Protein AF-A0A813THA9-F1 (afdb_monomer_lite)

pLDDT: mean 71.46, std 20.48, range [28.77, 96.12]

Organism: NCBI:txid1234261

Structure (mmCIF, N/CA/C/O backbone):
data_AF-A0A813THA9-F1
#
_entry.id   AF-A0A813THA9-F1
#
loop_
_atom_site.group_PDB
_atom_site.id
_atom_site.type_symbol
_atom_site.label_atom_id
_atom_site.label_alt_id
_atom_site.label_comp_id
_atom_site.label_asym_id
_atom_site.label_entity_id
_atom_site.label_seq_id
_atom_site.pdbx_PDB_ins_code
_atom_site.Cartn_x
_atom_site.Cartn_y
_atom_site.Cartn_z
_atom_site.occupancy
_atom_site.B_iso_or_equiv
_atom_site.auth_seq_id
_atom_site.auth_comp_id
_atom_site.auth_asym_id
_atom_site.auth_atom_id
_atom_site.pdbx_PDB_model_num
ATOM 1 N N . MET A 1 1 ? -14.658 19.434 43.697 1.00 30.11 1 MET A N 1
ATOM 2 C CA . MET A 1 1 ? -14.052 18.300 44.432 1.00 30.11 1 MET A CA 1
ATOM 3 C C . MET A 1 1 ? -14.258 16.977 43.692 1.00 30.11 1 MET A C 1
ATOM 5 O O . MET A 1 1 ? -13.264 16.403 43.273 1.00 30.11 1 MET A O 1
ATOM 9 N N . LEU A 1 2 ? -15.503 16.572 43.394 1.00 33.53 2 LEU A N 1
ATOM 10 C CA . LEU A 1 2 ? -15.835 15.362 42.614 1.00 33.53 2 LEU A CA 1
ATOM 11 C C . LEU A 1 2 ? -15.065 15.255 41.279 1.00 33.53 2 LEU A C 1
ATOM 13 O O . LEU A 1 2 ? -14.381 14.272 41.037 1.00 33.53 2 LEU A O 1
ATOM 17 N N . ARG A 1 3 ? -15.037 16.325 40.471 1.00 34.31 3 ARG A N 1
ATOM 18 C CA . ARG A 1 3 ? -14.255 16.403 39.216 1.00 34.31 3 ARG A CA 1
ATOM 19 C C . ARG A 1 3 ? -12.747 16.131 39.396 1.00 34.31 3 ARG A C 1
ATOM 21 O O . ARG A 1 3 ? -12.136 15.528 38.526 1.00 34.31 3 ARG A O 1
ATOM 28 N N . LYS A 1 4 ? -12.153 16.543 40.527 1.00 35.56 4 LYS A N 1
ATOM 29 C CA . LYS A 1 4 ? -10.732 16.310 40.872 1.00 35.56 4 LYS A CA 1
ATOM 30 C C . LYS A 1 4 ? -10.487 14.859 41.309 1.00 35.56 4 LYS A C 1
ATOM 32 O O . LYS A 1 4 ? -9.482 14.277 40.928 1.00 35.56 4 LYS A O 1
ATOM 37 N N . VAL A 1 5 ? -11.425 14.271 42.053 1.00 35.62 5 VAL A N 1
ATOM 38 C CA . VAL A 1 5 ? -11.390 12.853 42.453 1.00 35.62 5 VAL A CA 1
ATOM 39 C C . VAL A 1 5 ? -11.525 11.944 41.226 1.00 35.62 5 VAL A C 1
ATOM 41 O O . VAL A 1 5 ? -10.756 11.002 41.079 1.00 35.62 5 VAL A O 1
ATOM 44 N N . LEU A 1 6 ? -12.414 12.287 40.288 1.00 37.78 6 LEU A N 1
ATOM 45 C CA . LEU A 1 6 ? -12.610 11.557 39.031 1.00 37.78 6 LEU A CA 1
ATOM 46 C C . LEU A 1 6 ? -11.396 11.643 38.095 1.00 37.78 6 LEU A C 1
ATOM 48 O O . LEU A 1 6 ? -11.019 10.641 37.495 1.00 37.78 6 LEU A O 1
ATOM 52 N N . LEU A 1 7 ? -10.731 12.801 38.027 1.00 37.53 7 LEU A N 1
ATOM 53 C CA . LEU A 1 7 ? -9.467 12.968 37.299 1.00 37.53 7 LEU A CA 1
ATOM 54 C C . LEU A 1 7 ? -8.314 12.153 37.917 1.00 37.53 7 LEU A C 1
ATOM 56 O O . LEU A 1 7 ? -7.533 11.559 37.175 1.00 37.53 7 LEU A O 1
ATOM 60 N N . ASN A 1 8 ? -8.242 12.058 39.249 1.00 36.72 8 ASN A N 1
ATOM 61 C CA . ASN A 1 8 ? -7.231 11.248 39.941 1.00 36.72 8 ASN A CA 1
ATOM 62 C C . ASN A 1 8 ? -7.481 9.737 39.787 1.00 36.72 8 ASN A C 1
ATOM 64 O O . ASN A 1 8 ? -6.540 8.988 39.529 1.00 36.72 8 ASN A O 1
ATOM 68 N N . CYS A 1 9 ? -8.738 9.277 39.858 1.00 35.56 9 CYS A N 1
ATOM 69 C CA . CYS A 1 9 ? -9.087 7.884 39.552 1.00 35.56 9 CYS A CA 1
ATOM 70 C C . CYS A 1 9 ? -8.721 7.518 38.103 1.00 35.56 9 CYS A C 1
ATOM 72 O O . CYS A 1 9 ? -8.195 6.435 37.855 1.00 35.56 9 CYS A O 1
ATOM 74 N N . PHE A 1 10 ? -8.915 8.449 37.163 1.00 37.88 10 PHE A N 1
ATOM 75 C CA . PHE A 1 10 ? -8.554 8.286 35.754 1.00 37.88 10 PHE A CA 1
ATOM 76 C C . PHE A 1 10 ? -7.030 8.214 35.534 1.00 37.88 10 PHE A C 1
ATOM 78 O O . PHE A 1 10 ? -6.566 7.394 34.743 1.00 37.88 10 PHE A O 1
ATOM 85 N N . GLN A 1 11 ? -6.233 9.015 36.254 1.00 34.78 11 GLN A N 1
ATOM 86 C CA . GLN A 1 11 ? -4.761 8.976 36.193 1.00 34.78 11 GLN A CA 1
ATOM 87 C C . GLN A 1 11 ? -4.175 7.653 36.716 1.00 34.78 11 GLN A C 1
ATOM 89 O O . GLN A 1 11 ? -3.295 7.085 36.068 1.00 34.78 11 GLN A O 1
ATOM 94 N N . ILE A 1 12 ? -4.704 7.122 37.824 1.00 36.16 12 ILE A N 1
ATOM 95 C CA . ILE A 1 12 ? -4.255 5.850 38.424 1.00 36.16 12 ILE A CA 1
ATOM 96 C C . ILE A 1 12 ? -4.561 4.651 37.503 1.00 36.16 12 ILE A C 1
ATOM 98 O O . ILE A 1 12 ? -3.784 3.699 37.420 1.00 36.16 12 ILE A O 1
ATOM 102 N N . GLN A 1 13 ? -5.671 4.699 36.761 1.00 36.38 13 GLN A N 1
ATOM 103 C CA . GLN A 1 13 ? -6.123 3.617 35.877 1.00 36.38 13 GLN A CA 1
ATOM 104 C C . GLN A 1 13 ? -5.377 3.599 34.529 1.00 36.38 13 GLN A C 1
ATOM 106 O O . GLN A 1 13 ? -5.090 2.530 33.986 1.00 36.38 13 GLN A O 1
ATOM 111 N N . HIS A 1 14 ? -5.003 4.775 34.010 1.00 36.66 14 HIS A N 1
ATOM 112 C CA . HIS A 1 14 ? -4.265 4.923 32.749 1.00 36.66 14 HIS A CA 1
ATOM 113 C C . HIS A 1 14 ? -2.787 4.511 32.867 1.00 36.66 14 HIS A C 1
ATOM 115 O O . HIS A 1 14 ? -2.210 4.049 31.883 1.00 36.66 14 HIS A O 1
ATOM 121 N N . GLN A 1 15 ? -2.190 4.626 34.060 1.00 36.56 15 GLN A N 1
ATOM 122 C CA . GLN A 1 15 ? -0.834 4.134 34.341 1.00 36.56 15 GLN A CA 1
ATOM 123 C C . GLN A 1 15 ? -0.747 2.595 34.409 1.00 36.56 15 GLN A C 1
ATOM 125 O O . GLN A 1 15 ? 0.339 2.050 34.245 1.00 36.56 15 GLN A O 1
ATOM 130 N N . LYS A 1 16 ? -1.867 1.878 34.609 1.00 36.34 16 LYS A N 1
ATOM 131 C CA . LYS A 1 16 ? -1.884 0.419 34.859 1.00 36.34 16 LYS A CA 1
ATOM 132 C C . LYS A 1 16 ? -2.356 -0.454 33.675 1.00 36.34 16 LYS A C 1
ATOM 134 O O . LYS A 1 16 ? -2.532 -1.651 33.862 1.00 36.34 16 LYS A O 1
ATOM 139 N N . GLN A 1 17 ? -2.575 0.107 32.475 1.00 36.34 17 GLN A N 1
ATOM 140 C CA . GLN A 1 17 ? -2.955 -0.615 31.232 1.00 36.34 17 GLN A CA 1
ATOM 141 C C . GLN A 1 17 ? -4.083 -1.672 31.360 1.00 36.34 17 GLN A C 1
ATOM 143 O O . GLN A 1 17 ? -4.159 -2.618 30.578 1.00 36.34 17 GLN A O 1
ATOM 148 N N . LEU A 1 18 ? -5.025 -1.513 32.291 1.00 32.97 18 LEU A N 1
ATOM 149 C CA . LEU A 1 18 ? -6.198 -2.388 32.375 1.00 32.97 18 LEU A CA 1
ATOM 150 C C . LEU A 1 18 ? -7.246 -1.950 31.342 1.00 32.97 18 LEU A C 1
ATOM 152 O O . LEU A 1 18 ? -8.188 -1.229 31.662 1.00 32.97 18 LEU A O 1
ATOM 156 N N . ILE A 1 19 ? -7.099 -2.382 30.088 1.00 34.81 19 ILE A N 1
ATOM 157 C CA . ILE A 1 19 ? -8.163 -2.275 29.079 1.00 34.81 19 ILE A CA 1
ATOM 158 C C . ILE A 1 19 ? -9.017 -3.542 29.170 1.00 34.81 19 ILE A C 1
ATOM 160 O O . ILE A 1 19 ? -8.917 -4.444 28.342 1.00 34.81 19 ILE A O 1
ATOM 164 N N . SER A 1 20 ? -9.852 -3.627 30.206 1.00 33.44 20 SER A N 1
ATOM 165 C CA . SER A 1 20 ? -10.971 -4.571 30.216 1.00 33.44 20 SER A CA 1
ATOM 166 C C . SER A 1 20 ? -12.253 -3.845 29.774 1.00 33.44 20 SER A C 1
ATOM 168 O O . SER A 1 20 ? -12.368 -2.630 29.969 1.00 33.44 20 SER A O 1
ATOM 170 N N . PRO A 1 21 ? -13.242 -4.554 29.201 1.00 33.09 21 PRO A N 1
ATOM 171 C CA . PRO A 1 21 ? -14.573 -4.008 28.925 1.00 33.09 21 PRO A CA 1
ATOM 172 C C . PRO A 1 21 ? -15.207 -3.292 30.132 1.00 33.09 21 PRO A C 1
ATOM 174 O O . PRO A 1 21 ? -15.896 -2.292 29.945 1.00 33.09 21 PRO A O 1
ATOM 177 N N . ALA A 1 22 ? -14.887 -3.722 31.360 1.00 33.12 22 ALA A N 1
ATOM 178 C CA . ALA A 1 22 ? -15.356 -3.090 32.592 1.00 33.12 22 ALA A CA 1
ATOM 179 C C . ALA A 1 22 ? -14.803 -1.664 32.780 1.00 33.12 22 ALA A C 1
ATOM 181 O O . ALA A 1 22 ? -15.525 -0.768 33.202 1.00 33.12 22 ALA A O 1
ATOM 182 N N . CYS A 1 23 ? -13.554 -1.392 32.386 1.00 35.22 23 CYS A N 1
ATOM 183 C CA . CYS A 1 23 ? -12.971 -0.046 32.476 1.00 35.22 23 CYS A CA 1
ATOM 184 C C . CYS A 1 23 ? -13.639 0.950 31.514 1.00 35.22 23 CYS A C 1
ATOM 186 O O . CYS A 1 23 ? -13.766 2.135 31.825 1.00 35.22 23 CYS A O 1
ATOM 188 N N . PHE A 1 24 ? -14.110 0.473 30.357 1.00 37.50 24 PHE A N 1
ATOM 189 C CA . PHE A 1 24 ? -14.893 1.288 29.429 1.00 37.50 24 PHE A CA 1
ATOM 190 C C . PHE A 1 24 ? -16.307 1.561 29.972 1.00 37.50 24 PHE A C 1
ATOM 192 O O . PHE A 1 24 ? -16.782 2.690 29.860 1.00 37.50 24 PHE A O 1
ATOM 199 N N . GLN A 1 25 ? -16.942 0.573 30.619 1.00 39.03 25 GLN A N 1
ATOM 200 C CA . GLN A 1 25 ? -18.247 0.711 31.292 1.00 39.03 25 GLN A CA 1
ATOM 201 C C . GLN A 1 25 ? -18.209 1.738 32.438 1.00 39.03 25 GLN A C 1
ATOM 203 O O . GLN A 1 25 ? -19.151 2.498 32.630 1.00 39.03 25 GLN A O 1
ATOM 208 N N . ILE A 1 26 ? -17.084 1.840 33.141 1.00 39.75 26 ILE A N 1
ATOM 209 C CA . ILE A 1 26 ? -16.894 2.784 34.249 1.00 39.75 26 ILE A CA 1
ATOM 210 C C . ILE A 1 26 ? -16.792 4.238 33.771 1.00 39.75 26 ILE A C 1
ATOM 212 O O . ILE A 1 26 ? -17.495 5.109 34.283 1.00 39.75 26 ILE A O 1
ATOM 216 N N . ASN A 1 27 ? -15.950 4.511 32.767 1.00 39.50 27 ASN A N 1
ATOM 217 C CA . ASN A 1 27 ? -15.805 5.861 32.195 1.00 39.50 27 ASN A CA 1
ATOM 218 C C . ASN A 1 27 ? -17.118 6.370 31.597 1.00 39.50 27 ASN A C 1
ATOM 220 O O . ASN A 1 27 ? -17.452 7.549 31.679 1.00 39.50 27 ASN A O 1
ATOM 224 N N . SER A 1 28 ? -17.865 5.429 31.041 1.00 39.97 28 SER A N 1
ATOM 225 C CA . SER A 1 28 ? -19.189 5.596 30.483 1.00 39.97 28 SER A CA 1
ATOM 226 C C . SER A 1 28 ? -20.212 6.021 31.556 1.00 39.97 28 SER A C 1
ATOM 228 O O . SER A 1 28 ? -20.879 7.045 31.411 1.00 39.97 28 SER A O 1
ATOM 230 N N . CYS A 1 29 ? -20.269 5.310 32.687 1.00 40.44 29 CYS A N 1
ATOM 231 C CA . CYS A 1 29 ? -21.133 5.635 33.830 1.00 40.44 29 CYS A CA 1
ATOM 232 C C . CYS A 1 29 ? -20.804 6.989 34.491 1.00 40.44 29 CYS A C 1
ATOM 234 O O . CYS A 1 29 ? -21.699 7.716 34.924 1.00 40.44 29 CYS A O 1
ATOM 236 N N . LEU A 1 30 ? -19.522 7.358 34.549 1.00 42.19 30 LEU A N 1
ATOM 237 C CA . LEU A 1 30 ? -19.068 8.629 35.126 1.00 42.19 30 LEU A CA 1
ATOM 238 C C . LEU A 1 30 ? -19.413 9.845 34.252 1.00 42.19 30 LEU A C 1
ATOM 240 O O . LEU A 1 30 ? -19.693 10.928 34.780 1.00 42.19 30 LEU A O 1
ATOM 244 N N . LEU A 1 31 ? -19.434 9.666 32.927 1.00 42.62 31 LEU A N 1
ATOM 245 C CA . LEU A 1 31 ? -19.858 10.689 31.970 1.00 42.62 31 LEU A CA 1
ATOM 246 C C . LEU A 1 31 ? -21.355 11.017 32.141 1.00 42.62 31 LEU A C 1
ATOM 248 O O . LEU A 1 31 ? -21.715 12.190 32.240 1.00 42.62 31 LEU A O 1
ATOM 252 N N . LEU A 1 32 ? -22.198 9.985 32.284 1.00 43.25 32 LEU A N 1
ATOM 253 C CA . LEU A 1 32 ? -23.641 10.112 32.536 1.00 43.25 32 LEU A CA 1
ATOM 254 C C . LEU A 1 32 ? -23.950 10.851 33.846 1.00 43.25 32 LEU A C 1
ATOM 256 O O . LEU A 1 32 ? -24.781 11.758 33.863 1.00 43.25 32 LEU A O 1
ATOM 260 N N . LEU A 1 33 ? -23.249 10.514 34.936 1.00 43.22 33 LEU A N 1
ATOM 261 C CA . LEU A 1 33 ? -23.446 11.165 36.237 1.00 43.22 33 LEU A CA 1
ATOM 262 C C . LEU A 1 33 ? -23.128 12.665 36.170 1.00 43.22 33 LEU A C 1
ATOM 2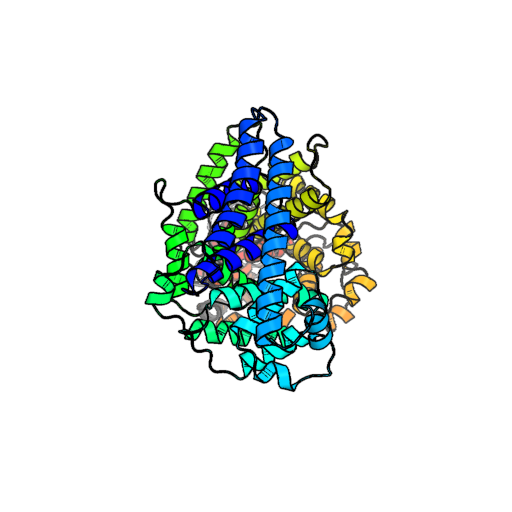64 O O . LEU A 1 33 ? -23.871 13.498 36.685 1.00 43.22 33 LEU A O 1
ATOM 268 N N . THR A 1 34 ? -22.019 13.011 35.515 1.00 41.47 34 THR A N 1
ATOM 269 C CA . THR A 1 34 ? -21.568 14.403 35.394 1.00 41.47 34 THR A CA 1
ATOM 270 C C . THR A 1 34 ? -22.567 15.230 34.583 1.00 41.47 34 THR A C 1
ATOM 272 O O . THR A 1 34 ? -22.874 16.359 34.957 1.00 41.47 34 THR A O 1
ATOM 275 N N . ARG A 1 35 ? -23.133 14.640 33.525 1.00 41.78 35 ARG A N 1
ATOM 276 C CA . ARG A 1 35 ? -24.091 15.282 32.622 1.00 41.78 35 ARG A CA 1
ATOM 277 C C . ARG A 1 35 ? -25.480 15.453 33.240 1.00 41.78 35 ARG A C 1
ATOM 279 O O . ARG A 1 35 ? -26.086 16.510 33.096 1.00 41.78 35 ARG A O 1
ATOM 286 N N . HIS A 1 36 ? -25.957 14.464 33.996 1.00 43.81 36 HIS A N 1
ATOM 287 C CA . HIS A 1 36 ? -27.238 14.562 34.698 1.00 43.81 36 HIS A CA 1
ATOM 288 C C . HIS A 1 36 ? -27.218 15.657 35.779 1.00 43.81 36 HIS A C 1
ATOM 290 O O . HIS A 1 36 ? -28.188 16.395 35.933 1.00 43.81 36 HIS A O 1
ATOM 296 N N . LEU A 1 37 ? -26.077 15.819 36.461 1.00 42.62 37 LEU A N 1
ATOM 297 C CA . LEU A 1 37 ? -25.850 16.884 37.444 1.00 42.62 37 LEU A CA 1
ATOM 298 C C . LEU A 1 37 ? -25.681 18.278 36.813 1.00 42.62 37 LEU A C 1
ATOM 300 O O . LEU A 1 37 ? -25.908 19.276 37.491 1.00 42.62 37 LEU A O 1
ATOM 304 N N . GLN A 1 38 ? -25.263 18.358 35.547 1.00 39.75 38 GLN A N 1
ATOM 305 C CA . GLN A 1 38 ? -25.051 19.622 34.833 1.00 39.75 38 GLN A CA 1
ATOM 306 C C . GLN A 1 38 ? -26.306 20.128 34.110 1.00 39.75 38 GLN A C 1
ATOM 308 O O . GLN A 1 38 ? -26.537 21.333 34.099 1.00 39.75 38 GLN A O 1
ATOM 313 N N . ASN A 1 39 ? -27.121 19.234 33.539 1.00 37.50 39 ASN A N 1
ATOM 314 C CA . ASN A 1 39 ? -28.256 19.623 32.692 1.00 37.50 39 ASN A CA 1
ATOM 315 C C . ASN A 1 39 ? -29.569 19.829 33.462 1.00 37.50 39 ASN A C 1
ATOM 317 O O . ASN A 1 39 ? -30.431 20.576 33.008 1.00 37.50 39 ASN A O 1
ATOM 321 N N . ASN A 1 40 ? -29.732 19.212 34.635 1.00 35.81 40 ASN A N 1
ATOM 322 C CA . ASN A 1 40 ? -30.959 19.321 35.422 1.00 35.81 40 ASN A CA 1
ATOM 323 C C . ASN A 1 40 ? -30.731 20.184 36.663 1.00 35.81 40 ASN A C 1
ATOM 325 O O . ASN A 1 40 ? -30.511 19.651 37.747 1.00 35.81 40 ASN A O 1
ATOM 329 N N . HIS A 1 41 ? -30.886 21.510 36.549 1.00 39.44 41 HIS A N 1
ATOM 330 C CA . HIS A 1 41 ? -30.962 22.463 37.680 1.00 39.44 41 HIS A CA 1
ATOM 331 C C . HIS A 1 41 ? -32.081 22.162 38.715 1.00 39.44 41 HIS A C 1
ATOM 333 O O . HIS A 1 41 ? -32.476 23.027 39.492 1.00 39.44 41 HIS A O 1
ATOM 339 N N . ILE A 1 42 ? -32.621 20.945 38.744 1.00 31.83 42 ILE A N 1
ATOM 340 C CA . ILE A 1 42 ? -33.639 20.460 39.654 1.00 31.83 42 ILE A CA 1
ATOM 341 C C . ILE A 1 42 ? -33.333 18.992 39.948 1.00 31.83 42 ILE A C 1
ATOM 343 O O . ILE A 1 42 ? -33.726 18.098 39.208 1.00 31.83 42 ILE A O 1
ATOM 347 N N . VAL A 1 43 ? -32.747 18.746 41.111 1.00 30.22 43 VAL A N 1
ATOM 348 C CA . VAL A 1 43 ? -33.491 17.981 42.105 1.00 30.22 43 VAL A CA 1
ATOM 349 C C . VAL A 1 43 ? -33.363 18.782 43.397 1.00 30.22 43 VAL A C 1
ATOM 351 O O . VAL A 1 43 ? -32.281 18.878 43.973 1.00 30.22 43 VAL A O 1
ATOM 354 N N . LYS A 1 44 ? -34.470 19.373 43.870 1.00 29.75 44 LYS A N 1
ATOM 355 C CA . LYS A 1 44 ? -34.670 19.525 45.317 1.00 29.75 44 LYS A CA 1
ATOM 356 C C . LYS A 1 44 ? -34.736 18.099 45.868 1.00 29.75 44 LYS A C 1
ATOM 358 O O . LYS A 1 44 ? -35.812 17.548 46.065 1.00 29.75 44 LYS A O 1
ATOM 363 N N . ILE A 1 45 ? -33.574 17.466 45.986 1.00 32.31 45 ILE A N 1
ATOM 364 C CA . ILE A 1 45 ? -33.363 16.427 46.975 1.00 32.31 45 ILE A CA 1
ATOM 365 C C . ILE A 1 45 ? -33.425 17.214 48.269 1.00 32.31 45 ILE A C 1
ATOM 367 O O . ILE A 1 45 ? -32.784 18.267 48.368 1.00 32.31 45 ILE A O 1
ATOM 371 N N . ASP A 1 46 ? -34.261 16.770 49.199 1.00 29.55 46 ASP A N 1
ATOM 372 C CA . ASP A 1 46 ? -34.319 17.373 50.520 1.00 29.55 46 ASP A CA 1
ATOM 373 C C . ASP A 1 46 ? -32.886 17.574 51.026 1.00 29.55 46 ASP A C 1
ATOM 375 O O . ASP A 1 46 ? -32.022 16.709 50.839 1.00 29.55 46 ASP A O 1
ATOM 379 N N . TYR A 1 47 ? -32.591 18.745 51.588 1.00 28.77 47 TYR A N 1
ATOM 380 C CA . TYR A 1 47 ? -31.216 19.155 51.917 1.00 28.77 47 TYR A CA 1
ATOM 381 C C . TYR A 1 47 ? -30.514 18.141 52.858 1.00 28.77 47 TYR A C 1
ATOM 383 O O . TYR A 1 47 ? -29.282 18.094 52.938 1.00 28.77 47 TYR A O 1
ATOM 391 N N . ASP A 1 48 ? -31.299 17.279 53.512 1.00 31.23 48 ASP A N 1
ATOM 392 C CA . ASP A 1 48 ? -30.869 16.175 54.366 1.00 31.23 48 ASP A CA 1
ATOM 393 C C . ASP A 1 48 ? -30.408 14.908 53.612 1.00 31.23 48 ASP A C 1
ATOM 395 O O . ASP A 1 48 ? -29.456 14.258 54.054 1.00 31.23 48 ASP A O 1
ATOM 399 N N . ASP A 1 49 ? -30.948 14.595 52.430 1.00 36.00 49 ASP A N 1
ATOM 400 C CA . ASP A 1 49 ? -30.534 13.425 51.633 1.00 36.00 49 ASP A CA 1
ATOM 401 C C . ASP A 1 49 ? -29.217 13.679 50.877 1.00 36.00 49 ASP A C 1
ATOM 403 O O . ASP A 1 49 ? -28.368 12.792 50.737 1.00 36.00 49 ASP A O 1
ATOM 407 N N . HIS A 1 50 ? -28.964 14.930 50.480 1.00 35.12 50 HIS A N 1
ATOM 408 C CA . HIS A 1 50 ? -27.676 15.335 49.910 1.00 35.12 50 HIS A CA 1
ATOM 409 C C . HIS A 1 50 ? -26.555 15.304 50.965 1.00 35.12 50 HIS A C 1
ATOM 411 O O . HIS A 1 50 ? -25.421 14.918 50.662 1.00 35.12 50 HIS A O 1
ATOM 417 N N . ARG A 1 51 ? -26.874 15.645 52.226 1.00 33.31 51 ARG A N 1
ATOM 418 C CA . ARG A 1 51 ? -25.981 15.451 53.380 1.00 33.31 51 ARG A CA 1
ATOM 419 C C . ARG A 1 51 ? -25.780 13.979 53.699 1.00 33.31 51 ARG A C 1
ATOM 421 O O . ARG A 1 51 ? -24.663 13.625 54.038 1.00 33.31 51 ARG A O 1
ATOM 428 N N . SER A 1 52 ? -26.800 13.135 53.578 1.00 36.06 52 SER A N 1
ATOM 429 C CA . SER A 1 52 ? -26.699 11.683 53.771 1.00 36.06 52 SER A CA 1
ATOM 430 C C . SER A 1 52 ? -25.740 11.045 52.764 1.00 36.06 52 SER A C 1
ATOM 432 O O . SER A 1 52 ? -24.791 10.371 53.161 1.00 36.06 52 SER A O 1
ATOM 434 N N . ILE A 1 53 ? -25.889 11.334 51.469 1.00 36.81 53 ILE A N 1
ATOM 435 C CA . ILE A 1 53 ? -25.036 10.756 50.421 1.00 36.81 53 ILE A CA 1
ATOM 436 C C . ILE A 1 53 ? -23.619 11.342 50.482 1.00 36.81 53 ILE A C 1
ATOM 438 O O . ILE A 1 53 ? -22.649 10.585 50.449 1.00 36.81 53 ILE A O 1
ATOM 442 N N . SER A 1 54 ? -23.481 12.663 50.659 1.00 34.47 54 SER A N 1
ATOM 443 C CA . SER A 1 54 ? -22.169 13.310 50.799 1.00 34.47 54 SER A CA 1
ATOM 444 C C . SER A 1 54 ? -21.461 12.883 52.084 1.00 34.47 54 SER A C 1
ATOM 446 O O . SER A 1 54 ? -20.283 12.570 52.016 1.00 34.47 54 SER A O 1
ATOM 448 N N . ARG A 1 55 ? -22.159 12.749 53.226 1.00 37.03 55 ARG A N 1
ATOM 449 C CA . ARG A 1 55 ? -21.586 12.208 54.475 1.00 37.03 55 ARG A CA 1
ATOM 450 C C . ARG A 1 55 ? -21.312 10.722 54.398 1.00 37.03 55 ARG A C 1
ATOM 452 O O . ARG A 1 55 ? -20.391 10.281 55.055 1.00 37.03 55 ARG A O 1
ATOM 459 N N . THR A 1 56 ? -22.059 9.928 53.639 1.00 39.94 56 THR A N 1
ATOM 460 C CA . THR A 1 56 ? -21.743 8.498 53.484 1.00 39.94 56 THR A CA 1
ATOM 461 C C . THR A 1 56 ? -20.496 8.336 52.620 1.00 39.94 56 THR A C 1
ATOM 463 O O . THR A 1 56 ? -19.626 7.533 52.947 1.00 39.94 56 THR A O 1
ATOM 466 N N . PHE A 1 57 ? -20.351 9.149 51.570 1.00 36.22 57 PHE A N 1
ATOM 467 C CA . PHE A 1 57 ? -19.161 9.185 50.718 1.00 36.22 57 PHE A CA 1
ATOM 468 C C . PHE A 1 57 ? -17.943 9.767 51.457 1.00 36.22 57 PHE A C 1
ATOM 470 O O . PHE A 1 57 ? -16.863 9.181 51.421 1.00 36.22 57 PHE A O 1
ATOM 477 N N . GLU A 1 58 ? -18.129 10.868 52.192 1.00 36.84 58 GLU A N 1
ATOM 478 C CA . GLU A 1 58 ? -17.111 11.496 53.037 1.00 36.84 58 GLU A CA 1
ATOM 479 C C . GLU A 1 58 ? -16.757 10.612 54.227 1.00 36.84 58 GLU A C 1
ATOM 481 O O . GLU A 1 58 ? -15.583 10.382 54.422 1.00 36.84 58 GLU A O 1
ATOM 486 N N . ASN A 1 59 ? -17.696 10.017 54.965 1.00 39.22 59 ASN A N 1
ATOM 487 C CA . ASN A 1 59 ? -17.381 9.130 56.091 1.00 39.22 59 ASN A CA 1
ATOM 488 C C . ASN A 1 59 ? -16.741 7.819 55.632 1.00 39.22 59 ASN A C 1
ATOM 490 O O . ASN A 1 59 ? -15.861 7.325 56.325 1.00 39.22 59 ASN A O 1
ATOM 494 N N . SER A 1 60 ? -17.114 7.269 54.471 1.00 40.31 60 SER A N 1
ATOM 495 C CA . SER A 1 60 ? -16.472 6.054 53.939 1.00 40.31 60 SER A CA 1
ATOM 496 C C . SER A 1 60 ? -15.050 6.332 53.450 1.00 40.31 60 SER A C 1
ATOM 498 O O . SER A 1 60 ? -14.149 5.529 53.683 1.00 40.31 60 SER A O 1
ATOM 500 N N . ALA A 1 61 ? -14.824 7.481 52.805 1.00 35.44 61 ALA A N 1
ATOM 501 C CA . ALA A 1 61 ? -13.487 7.912 52.411 1.00 35.44 61 ALA A CA 1
ATOM 502 C C . ALA A 1 61 ? -12.651 8.318 53.638 1.00 35.44 61 ALA A C 1
ATOM 504 O O . ALA A 1 61 ? -11.524 7.866 53.793 1.00 35.44 61 ALA A O 1
ATOM 505 N N . TYR A 1 62 ? -13.213 9.111 54.549 1.00 36.16 62 TYR A N 1
ATOM 506 C CA . TYR A 1 62 ? -12.546 9.672 55.724 1.00 36.16 62 TYR A CA 1
ATOM 507 C C . TYR A 1 62 ? -12.262 8.609 56.791 1.00 36.16 62 TYR A C 1
ATOM 509 O O . TYR A 1 62 ? -11.144 8.570 57.284 1.00 36.16 62 TYR A O 1
ATOM 517 N N . GLN A 1 63 ? -13.179 7.676 57.099 1.00 37.19 63 GLN A N 1
ATOM 518 C CA . GLN A 1 63 ? -12.868 6.549 58.000 1.00 37.19 63 GLN A CA 1
ATOM 519 C C . GLN A 1 63 ? -11.780 5.633 57.433 1.00 37.19 63 GLN A C 1
ATOM 521 O O . GLN A 1 63 ? -11.015 5.059 58.204 1.00 37.19 63 GLN A O 1
ATOM 526 N N . TYR A 1 64 ? -11.678 5.496 56.110 1.00 37.00 64 TYR A N 1
ATOM 527 C CA . TYR A 1 64 ? -10.628 4.688 55.495 1.00 37.00 64 TYR A CA 1
ATOM 528 C C . TYR A 1 64 ? -9.277 5.422 55.464 1.00 37.00 64 TYR A C 1
ATOM 530 O O . TYR A 1 64 ? -8.259 4.838 55.828 1.00 37.00 64 TYR A O 1
ATOM 538 N N . PHE A 1 65 ? -9.267 6.714 55.112 1.00 34.34 65 PHE A N 1
ATOM 539 C CA . PHE A 1 65 ? -8.065 7.560 55.116 1.00 34.34 65 PHE A CA 1
ATOM 540 C C . PHE A 1 65 ? -7.525 7.838 56.527 1.00 34.34 65 PHE A C 1
ATOM 542 O O . PHE A 1 65 ? -6.316 7.973 56.694 1.00 34.34 65 PHE A O 1
ATOM 549 N N . TYR A 1 66 ? -8.392 7.910 57.542 1.00 36.50 66 TYR A N 1
ATOM 550 C CA . TYR A 1 66 ? -7.993 8.196 58.923 1.00 36.50 66 TYR A CA 1
ATOM 551 C C . TYR A 1 66 ? -7.508 6.944 59.675 1.00 36.50 66 TYR A C 1
ATOM 553 O O . TYR A 1 66 ? -6.631 7.050 60.527 1.00 36.50 66 TYR A O 1
ATOM 561 N N . ASN A 1 67 ? -8.011 5.747 59.332 1.00 36.97 67 ASN A N 1
ATOM 562 C CA . ASN A 1 67 ? -7.655 4.504 60.035 1.00 36.97 67 ASN A CA 1
ATOM 563 C C . ASN A 1 67 ? -6.522 3.692 59.386 1.00 36.97 67 ASN A C 1
ATOM 565 O O . ASN A 1 67 ? -6.024 2.753 60.008 1.00 36.97 67 ASN A O 1
ATOM 569 N N . LYS A 1 68 ? -6.077 4.024 58.168 1.00 40.03 68 LYS A N 1
ATOM 570 C CA . LYS A 1 68 ? -4.945 3.347 57.519 1.00 40.03 68 LYS A CA 1
ATOM 571 C C . LYS A 1 68 ? -4.000 4.348 56.859 1.00 40.03 68 LYS A C 1
ATOM 573 O O . LYS A 1 68 ? -4.301 4.892 55.801 1.00 40.03 68 LYS A O 1
ATOM 578 N N . ARG A 1 69 ? -2.809 4.524 57.447 1.00 38.19 69 ARG A N 1
ATOM 579 C CA . ARG A 1 69 ? -1.636 5.029 56.713 1.00 38.19 69 ARG A CA 1
ATOM 580 C C . ARG A 1 69 ? -1.378 4.062 55.549 1.00 38.19 69 ARG A C 1
ATOM 582 O O . ARG A 1 69 ? -1.079 2.891 55.773 1.00 38.19 69 ARG A O 1
ATOM 589 N N . LEU A 1 70 ? -1.631 4.515 54.324 1.00 41.50 70 LEU A N 1
ATOM 590 C CA . LEU A 1 70 ? -1.565 3.700 53.110 1.00 41.50 70 LEU A CA 1
ATOM 591 C C . LEU A 1 70 ? -0.111 3.543 52.652 1.00 41.50 70 LEU A C 1
ATOM 593 O O . LEU A 1 70 ? 0.362 4.327 51.840 1.00 41.50 70 LEU A O 1
ATOM 597 N N . ASP A 1 71 ? 0.558 2.497 53.138 1.00 33.62 71 ASP A N 1
ATOM 598 C CA . ASP A 1 71 ? 1.904 2.120 52.679 1.00 33.62 71 ASP A CA 1
ATOM 599 C C . ASP A 1 71 ? 1.899 0.934 51.683 1.00 33.62 71 ASP A C 1
ATOM 601 O O . ASP A 1 71 ? 2.960 0.498 51.251 1.00 33.62 71 ASP A O 1
ATOM 605 N N . ASN A 1 72 ? 0.734 0.391 51.274 1.00 37.16 72 ASN A N 1
ATOM 606 C CA . ASN A 1 72 ? 0.672 -0.823 50.435 1.00 37.16 72 ASN A CA 1
ATOM 607 C C . ASN A 1 72 ? -0.317 -0.786 49.246 1.00 37.16 72 ASN A C 1
ATOM 609 O O . ASN A 1 72 ? -1.509 -0.512 49.381 1.00 37.16 72 ASN A O 1
ATOM 613 N N . PHE A 1 73 ? 0.189 -1.205 48.077 1.00 33.03 73 PHE A N 1
ATOM 614 C CA . PHE A 1 73 ? -0.425 -1.183 46.731 1.00 33.03 73 PHE A CA 1
ATOM 615 C C . PHE A 1 73 ? -1.732 -1.997 46.573 1.00 33.03 73 PHE A C 1
ATOM 617 O O . PHE A 1 73 ? -2.520 -1.763 45.654 1.00 33.03 73 PHE A O 1
ATOM 624 N N . GLN A 1 74 ? -1.996 -2.967 47.457 1.00 38.06 74 GLN A N 1
ATOM 625 C CA . GLN A 1 74 ? -3.218 -3.788 47.414 1.00 38.06 74 GLN A CA 1
ATOM 626 C C . GLN A 1 74 ? -4.463 -3.046 47.934 1.00 38.06 74 GLN A C 1
ATOM 628 O O . GLN A 1 74 ? -5.578 -3.330 47.487 1.00 38.06 74 GLN A O 1
ATOM 633 N N . ASP A 1 75 ? -4.284 -2.057 48.813 1.00 38.00 75 ASP A N 1
ATOM 634 C CA . ASP A 1 75 ? -5.392 -1.329 49.438 1.00 38.00 75 ASP A CA 1
ATOM 635 C C . ASP A 1 75 ? -6.010 -0.263 48.498 1.00 38.00 75 ASP A C 1
ATOM 637 O O . ASP A 1 75 ? -7.208 0.009 48.593 1.00 38.00 75 ASP A O 1
ATOM 641 N N . GLU A 1 76 ? -5.270 0.257 47.505 1.00 35.91 76 GLU A N 1
ATOM 642 C CA . GLU A 1 76 ? -5.808 1.153 46.455 1.00 35.91 76 GLU A CA 1
ATOM 643 C C . GLU A 1 76 ? -6.761 0.440 45.482 1.00 35.91 76 GLU A C 1
ATOM 645 O O . GLU A 1 76 ? -7.761 1.003 45.026 1.00 35.91 76 GLU A O 1
ATOM 650 N N . THR A 1 77 ? -6.465 -0.822 45.162 1.00 38.06 77 THR A N 1
ATOM 651 C CA . THR A 1 77 ? -7.254 -1.633 44.219 1.00 38.06 77 THR A CA 1
ATOM 652 C C . THR A 1 77 ? -8.601 -2.021 44.834 1.00 38.06 77 THR A C 1
ATOM 654 O O . THR A 1 77 ? -9.626 -2.035 44.158 1.00 38.06 77 THR A O 1
ATOM 657 N N . ARG A 1 78 ? -8.629 -2.265 46.151 1.00 40.00 78 ARG A N 1
ATOM 658 C CA . ARG 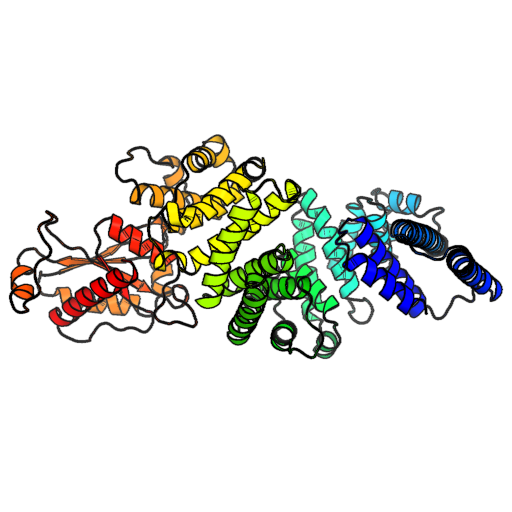A 1 78 ? -9.869 -2.472 46.911 1.00 40.00 78 ARG A CA 1
ATOM 659 C C . ARG A 1 78 ? -10.696 -1.196 47.026 1.00 40.00 78 ARG A C 1
ATOM 661 O O . ARG A 1 78 ? -11.907 -1.257 46.831 1.00 40.00 78 ARG A O 1
ATOM 668 N N . LEU A 1 79 ? -10.061 -0.054 47.294 1.00 38.66 79 LEU A N 1
ATOM 669 C CA . LEU A 1 79 ? -10.759 1.227 47.416 1.00 38.66 79 LEU A CA 1
ATOM 670 C C . LEU A 1 79 ? -11.425 1.637 46.097 1.00 38.66 79 LEU A C 1
ATOM 672 O O . LEU A 1 79 ? -12.605 1.976 46.080 1.00 38.66 79 LEU A O 1
ATOM 676 N N . SER A 1 80 ? -10.695 1.539 44.984 1.00 41.19 80 SER A N 1
ATOM 677 C CA . SER A 1 80 ? -11.249 1.782 43.650 1.00 41.19 80 SER A CA 1
ATOM 678 C C . SER A 1 80 ? -12.417 0.837 43.364 1.00 41.19 80 SER A C 1
ATOM 680 O O . SER A 1 80 ? -13.476 1.300 42.961 1.00 41.19 80 SER A O 1
ATOM 682 N N . HIS A 1 81 ? -12.308 -0.453 43.687 1.00 43.16 81 HIS A N 1
ATOM 683 C CA . HIS A 1 81 ? -13.403 -1.405 43.484 1.00 43.16 81 HIS A CA 1
ATOM 684 C C . HIS A 1 81 ? -14.656 -1.117 44.339 1.00 43.16 81 HIS A C 1
ATOM 686 O O . HIS A 1 81 ? -15.775 -1.311 43.859 1.00 43.16 81 HIS A O 1
ATOM 692 N N . ILE A 1 82 ? -14.493 -0.644 45.581 1.00 42.47 82 ILE A N 1
ATOM 693 C CA . ILE A 1 82 ? -15.598 -0.276 46.487 1.00 42.47 82 ILE A CA 1
ATOM 694 C C . ILE A 1 82 ? -16.278 1.014 46.022 1.00 42.47 82 ILE A C 1
ATOM 696 O O . ILE A 1 82 ? -17.505 1.068 45.932 1.00 42.47 82 ILE A O 1
ATOM 700 N N . VAL A 1 83 ? -15.492 2.037 45.675 1.00 41.66 83 VAL A N 1
ATOM 701 C CA . VAL A 1 83 ? -16.007 3.302 45.132 1.00 41.66 83 VAL A CA 1
ATOM 702 C C . VAL A 1 83 ? -16.753 3.050 43.823 1.00 41.66 83 VAL A C 1
ATOM 704 O O . VAL A 1 83 ? -17.846 3.580 43.633 1.00 41.66 83 VAL A O 1
ATOM 707 N N . LEU A 1 84 ? -16.225 2.182 42.957 1.00 43.91 84 LEU A N 1
ATOM 708 C CA . LEU A 1 84 ? -16.869 1.787 41.704 1.00 43.91 84 LEU A CA 1
ATOM 709 C C . LEU A 1 84 ? -18.204 1.078 41.936 1.00 43.91 84 LEU A C 1
ATOM 711 O O . LEU A 1 84 ? -19.212 1.494 41.371 1.00 43.91 84 LEU A O 1
ATOM 715 N N . LYS A 1 85 ? -18.236 0.078 42.823 1.00 44.44 85 LYS A N 1
ATOM 716 C CA . LYS A 1 85 ? -19.451 -0.695 43.119 1.00 44.44 85 LYS A CA 1
ATOM 717 C C . LYS A 1 85 ? -20.551 0.166 43.751 1.00 44.44 85 LYS A C 1
ATOM 719 O O . LYS A 1 85 ? -21.725 0.006 43.431 1.00 44.44 85 LYS A O 1
ATOM 724 N N . ASN A 1 86 ? -20.180 1.115 44.610 1.00 43.06 86 ASN A N 1
ATOM 725 C CA . ASN A 1 86 ? -21.135 2.035 45.230 1.00 43.06 86 ASN A CA 1
ATOM 726 C C . ASN A 1 86 ? -21.631 3.111 44.251 1.00 43.06 86 ASN A C 1
ATOM 728 O O . ASN A 1 86 ? -22.806 3.468 44.284 1.00 43.06 86 ASN A O 1
ATOM 732 N N . THR A 1 87 ? -20.772 3.590 43.347 1.00 44.16 87 THR A N 1
ATOM 733 C CA . THR A 1 87 ? -21.169 4.539 42.292 1.00 44.16 87 THR A CA 1
ATOM 734 C C . THR A 1 87 ? -22.128 3.880 41.297 1.00 44.16 87 THR A C 1
ATOM 736 O O . THR A 1 87 ? -23.123 4.487 40.912 1.00 44.16 87 THR A O 1
ATOM 739 N N . GLU A 1 88 ? -21.879 2.617 40.942 1.00 43.94 88 GLU A N 1
ATOM 740 C CA . GLU A 1 88 ? -22.766 1.794 40.112 1.00 43.94 88 GLU A CA 1
ATOM 741 C C . GLU A 1 88 ? -24.142 1.588 40.768 1.00 43.94 88 GLU A C 1
ATOM 743 O O . GLU A 1 88 ? -25.165 1.793 40.119 1.00 43.94 88 GLU A O 1
ATOM 748 N N . LEU A 1 89 ? -24.185 1.272 42.067 1.00 47.44 89 LEU A N 1
ATOM 749 C CA . LEU A 1 89 ? -25.425 1.114 42.843 1.00 47.44 89 LEU A CA 1
ATOM 750 C C . LEU A 1 89 ? -26.256 2.402 42.929 1.00 47.44 89 LEU A C 1
ATOM 752 O O . LEU A 1 89 ? -27.478 2.359 42.786 1.00 47.44 89 LEU A O 1
ATOM 756 N N . ILE A 1 90 ? -25.606 3.546 43.152 1.00 45.78 90 ILE A N 1
ATOM 757 C CA . ILE A 1 90 ? -26.281 4.849 43.217 1.00 45.78 90 ILE A CA 1
ATOM 758 C C . ILE A 1 90 ? -26.838 5.216 41.840 1.00 45.78 90 ILE A C 1
ATOM 760 O O . ILE A 1 90 ? -28.012 5.558 41.735 1.00 45.78 90 ILE A O 1
ATOM 764 N N . LEU A 1 91 ? -26.041 5.061 40.778 1.00 46.53 91 LEU A N 1
ATOM 765 C CA . LEU A 1 91 ? -26.484 5.282 39.399 1.00 46.53 91 LEU A CA 1
ATOM 766 C C . LEU A 1 91 ? -27.670 4.388 39.030 1.00 46.53 91 LEU A C 1
ATOM 768 O O . LEU A 1 91 ? -28.665 4.880 38.509 1.00 46.53 91 LEU A O 1
ATOM 772 N N . MET A 1 92 ? -27.600 3.098 39.362 1.00 47.03 92 MET A N 1
ATOM 773 C CA . MET A 1 92 ? -28.678 2.126 39.165 1.00 47.03 92 MET A CA 1
ATOM 774 C C . MET A 1 92 ? -29.981 2.544 39.847 1.00 47.03 92 MET A C 1
ATOM 776 O O . MET A 1 92 ? -31.059 2.370 39.278 1.00 47.03 92 MET A O 1
ATOM 780 N N . LYS A 1 93 ? -29.902 3.094 41.062 1.00 49.28 93 LYS A N 1
ATOM 781 C CA . LYS A 1 93 ? -31.078 3.546 41.810 1.00 49.28 93 LYS A CA 1
ATOM 782 C C . LYS A 1 93 ? -31.698 4.791 41.174 1.00 49.28 93 LYS A C 1
ATOM 784 O O . LYS A 1 93 ? -32.891 4.786 40.885 1.00 49.28 93 LYS A O 1
ATOM 789 N N . THR A 1 94 ? -30.887 5.806 40.874 1.00 47.56 94 THR A N 1
ATOM 790 C CA . THR A 1 94 ? -31.353 7.055 40.252 1.00 47.56 94 THR A CA 1
ATOM 791 C C . THR A 1 94 ? -31.960 6.802 38.872 1.00 47.56 94 THR A C 1
ATOM 793 O O . THR A 1 94 ? -33.014 7.333 38.536 1.00 47.56 94 THR A O 1
ATOM 796 N N . PHE A 1 95 ? -31.337 5.932 38.078 1.00 47.50 95 PHE A N 1
ATOM 797 C CA . PHE A 1 95 ? -31.801 5.598 36.735 1.00 47.50 95 PHE A CA 1
ATOM 798 C C . PHE A 1 95 ? -33.102 4.773 36.764 1.00 47.50 95 PHE A C 1
ATOM 800 O O . PHE A 1 95 ? -34.025 5.050 35.997 1.00 47.50 95 PHE A O 1
ATOM 807 N N . ASN A 1 96 ? -33.236 3.830 37.708 1.00 49.78 96 ASN A N 1
ATOM 808 C CA . ASN A 1 96 ? -34.498 3.123 37.955 1.00 49.78 96 ASN A CA 1
ATOM 809 C C . ASN A 1 96 ? -35.623 4.080 38.364 1.00 49.78 96 ASN A C 1
ATOM 811 O O . ASN A 1 96 ? -36.739 3.944 37.870 1.00 49.78 96 ASN A O 1
ATOM 815 N N . GLU A 1 97 ? -35.357 5.061 39.225 1.00 52.69 97 GLU A N 1
ATOM 816 C CA . GLU A 1 97 ? -36.360 6.053 39.633 1.00 52.69 97 GLU A CA 1
ATOM 817 C C . GLU A 1 97 ? -36.826 6.923 38.458 1.00 52.69 97 GLU A C 1
ATOM 819 O O . GLU A 1 97 ? -38.026 7.168 38.315 1.00 52.69 97 GLU A O 1
ATOM 824 N N . ILE A 1 98 ? -35.904 7.339 37.584 1.00 47.50 98 ILE A N 1
ATOM 825 C CA . ILE A 1 98 ? -36.223 8.101 36.369 1.00 47.50 98 ILE A CA 1
ATOM 826 C C . ILE A 1 98 ? -37.127 7.279 35.453 1.00 47.50 98 ILE A C 1
ATOM 828 O O . ILE A 1 98 ? -38.186 7.765 35.061 1.00 47.50 98 ILE A O 1
ATOM 832 N N . ILE A 1 99 ? -36.771 6.022 35.180 1.00 46.31 99 ILE A N 1
ATOM 833 C CA . ILE A 1 99 ? -37.521 5.125 34.286 1.00 46.31 99 ILE A CA 1
ATOM 834 C C . ILE A 1 99 ? -38.886 4.750 34.859 1.00 46.31 99 ILE A C 1
ATOM 836 O O . ILE A 1 99 ? -39.878 4.718 34.129 1.00 46.31 99 ILE A O 1
ATOM 840 N N . THR A 1 100 ? -38.965 4.515 36.169 1.00 48.88 100 THR A N 1
ATOM 841 C CA . THR A 1 100 ? -40.239 4.246 36.849 1.00 48.88 100 THR A CA 1
ATOM 842 C C . THR A 1 100 ? -41.181 5.444 36.692 1.00 48.88 100 THR A C 1
ATOM 844 O O . THR A 1 100 ? -42.366 5.256 36.422 1.00 48.88 100 THR A O 1
ATOM 847 N N . LYS A 1 101 ? -40.647 6.674 36.763 1.00 52.34 101 LYS A N 1
ATOM 848 C CA . LYS A 1 101 ? -41.406 7.920 36.565 1.00 52.34 101 LYS A CA 1
ATOM 849 C C . LYS A 1 101 ? -41.764 8.214 35.104 1.00 52.34 101 LYS A C 1
ATOM 851 O O . LYS A 1 101 ? -42.838 8.753 34.862 1.00 52.34 101 LYS A O 1
ATOM 856 N N . THR A 1 102 ? -40.901 7.897 34.135 1.00 45.66 102 THR A N 1
ATOM 857 C CA . THR A 1 102 ? -41.147 8.220 32.710 1.00 45.66 102 THR A CA 1
ATOM 858 C C . THR A 1 102 ? -41.945 7.153 31.968 1.00 45.66 102 THR A C 1
ATOM 860 O O . THR A 1 102 ? -42.635 7.472 31.003 1.00 45.66 102 THR A O 1
ATOM 863 N N . VAL A 1 103 ? -41.846 5.886 32.378 1.00 50.09 103 VAL A N 1
ATOM 864 C CA . VAL A 1 103 ? -42.217 4.744 31.525 1.00 50.09 103 VAL A CA 1
ATOM 865 C C . VAL A 1 103 ? -43.243 3.811 32.195 1.00 50.09 103 VAL A C 1
ATOM 867 O O . VAL A 1 103 ? -43.712 2.866 31.564 1.00 50.09 103 VAL A O 1
ATOM 870 N N . ASN A 1 104 ? -43.655 4.080 33.446 1.00 55.75 104 ASN A N 1
ATOM 871 C CA . ASN A 1 104 ? -44.587 3.244 34.232 1.00 55.75 104 ASN A CA 1
ATOM 872 C C . ASN A 1 104 ? -44.171 1.755 34.304 1.00 55.75 104 ASN A C 1
ATOM 874 O O . ASN A 1 104 ? -45.010 0.860 34.411 1.00 55.75 104 ASN A O 1
ATOM 878 N N . SER A 1 105 ? -42.866 1.474 34.246 1.00 55.25 105 SER A N 1
ATOM 879 C CA . SER A 1 105 ? -42.308 0.122 34.378 1.00 55.25 105 SER A CA 1
ATOM 880 C C . SER A 1 105 ? -41.791 -0.098 35.804 1.00 55.25 105 SER A C 1
ATOM 882 O O . SER A 1 105 ? -41.199 0.814 36.378 1.00 55.25 105 SER A O 1
ATOM 884 N N . LYS A 1 106 ? -41.975 -1.301 36.367 1.00 52.00 106 LYS A N 1
ATOM 885 C CA . LYS A 1 106 ? -41.588 -1.626 37.755 1.00 52.00 106 LYS A CA 1
ATOM 886 C C . LYS A 1 106 ? -40.077 -1.827 37.963 1.00 52.00 106 LYS A C 1
ATOM 888 O O . LYS A 1 106 ? -39.625 -1.750 39.101 1.00 52.00 106 LYS A O 1
ATOM 893 N N . ASN A 1 107 ? -39.312 -2.114 36.906 1.00 58.72 107 ASN A N 1
ATOM 894 C CA . ASN A 1 107 ? -37.865 -2.351 36.953 1.00 58.72 107 ASN A CA 1
ATOM 895 C C . ASN A 1 107 ? -37.262 -2.211 35.542 1.00 58.72 107 ASN A C 1
ATOM 897 O O . ASN A 1 107 ? -37.845 -2.696 34.571 1.00 58.72 107 ASN A O 1
ATOM 901 N N . ILE A 1 108 ? -36.079 -1.600 35.424 1.00 53.41 108 ILE A N 1
ATOM 902 C CA . ILE A 1 108 ? -35.344 -1.458 34.161 1.00 53.41 108 ILE A CA 1
ATOM 903 C C . ILE A 1 108 ? -35.101 -2.781 33.430 1.00 53.41 108 ILE A C 1
ATOM 905 O O . ILE A 1 108 ? -35.210 -2.817 32.211 1.00 53.41 108 ILE A O 1
ATOM 909 N N . ASN A 1 109 ? -34.842 -3.882 34.139 1.00 56.41 109 ASN A N 1
ATOM 910 C CA . ASN A 1 109 ? -34.620 -5.181 33.501 1.00 56.41 109 ASN A CA 1
ATOM 911 C C . ASN A 1 109 ? -35.885 -5.702 32.806 1.00 56.41 109 ASN A C 1
ATOM 913 O O . ASN A 1 109 ? -35.794 -6.237 31.702 1.00 56.41 109 ASN A O 1
ATOM 917 N N . ASP A 1 110 ? -37.061 -5.481 33.399 1.00 61.78 110 ASP A N 1
ATOM 918 C CA . ASP A 1 110 ? -38.340 -5.844 32.781 1.00 61.78 110 ASP A CA 1
ATOM 919 C C . ASP A 1 110 ? -38.602 -4.988 31.544 1.00 61.78 110 ASP A C 1
ATOM 921 O O . ASP A 1 110 ? -39.021 -5.509 30.511 1.00 61.78 110 ASP A O 1
ATOM 925 N N . LEU A 1 111 ? -38.289 -3.690 31.607 1.00 60.44 111 LEU A N 1
ATOM 926 C CA . LEU A 1 111 ? -38.407 -2.799 30.459 1.00 60.44 111 LEU A CA 1
ATOM 927 C C . LEU A 1 111 ? -37.451 -3.197 29.329 1.00 60.44 111 LEU A C 1
ATOM 929 O O . LEU A 1 111 ? -37.867 -3.262 28.180 1.00 60.44 111 LEU A O 1
ATOM 933 N N . LEU A 1 112 ? -36.185 -3.500 29.623 1.00 56.06 112 LEU A N 1
ATOM 934 C CA . LEU A 1 112 ? -35.217 -3.928 28.609 1.00 56.06 112 LEU A CA 1
ATOM 935 C C . LEU A 1 112 ? -35.605 -5.273 27.988 1.00 56.06 112 LEU A C 1
ATOM 937 O O . LEU A 1 112 ? -35.475 -5.438 26.776 1.00 56.06 112 LEU A O 1
ATOM 941 N N . CYS A 1 113 ? -36.143 -6.207 28.779 1.00 59.88 113 CYS A N 1
ATOM 942 C CA . CYS A 1 113 ? -36.735 -7.446 28.274 1.00 59.88 113 CYS A CA 1
ATOM 943 C C . CYS A 1 113 ? -37.940 -7.165 27.363 1.00 59.88 113 CYS A C 1
ATOM 945 O O . CYS A 1 113 ? -37.990 -7.687 26.250 1.00 59.88 113 CYS A O 1
ATOM 947 N N . GLN A 1 114 ? -38.860 -6.284 27.769 1.00 59.88 114 GLN A N 1
ATOM 948 C CA . GLN A 1 114 ? -40.009 -5.864 26.954 1.00 59.88 114 GLN A CA 1
ATOM 949 C C . GLN A 1 114 ? -39.594 -5.136 25.669 1.00 59.88 114 GLN A C 1
ATOM 951 O O . GLN A 1 114 ? -40.213 -5.329 24.628 1.00 59.88 114 GLN A O 1
ATOM 956 N N . LEU A 1 115 ? -38.533 -4.329 25.721 1.00 55.38 115 LEU A N 1
ATOM 957 C CA . LEU A 1 115 ? -37.962 -3.630 24.572 1.00 55.38 115 LEU A CA 1
ATOM 958 C C . LEU A 1 115 ? -37.183 -4.579 23.638 1.00 55.38 115 LEU A C 1
ATOM 960 O O . LEU A 1 115 ? -37.035 -4.307 22.442 1.00 55.38 115 LEU A O 1
ATOM 964 N N . ASN A 1 116 ? -36.655 -5.692 24.149 1.00 54.78 116 ASN A N 1
ATOM 965 C CA . ASN A 1 116 ? -36.017 -6.704 23.311 1.00 54.78 116 ASN A CA 1
ATOM 966 C C . ASN A 1 116 ? -37.051 -7.621 22.643 1.00 54.78 116 ASN A C 1
ATOM 968 O O . ASN A 1 116 ? -36.861 -8.045 21.501 1.00 54.78 116 ASN A O 1
ATOM 972 N N . MET A 1 117 ? -38.168 -7.886 23.324 1.00 55.62 117 MET A N 1
ATOM 973 C CA . MET A 1 117 ? -39.304 -8.606 22.759 1.00 55.62 117 MET A CA 1
ATOM 974 C C . MET A 1 117 ? -40.063 -7.725 21.752 1.00 55.62 117 MET A C 1
ATOM 976 O O . MET A 1 117 ? -40.192 -6.512 21.897 1.00 55.62 117 MET A O 1
ATOM 980 N N . LYS A 1 118 ? -40.528 -8.319 20.648 1.00 53.72 118 LYS A N 1
ATOM 981 C CA . LYS A 1 118 ? -41.096 -7.592 19.492 1.00 53.72 118 LYS A CA 1
ATOM 982 C C . LYS A 1 118 ? -42.425 -6.864 19.779 1.00 53.72 118 LYS A C 1
ATOM 984 O O . LYS A 1 118 ? -42.949 -6.222 18.872 1.00 53.72 118 LYS A O 1
ATOM 989 N N . GLU A 1 119 ? -42.966 -6.936 20.992 1.00 45.97 119 GLU A N 1
ATOM 990 C CA . GLU A 1 119 ? -44.409 -6.805 21.222 1.00 45.97 119 GLU A CA 1
ATOM 991 C C . GLU A 1 119 ? -44.940 -5.390 21.499 1.00 45.97 119 GLU A C 1
ATOM 993 O O . GLU A 1 119 ? -46.136 -5.183 21.345 1.00 45.97 119 GLU A O 1
ATOM 998 N N . ASN A 1 120 ? -44.115 -4.371 21.779 1.00 50.50 120 ASN A N 1
ATOM 999 C CA . ASN A 1 120 ? -44.637 -3.014 22.037 1.00 50.50 120 ASN A CA 1
ATOM 1000 C C . ASN A 1 120 ? -43.992 -1.919 21.179 1.00 50.50 120 ASN A C 1
ATOM 1002 O O . ASN A 1 120 ? -43.150 -1.145 21.622 1.00 50.50 120 ASN A O 1
ATOM 1006 N N . VAL A 1 121 ? -44.428 -1.821 19.920 1.00 50.12 121 VAL A N 1
ATOM 1007 C CA . VAL A 1 121 ? -43.963 -0.820 18.937 1.00 50.12 121 VAL A CA 1
ATOM 1008 C C . VAL A 1 121 ? -44.339 0.623 19.325 1.00 50.12 121 VAL A C 1
ATOM 1010 O O . VAL A 1 121 ? -43.551 1.529 19.090 1.00 50.12 121 VAL A O 1
ATOM 1013 N N . LYS A 1 122 ? -45.470 0.845 20.009 1.00 54.31 122 LYS A N 1
ATOM 1014 C CA . LYS A 1 122 ? -45.996 2.196 20.312 1.00 54.31 122 LYS A CA 1
ATOM 1015 C C . LYS A 1 122 ? -45.228 2.981 21.386 1.00 54.31 122 LYS A C 1
ATOM 1017 O O . LYS A 1 122 ? -45.440 4.182 21.523 1.00 54.31 122 LYS A O 1
ATOM 1022 N N . MET A 1 123 ? -44.382 2.323 22.182 1.00 53.50 123 MET A N 1
ATOM 1023 C CA . MET A 1 123 ? -43.618 2.994 23.243 1.00 53.50 123 MET A CA 1
ATOM 1024 C C . MET A 1 123 ? -42.402 3.749 22.687 1.00 53.50 123 MET A C 1
ATOM 1026 O O . MET A 1 123 ? -42.002 4.768 23.236 1.00 53.50 123 MET A O 1
ATOM 1030 N N . TYR A 1 124 ? -41.859 3.280 21.563 1.00 51.31 124 TYR A N 1
ATOM 1031 C CA . TYR A 1 124 ? -40.667 3.838 20.923 1.00 51.31 124 TYR A CA 1
ATOM 1032 C C . TYR A 1 124 ? -40.901 5.210 20.315 1.00 51.31 124 TYR A C 1
ATOM 1034 O O . TYR A 1 124 ? -40.034 6.068 20.417 1.00 51.31 124 TYR A O 1
ATOM 1042 N N . ASP A 1 125 ? -42.081 5.428 19.738 1.00 55.41 125 ASP A N 1
ATOM 1043 C CA . ASP A 1 125 ? -42.431 6.693 19.086 1.00 55.41 125 ASP A CA 1
ATOM 1044 C C . ASP A 1 125 ? -42.548 7.858 20.085 1.00 55.41 125 ASP A C 1
ATOM 1046 O O . ASP A 1 125 ? -42.610 9.016 19.684 1.00 55.41 125 ASP A O 1
ATOM 1050 N N . LYS A 1 126 ? -42.573 7.557 21.392 1.00 55.50 126 LYS A N 1
ATOM 1051 C CA . LYS A 1 126 ? -42.630 8.539 22.483 1.00 55.50 126 LYS A CA 1
ATOM 1052 C C . LYS A 1 126 ? -41.275 8.815 23.138 1.00 55.50 126 LYS A C 1
ATOM 1054 O O . LYS A 1 126 ? -41.181 9.744 23.936 1.00 55.50 126 LYS A O 1
ATOM 1059 N N . LEU A 1 127 ? -40.253 8.004 22.862 1.00 55.12 127 LEU A N 1
ATOM 1060 C CA . LEU A 1 127 ? -38.931 8.174 23.459 1.00 55.12 127 LEU A CA 1
ATOM 1061 C C . LEU A 1 127 ? -38.119 9.161 22.621 1.00 55.12 127 LEU A C 1
ATOM 1063 O O . LEU A 1 127 ? -37.963 8.973 21.417 1.00 55.12 127 LEU A O 1
ATOM 1067 N N . SER A 1 128 ? -37.578 10.198 23.264 1.00 60.19 128 SER A N 1
ATOM 1068 C CA . SER A 1 128 ? -36.594 11.068 22.610 1.00 60.19 128 SER A CA 1
ATOM 1069 C C . SER A 1 128 ? -35.310 10.290 22.297 1.00 60.19 128 SER A C 1
ATOM 1071 O O . SER A 1 128 ? -35.024 9.246 22.895 1.00 60.19 128 SER A O 1
ATOM 1073 N N . LEU A 1 129 ? -34.503 10.820 21.377 1.00 56.72 129 LEU A N 1
ATOM 1074 C CA . LEU A 1 129 ? -33.207 10.240 21.031 1.00 56.72 129 LEU A CA 1
ATOM 1075 C C . LEU A 1 129 ? -32.275 10.126 22.253 1.00 56.72 129 LEU A C 1
ATOM 1077 O O . LEU A 1 129 ? -31.542 9.147 22.359 1.00 56.72 129 LEU A O 1
ATOM 1081 N N . GLU A 1 130 ? -32.346 11.077 23.193 1.00 55.62 130 GLU A N 1
ATOM 1082 C CA . GLU A 1 130 ? -31.621 11.018 24.471 1.00 55.62 130 GLU A CA 1
ATOM 1083 C C . GLU A 1 130 ? -32.060 9.827 25.328 1.00 55.62 130 GLU A C 1
ATOM 1085 O O . GLU A 1 130 ? -31.214 9.052 25.762 1.00 55.62 130 GLU A O 1
ATOM 1090 N N . HIS A 1 131 ? -33.366 9.589 25.488 1.00 61.50 131 HIS A N 1
ATOM 1091 C CA . HIS A 1 131 ? -33.841 8.422 26.237 1.00 61.50 131 HIS A CA 1
ATOM 1092 C C . HIS A 1 131 ? -33.412 7.107 25.574 1.00 61.50 131 HIS A C 1
ATOM 1094 O O . HIS A 1 131 ? -32.993 6.168 26.248 1.00 61.50 131 HIS A O 1
ATOM 1100 N N . LEU A 1 132 ? -33.490 7.026 24.241 1.00 60.22 132 LEU A N 1
ATOM 1101 C CA . LEU A 1 132 ? -33.022 5.850 23.505 1.00 60.22 132 LEU A CA 1
ATOM 1102 C C . LEU A 1 132 ? -31.511 5.634 23.677 1.00 60.22 132 LEU A C 1
ATOM 1104 O O . LEU A 1 132 ? -31.069 4.487 23.765 1.00 60.22 132 LEU A O 1
ATOM 1108 N N . ASN A 1 133 ? -30.733 6.716 23.746 1.00 55.69 133 ASN A N 1
ATOM 1109 C CA . ASN A 1 133 ? -29.297 6.674 23.995 1.00 55.69 133 ASN A CA 1
ATOM 1110 C C . ASN A 1 133 ? -28.983 6.128 25.392 1.00 55.69 133 ASN A C 1
ATOM 1112 O O . ASN A 1 133 ? -28.266 5.134 25.524 1.00 55.69 133 ASN A O 1
ATOM 1116 N N . ASP A 1 134 ? -29.626 6.692 26.405 1.00 59.84 134 ASP A N 1
ATOM 1117 C CA . ASP A 1 134 ? -29.527 6.282 27.800 1.00 59.84 134 ASP A CA 1
ATOM 1118 C C . ASP A 1 134 ? -29.854 4.785 27.987 1.00 59.84 134 ASP A C 1
ATOM 1120 O O . ASP A 1 134 ? -29.099 4.045 28.632 1.00 59.84 134 ASP A O 1
ATOM 1124 N N . PHE A 1 135 ? -30.914 4.285 27.339 1.00 59.28 135 PHE A N 1
ATOM 1125 C CA . PHE A 1 135 ? -31.269 2.861 27.370 1.00 59.28 135 PHE A CA 1
ATOM 1126 C C . PHE A 1 135 ? -30.223 1.955 26.720 1.00 59.28 135 PHE A C 1
ATOM 1128 O O . PHE A 1 135 ? -29.891 0.898 27.268 1.00 59.28 135 PHE A O 1
ATOM 1135 N N . LEU A 1 136 ? -29.702 2.329 25.549 1.00 56.41 136 LEU A N 1
ATOM 1136 C CA . LEU A 1 136 ? -28.692 1.533 24.844 1.00 56.41 136 LEU A CA 1
ATOM 1137 C C . LEU A 1 136 ? -27.390 1.453 25.635 1.00 56.41 136 LEU A C 1
ATOM 1139 O O . LEU A 1 136 ? -26.775 0.388 25.726 1.00 56.41 136 LEU A O 1
ATOM 1143 N N . PHE A 1 137 ? -27.000 2.568 26.235 1.00 55.34 137 PHE A N 1
ATOM 1144 C CA . PHE A 1 137 ? -25.782 2.679 27.007 1.00 55.34 137 PHE A CA 1
ATOM 1145 C C . PHE A 1 137 ? -25.825 1.829 28.278 1.00 55.34 137 PHE A C 1
ATOM 1147 O O . PHE A 1 137 ? -24.909 1.047 28.545 1.00 55.34 137 PHE A O 1
ATOM 1154 N N . TYR A 1 138 ? -26.938 1.899 29.010 1.00 56.38 138 TYR A N 1
ATOM 1155 C CA . TYR A 1 138 ? -27.188 1.039 30.161 1.00 56.38 138 TYR A CA 1
ATOM 1156 C C . TYR A 1 138 ? -27.159 -0.449 29.773 1.00 56.38 138 TYR A C 1
ATOM 1158 O O . TYR A 1 138 ? -26.504 -1.266 30.421 1.00 56.38 138 TYR A O 1
ATOM 1166 N N . SER A 1 139 ? -27.805 -0.799 28.661 1.00 55.12 139 SER A N 1
ATOM 1167 C CA . SER A 1 139 ? -27.874 -2.181 28.169 1.00 55.12 139 SER A CA 1
ATOM 1168 C C . SER A 1 139 ? -26.501 -2.745 27.810 1.00 55.12 139 SER A C 1
ATOM 1170 O O . SER A 1 139 ? -26.211 -3.905 28.101 1.00 55.12 139 SER A O 1
ATOM 1172 N N . TYR A 1 140 ? -25.626 -1.913 27.240 1.00 53.38 140 TYR A N 1
ATOM 1173 C CA . TYR A 1 140 ? -24.230 -2.265 26.991 1.00 53.38 140 TYR A CA 1
ATOM 1174 C C . TYR A 1 140 ? -23.453 -2.494 28.299 1.00 53.38 140 TYR A C 1
ATOM 1176 O O . TYR A 1 140 ? -22.677 -3.447 28.404 1.00 53.38 140 TYR A O 1
ATOM 1184 N N . GLY A 1 141 ? -23.685 -1.656 29.316 1.00 50.28 141 GLY A N 1
ATOM 1185 C CA . GLY A 1 141 ? -23.145 -1.832 30.669 1.00 50.28 141 GLY A CA 1
ATOM 1186 C C . GLY A 1 141 ? -23.500 -3.188 31.287 1.00 50.28 141 GLY A C 1
ATOM 1187 O O . GLY A 1 141 ? -22.668 -3.805 31.942 1.00 50.28 141 GLY A O 1
ATOM 1188 N N . GLN A 1 142 ? -24.692 -3.697 30.984 1.00 52.84 142 GLN A N 1
ATOM 1189 C CA . GLN A 1 142 ? -25.191 -4.984 31.474 1.00 52.84 142 GLN A CA 1
ATOM 1190 C C . GLN A 1 142 ? -24.886 -6.174 30.542 1.00 52.84 142 GLN A C 1
ATOM 1192 O O . GLN A 1 142 ? -25.313 -7.296 30.805 1.00 52.84 142 GLN A O 1
ATOM 1197 N N . GLY A 1 143 ? -24.171 -5.960 29.430 1.00 49.97 143 GLY A N 1
ATOM 1198 C CA . GLY A 1 143 ? -23.879 -7.018 28.455 1.00 49.97 143 GLY A CA 1
ATOM 1199 C C . GLY A 1 143 ? -25.111 -7.539 27.696 1.00 49.97 143 GLY A C 1
ATOM 1200 O O . GLY A 1 143 ? -25.066 -8.628 27.119 1.00 49.97 143 GLY A O 1
ATOM 1201 N N . LEU A 1 144 ? -26.210 -6.779 27.667 1.00 54.47 144 LEU A N 1
ATOM 1202 C CA . LEU A 1 144 ? -27.467 -7.173 27.033 1.00 54.47 144 LEU A CA 1
ATOM 1203 C C . LEU A 1 144 ? -27.442 -6.928 25.514 1.00 54.47 144 LEU A C 1
ATOM 1205 O O . LEU A 1 144 ? -27.132 -5.837 25.033 1.00 54.47 144 LEU A O 1
ATOM 1209 N N . ARG A 1 145 ? -27.822 -7.954 24.735 1.00 56.06 145 ARG A N 1
ATOM 1210 C CA . ARG A 1 145 ? -27.950 -7.902 23.264 1.00 56.06 145 ARG A CA 1
ATOM 1211 C C . ARG A 1 145 ? -29.307 -7.327 22.868 1.00 56.06 145 ARG A C 1
ATOM 1213 O O . ARG A 1 145 ? -30.281 -8.070 22.785 1.00 56.06 145 ARG A O 1
ATOM 1220 N N . LEU A 1 146 ? -29.368 -6.030 22.572 1.00 61.41 146 LEU A N 1
ATOM 1221 C CA . LEU A 1 146 ? -30.603 -5.363 22.138 1.00 61.41 146 LEU A CA 1
ATOM 1222 C C . LEU A 1 146 ? -30.648 -5.075 20.632 1.00 61.41 146 LEU A C 1
ATOM 1224 O O . LEU A 1 146 ? -30.868 -3.940 20.210 1.00 61.41 146 LEU A O 1
ATOM 1228 N N . GLN A 1 147 ? -30.481 -6.105 19.797 1.00 57.75 147 GLN A N 1
ATOM 1229 C CA . GLN A 1 147 ? -30.546 -5.969 18.331 1.00 57.75 147 GLN A CA 1
ATOM 1230 C C . GLN A 1 147 ? -31.846 -5.296 17.846 1.00 57.75 147 GLN A C 1
ATOM 1232 O O . GLN A 1 147 ? -31.818 -4.514 16.892 1.00 57.75 147 GLN A O 1
ATOM 1237 N N . SER A 1 148 ? -32.977 -5.567 18.512 1.00 58.47 148 SER A N 1
ATOM 1238 C CA . SER A 1 148 ? -34.278 -4.939 18.229 1.00 58.47 148 SER A CA 1
ATOM 1239 C C . SER A 1 148 ? -34.255 -3.430 18.515 1.00 58.47 148 SER A C 1
ATOM 1241 O O . SER A 1 148 ? -34.674 -2.639 17.668 1.00 58.47 148 SER A O 1
ATOM 1243 N N . LEU A 1 149 ? -33.688 -3.020 19.659 1.00 61.34 149 LEU A N 1
ATOM 1244 C CA . LEU A 1 149 ? -33.555 -1.612 20.052 1.00 61.34 149 LEU A CA 1
ATOM 1245 C C . LEU A 1 149 ? -32.604 -0.869 19.108 1.00 61.34 149 LEU A C 1
ATOM 1247 O O . LEU A 1 149 ? -32.953 0.194 18.607 1.00 61.34 149 LEU A O 1
ATOM 1251 N N . THR A 1 150 ? -31.448 -1.461 18.787 1.00 61.34 150 THR A N 1
ATOM 1252 C CA . THR A 1 150 ? -30.484 -0.893 17.832 1.00 61.34 150 THR A CA 1
ATOM 1253 C C . THR A 1 150 ? -31.105 -0.725 16.448 1.00 61.34 150 THR A C 1
ATOM 1255 O O . THR A 1 150 ? -30.984 0.336 15.847 1.00 61.34 150 THR A O 1
ATOM 1258 N N . SER A 1 151 ? -31.824 -1.732 15.944 1.00 62.03 151 SER A N 1
ATOM 1259 C CA . SER A 1 151 ? -32.482 -1.655 14.631 1.00 62.03 151 SER A CA 1
ATOM 1260 C C . SER A 1 151 ? -33.579 -0.586 14.592 1.00 62.03 151 SER A C 1
ATOM 1262 O O . SER A 1 151 ? -33.760 0.077 13.572 1.00 62.03 151 SER A O 1
ATOM 1264 N N . LYS A 1 152 ? -34.310 -0.395 15.696 1.00 62.88 152 LYS A N 1
ATOM 1265 C CA . LYS A 1 152 ? -35.329 0.656 15.821 1.00 62.88 152 LYS A CA 1
ATOM 1266 C C . LYS A 1 152 ? -34.712 2.047 15.966 1.00 62.88 152 LYS A C 1
ATOM 1268 O O . LYS A 1 152 ? -35.177 2.955 15.289 1.00 62.88 152 LYS A O 1
ATOM 1273 N N . LEU A 1 153 ? -33.638 2.200 16.746 1.00 65.19 153 LEU A N 1
ATOM 1274 C CA . LEU A 1 153 ? -32.857 3.439 16.819 1.00 65.19 153 LEU A CA 1
ATOM 1275 C C . LEU A 1 153 ? -32.348 3.827 15.428 1.00 65.19 153 LEU A C 1
ATOM 1277 O O . LEU A 1 153 ? -32.540 4.957 15.002 1.00 65.19 153 LEU A O 1
ATOM 1281 N N . LEU A 1 154 ? -31.778 2.876 14.682 1.00 62.41 154 LEU A N 1
ATOM 1282 C CA . LEU A 1 154 ? -31.319 3.104 13.311 1.00 62.41 154 LEU A CA 1
ATOM 1283 C C . LEU A 1 154 ? -32.454 3.558 12.384 1.00 62.41 154 LEU A C 1
ATOM 1285 O O . LEU A 1 154 ? -32.247 4.481 11.603 1.00 62.41 154 LEU A O 1
ATOM 1289 N N . LYS A 1 155 ? -33.656 2.975 12.496 1.00 65.00 155 LYS A N 1
ATOM 1290 C CA . LYS A 1 155 ? -34.844 3.433 11.751 1.00 65.00 155 LYS A CA 1
ATOM 1291 C C . LYS A 1 155 ? -35.293 4.837 12.162 1.00 65.00 155 LYS A C 1
ATOM 1293 O O . LYS A 1 155 ? -35.654 5.629 11.299 1.00 65.00 155 LYS A O 1
ATOM 1298 N N . HIS A 1 156 ? -35.267 5.145 13.455 1.00 64.56 156 HIS A N 1
ATOM 1299 C CA . HIS A 1 156 ? -35.648 6.457 13.976 1.00 64.56 156 HIS A CA 1
ATOM 1300 C C . HIS A 1 156 ? -34.682 7.542 13.482 1.00 64.56 156 HIS A C 1
ATOM 1302 O O . HIS A 1 156 ? -35.096 8.534 12.890 1.00 64.56 156 HIS A O 1
ATOM 1308 N N . ILE A 1 157 ? -33.383 7.267 13.597 1.00 61.41 157 ILE A N 1
ATOM 1309 C CA . ILE A 1 157 ? -32.286 8.087 13.085 1.00 61.41 157 ILE A CA 1
ATOM 1310 C C . ILE A 1 157 ? -32.368 8.278 11.561 1.00 61.41 157 ILE A C 1
ATOM 1312 O O . ILE A 1 157 ? -32.075 9.356 11.045 1.00 61.41 157 ILE A O 1
ATOM 1316 N N . GLN A 1 158 ? -32.739 7.235 10.815 1.00 62.88 158 GLN A N 1
ATOM 1317 C CA . GLN A 1 158 ? -32.849 7.301 9.359 1.00 62.88 158 GLN A CA 1
ATOM 1318 C C . GLN A 1 158 ? -33.961 8.259 8.907 1.00 62.88 158 GLN A C 1
ATOM 1320 O O . GLN A 1 158 ? -33.797 8.922 7.877 1.00 62.88 158 GLN A O 1
ATOM 1325 N N . ASN A 1 159 ? -35.043 8.341 9.687 1.00 61.00 159 ASN A N 1
ATOM 1326 C CA . ASN A 1 159 ? -36.280 9.035 9.335 1.00 61.00 159 ASN A CA 1
ATOM 1327 C C . ASN A 1 159 ? -36.419 10.442 9.942 1.00 61.00 159 ASN A C 1
ATOM 1329 O O . ASN A 1 159 ? -37.309 11.174 9.522 1.00 61.00 159 ASN A O 1
ATOM 1333 N N . GLN A 1 160 ? -35.576 10.834 10.902 1.00 58.81 160 GLN A N 1
ATOM 1334 C CA . GLN A 1 160 ? -35.619 12.168 11.509 1.00 58.81 160 GLN A CA 1
ATOM 1335 C C . GLN A 1 160 ? -34.572 13.122 10.922 1.00 58.81 160 GLN A C 1
ATOM 1337 O O . GLN A 1 160 ? -33.425 12.747 10.658 1.00 58.81 160 GLN A O 1
ATOM 1342 N N . GLU A 1 161 ? -34.951 14.392 10.763 1.00 57.78 161 GLU A N 1
ATOM 1343 C CA . GLU A 1 161 ? -33.979 15.475 10.653 1.00 57.78 161 GLU A CA 1
ATOM 1344 C C . GLU A 1 161 ? -33.327 15.676 12.023 1.00 57.78 161 GLU A C 1
ATOM 1346 O O . GLU A 1 161 ? -33.974 16.064 12.986 1.00 57.78 161 GLU A O 1
ATOM 1351 N N . ILE A 1 162 ? -32.036 15.362 12.124 1.00 56.88 162 ILE A N 1
ATOM 1352 C CA . ILE A 1 162 ? -31.287 15.509 13.378 1.00 56.88 162 ILE A CA 1
ATOM 1353 C C . ILE A 1 162 ? -31.088 17.000 13.640 1.00 56.88 162 ILE A C 1
ATOM 1355 O O . ILE A 1 162 ? -30.264 17.614 12.960 1.00 56.88 162 ILE A O 1
ATOM 1359 N N . ASP A 1 163 ? -31.818 17.596 14.574 1.00 56.25 163 ASP A N 1
ATOM 1360 C CA . ASP A 1 163 ? -31.489 18.938 15.049 1.00 56.25 163 ASP A CA 1
ATOM 1361 C C . ASP A 1 163 ? -30.198 18.860 15.879 1.00 56.25 163 ASP A C 1
ATOM 1363 O O . ASP A 1 163 ? -30.161 18.274 16.964 1.00 56.25 163 ASP A O 1
ATOM 1367 N N . THR A 1 164 ? -29.106 19.399 15.336 1.00 53.34 164 THR A N 1
ATOM 1368 C CA . THR A 1 164 ? -27.788 19.384 15.983 1.00 53.34 164 THR A CA 1
ATOM 1369 C C . THR A 1 164 ? -27.741 20.241 17.240 1.00 53.34 164 THR A C 1
ATOM 1371 O O . THR A 1 164 ? -26.868 20.022 18.072 1.00 53.34 164 THR A O 1
ATOM 1374 N N . ASN A 1 165 ? -28.706 21.147 17.426 1.00 51.25 165 ASN A N 1
ATOM 1375 C CA . ASN A 1 165 ? -28.790 21.988 18.616 1.00 51.25 165 ASN A CA 1
ATOM 1376 C C . ASN A 1 165 ? -29.346 21.246 19.844 1.00 51.25 165 ASN A C 1
ATOM 1378 O O . ASN A 1 165 ? -29.176 21.726 20.962 1.00 51.25 165 ASN A O 1
ATOM 1382 N N . GLN A 1 166 ? -30.003 20.092 19.666 1.00 45.25 166 GLN A N 1
ATOM 1383 C CA . GLN A 1 166 ? -30.666 19.355 20.755 1.00 45.25 166 GLN A CA 1
ATOM 1384 C C . GLN A 1 166 ? -29.991 18.028 21.127 1.00 45.25 166 GLN A C 1
ATOM 1386 O O . GLN A 1 166 ? -30.290 17.464 22.174 1.00 45.25 166 GLN A O 1
ATOM 1391 N N . VAL A 1 167 ? -29.078 17.513 20.300 1.00 52.03 167 VAL A N 1
ATOM 1392 C CA . VAL A 1 167 ? -28.436 16.209 20.521 1.00 52.03 167 VAL A CA 1
ATOM 1393 C C . VAL A 1 167 ? -26.925 16.364 20.467 1.00 52.03 167 VAL A C 1
ATOM 1395 O O . VAL A 1 167 ? -26.372 16.769 19.446 1.00 52.03 167 VAL A O 1
ATOM 1398 N N . ASN A 1 168 ? -26.235 15.945 21.532 1.00 63.28 168 ASN A N 1
ATOM 1399 C CA . ASN A 1 168 ? -24.778 15.886 21.528 1.00 63.28 168 ASN A CA 1
ATOM 1400 C C . ASN A 1 168 ? -24.297 14.801 20.544 1.00 63.28 168 ASN A C 1
ATOM 1402 O O . ASN A 1 168 ? -24.261 13.608 20.851 1.00 63.28 168 ASN A O 1
ATOM 1406 N N . ILE A 1 169 ? -23.920 15.253 19.350 1.00 58.72 169 ILE A N 1
ATOM 1407 C CA . ILE A 1 169 ? -23.323 14.503 18.237 1.00 58.72 169 ILE A CA 1
ATOM 1408 C C . ILE A 1 169 ? -22.309 13.441 18.695 1.00 58.72 169 ILE A C 1
ATOM 1410 O O . ILE A 1 169 ? -22.273 12.334 18.149 1.00 58.72 169 ILE A O 1
ATOM 1414 N N . ILE A 1 170 ? -21.504 13.748 19.712 1.00 58.03 170 ILE A N 1
ATOM 1415 C CA . ILE A 1 170 ? -20.456 12.860 20.219 1.00 58.03 170 ILE A CA 1
ATOM 1416 C C . ILE A 1 170 ? -21.044 11.635 20.914 1.00 58.03 170 ILE A C 1
ATOM 1418 O O . ILE A 1 170 ? -20.540 10.530 20.721 1.00 58.03 170 ILE A O 1
ATOM 1422 N N . GLU A 1 171 ? -22.117 11.786 21.688 1.00 60.25 171 GLU A N 1
ATOM 1423 C CA . GLU A 1 171 ? -22.736 10.653 22.384 1.00 60.25 171 GLU A CA 1
ATOM 1424 C C . GLU A 1 171 ? -23.323 9.655 21.411 1.00 60.25 171 GLU A C 1
ATOM 1426 O O . GLU A 1 171 ? -23.143 8.445 21.546 1.00 60.25 171 GLU A O 1
ATOM 1431 N N . LEU A 1 172 ? -23.967 10.181 20.377 1.00 64.50 172 LEU A N 1
ATOM 1432 C CA . LEU A 1 172 ? -24.509 9.352 19.335 1.00 64.50 172 LEU A CA 1
ATOM 1433 C C . LEU A 1 172 ? -23.378 8.630 18.593 1.00 64.50 172 LEU A C 1
ATOM 1435 O O . LEU A 1 172 ? -23.449 7.422 18.419 1.00 64.50 172 LEU A O 1
ATOM 1439 N N . LEU A 1 173 ? -22.270 9.296 18.254 1.00 63.28 173 LEU A N 1
ATOM 1440 C CA . LEU A 1 173 ? -21.108 8.626 17.655 1.00 63.28 173 LEU A CA 1
ATOM 1441 C C . LEU A 1 173 ? -20.493 7.547 18.567 1.00 63.28 173 LEU A C 1
ATOM 1443 O O . LEU A 1 173 ? -20.117 6.481 18.071 1.00 63.28 173 LEU A O 1
ATOM 1447 N N . VAL A 1 174 ? -20.421 7.782 19.882 1.00 59.97 174 VAL A N 1
ATOM 1448 C CA . VAL A 1 174 ? -19.961 6.796 20.878 1.00 59.97 174 VAL A CA 1
ATOM 1449 C C . VAL A 1 174 ? -20.884 5.577 20.910 1.00 59.97 174 VAL A C 1
ATOM 1451 O O . VAL A 1 174 ? -20.398 4.445 20.870 1.00 59.97 174 VAL A O 1
ATOM 1454 N N . LEU A 1 175 ? -22.202 5.771 20.887 1.00 62.25 175 LEU A N 1
ATOM 1455 C CA . LEU A 1 175 ? -23.158 4.671 20.759 1.00 62.25 175 LEU A CA 1
ATOM 1456 C C . LEU A 1 175 ? -22.957 3.877 19.474 1.00 62.25 175 LEU A C 1
ATOM 1458 O O . LEU A 1 175 ? -22.913 2.648 19.504 1.00 62.25 175 LEU A O 1
ATOM 1462 N N . LEU A 1 176 ? -22.829 4.554 18.330 1.00 63.03 176 LEU A N 1
ATOM 1463 C CA . LEU A 1 176 ? -22.656 3.871 17.049 1.00 63.03 176 LEU A CA 1
ATOM 1464 C C . LEU A 1 176 ? -21.365 3.044 17.048 1.00 63.03 176 LEU A C 1
ATOM 1466 O O . LEU A 1 176 ? -21.351 1.905 16.573 1.00 63.03 176 LEU A O 1
ATOM 1470 N N . LEU A 1 177 ? -20.293 3.583 17.631 1.00 61.34 177 LEU A N 1
ATOM 1471 C CA . LEU A 1 177 ? -19.027 2.888 17.843 1.00 61.34 177 LEU A CA 1
ATOM 1472 C C . LEU A 1 177 ? -19.179 1.609 18.678 1.00 61.34 177 LEU A C 1
ATOM 1474 O O . LEU A 1 177 ? -18.585 0.582 18.319 1.00 61.34 177 LEU A O 1
ATOM 1478 N N . LEU A 1 178 ? -19.966 1.670 19.756 1.00 59.28 178 LEU A N 1
ATOM 1479 C CA . LEU A 1 178 ? -20.277 0.531 20.623 1.00 59.28 178 LEU A CA 1
ATOM 1480 C C . LEU A 1 178 ? -21.130 -0.506 19.889 1.00 59.28 178 LEU A C 1
ATOM 1482 O O . LEU A 1 178 ? -20.795 -1.690 19.882 1.00 59.28 178 LEU A O 1
ATOM 1486 N N . HIS A 1 179 ? -22.161 -0.073 19.165 1.00 60.53 179 HIS A N 1
ATOM 1487 C CA . HIS A 1 179 ? -23.039 -0.964 18.405 1.00 60.53 179 HIS A CA 1
ATOM 1488 C C . HIS A 1 179 ? -22.341 -1.673 17.258 1.00 60.53 179 HIS A C 1
ATOM 1490 O O . HIS A 1 179 ? -22.594 -2.851 17.011 1.00 60.53 179 HIS A O 1
ATOM 1496 N N . ARG A 1 180 ? -21.421 -0.999 16.571 1.00 59.59 180 ARG A N 1
ATOM 1497 C CA . ARG A 1 180 ? -20.663 -1.618 15.486 1.00 59.59 180 ARG A CA 1
ATOM 1498 C C . ARG A 1 180 ? -19.862 -2.835 15.962 1.00 59.59 180 ARG A C 1
ATOM 1500 O O . ARG A 1 180 ? -19.769 -3.813 15.223 1.00 59.59 180 ARG A O 1
ATOM 1507 N N . GLN A 1 181 ? -19.285 -2.795 17.168 1.00 57.91 181 GLN A N 1
ATOM 1508 C CA . GLN A 1 181 ? -18.561 -3.951 17.718 1.00 57.91 181 GLN A CA 1
ATOM 1509 C C . GLN A 1 181 ? -19.460 -5.189 17.841 1.00 57.91 181 GLN A C 1
ATOM 1511 O O . GLN A 1 181 ? -18.968 -6.302 17.689 1.00 57.91 181 GLN A O 1
ATOM 1516 N N . TRP A 1 182 ? -20.766 -4.987 18.032 1.00 57.19 182 TRP A N 1
ATOM 1517 C CA . TRP A 1 182 ? -21.759 -6.049 18.169 1.00 57.19 182 TRP A CA 1
ATOM 1518 C C . TRP A 1 182 ? -22.310 -6.486 16.809 1.00 57.19 182 TRP A C 1
ATOM 1520 O O . TRP A 1 182 ? -22.349 -7.674 16.523 1.00 57.19 182 TRP A O 1
ATOM 1530 N N . ILE A 1 183 ? -22.618 -5.542 15.913 1.00 54.41 183 ILE A N 1
ATOM 1531 C CA . ILE A 1 183 ? -23.131 -5.822 14.556 1.00 54.41 183 ILE A CA 1
ATOM 1532 C C . ILE A 1 183 ? -22.153 -6.676 13.728 1.00 54.41 183 ILE A C 1
ATOM 1534 O O . ILE A 1 183 ? -22.579 -7.517 12.938 1.00 54.41 183 ILE A O 1
ATOM 1538 N N . TYR A 1 184 ? -20.839 -6.503 13.920 1.00 51.44 184 TYR A N 1
ATOM 1539 C CA . TYR A 1 184 ? -19.826 -7.324 13.243 1.00 51.44 184 TYR A CA 1
ATOM 1540 C C . TYR A 1 184 ? -19.799 -8.787 13.697 1.00 51.44 184 TYR A C 1
ATOM 1542 O O . TYR A 1 184 ? -19.295 -9.621 12.946 1.00 51.44 184 TYR A O 1
ATOM 1550 N N . ALA A 1 185 ? -20.321 -9.108 14.885 1.00 51.91 185 ALA A N 1
ATOM 1551 C CA . ALA A 1 185 ? -20.469 -10.497 15.312 1.00 51.91 185 ALA A CA 1
ATOM 1552 C C . ALA A 1 185 ? -21.552 -11.227 14.496 1.00 51.91 185 ALA A C 1
ATOM 1554 O O . ALA A 1 185 ? -21.434 -12.429 14.283 1.00 51.91 185 ALA A O 1
ATOM 1555 N N . ASP A 1 186 ? -22.542 -10.487 13.981 1.00 48.16 186 ASP A N 1
ATOM 1556 C CA . ASP A 1 186 ? -23.739 -11.043 13.335 1.00 48.16 186 ASP A CA 1
ATOM 1557 C C . ASP A 1 186 ? -23.784 -10.836 11.806 1.00 48.16 186 ASP A C 1
ATOM 1559 O O . ASP A 1 186 ? -24.707 -11.301 11.143 1.00 48.16 186 ASP A O 1
ATOM 1563 N N . GLY A 1 187 ? -22.813 -10.124 11.218 1.00 54.88 187 GLY A N 1
ATOM 1564 C CA . GLY A 1 187 ? -22.682 -9.972 9.759 1.00 54.88 187 GLY A CA 1
ATOM 1565 C C . GLY A 1 187 ? -23.761 -9.118 9.069 1.00 54.88 187 GLY A C 1
ATOM 1566 O O . GLY A 1 187 ? -23.917 -9.201 7.851 1.00 54.88 187 GLY A O 1
ATOM 1567 N N . ASN A 1 188 ? -24.507 -8.285 9.804 1.00 64.31 188 ASN A N 1
ATOM 1568 C CA . ASN A 1 188 ? -25.639 -7.526 9.255 1.00 64.31 188 ASN A CA 1
ATOM 1569 C C . ASN A 1 188 ? -25.192 -6.287 8.438 1.00 64.31 188 ASN A C 1
ATOM 1571 O O . ASN A 1 188 ? -24.793 -5.250 8.982 1.00 64.31 188 ASN A O 1
ATOM 1575 N N . THR A 1 189 ? -25.282 -6.386 7.109 1.00 65.00 189 THR A N 1
ATOM 1576 C CA . THR A 1 189 ? -24.846 -5.357 6.145 1.00 65.00 189 THR A CA 1
ATOM 1577 C C . THR A 1 189 ? -25.748 -4.120 6.110 1.00 65.00 189 THR A C 1
ATOM 1579 O O . THR A 1 189 ? -25.239 -3.007 5.970 1.00 65.00 189 THR A O 1
ATOM 1582 N N . VAL A 1 190 ? -27.060 -4.281 6.309 1.00 62.09 190 VAL A N 1
ATOM 1583 C CA . VAL A 1 190 ? -28.046 -3.182 6.276 1.00 62.09 190 VAL A CA 1
ATOM 1584 C C . VAL A 1 190 ? -27.790 -2.192 7.410 1.00 62.09 190 VAL A C 1
ATOM 1586 O O . VAL A 1 190 ? -27.726 -0.986 7.187 1.00 62.09 190 VAL A O 1
ATOM 1589 N N . ALA A 1 191 ? -27.538 -2.702 8.618 1.00 65.56 191 ALA A N 1
ATOM 1590 C CA . ALA A 1 191 ? -27.215 -1.860 9.767 1.00 65.56 191 ALA A CA 1
ATOM 1591 C C . ALA A 1 191 ? -25.924 -1.051 9.544 1.00 65.56 191 ALA A C 1
ATOM 1593 O O . ALA A 1 191 ? -25.833 0.103 9.958 1.00 65.56 191 ALA A O 1
ATOM 1594 N N . THR A 1 192 ? -24.940 -1.622 8.841 1.00 69.81 192 THR A N 1
ATOM 1595 C CA . THR A 1 192 ? -23.696 -0.913 8.510 1.00 69.81 192 THR A CA 1
ATOM 1596 C C . THR A 1 192 ? -23.947 0.250 7.547 1.00 69.81 192 THR A C 1
ATOM 1598 O O . THR A 1 192 ? -23.405 1.330 7.767 1.00 69.81 192 THR A O 1
ATOM 1601 N N . GLN A 1 193 ? -24.791 0.073 6.526 1.00 74.75 193 GLN A N 1
ATOM 1602 C CA . GLN A 1 193 ? -25.123 1.139 5.572 1.00 74.75 193 GLN A CA 1
ATOM 1603 C C . GLN A 1 193 ? -25.882 2.294 6.236 1.00 74.75 193 GLN A C 1
ATOM 1605 O O . GLN A 1 193 ? -25.504 3.449 6.050 1.00 74.75 193 GLN A O 1
ATOM 1610 N N . THR A 1 194 ? -26.886 2.007 7.072 1.00 70.69 194 THR A N 1
ATOM 1611 C CA . THR A 1 194 ? -27.627 3.054 7.801 1.00 70.69 194 THR A CA 1
ATOM 1612 C C . THR A 1 194 ? -26.698 3.888 8.687 1.00 70.69 194 THR A C 1
ATOM 1614 O O . THR A 1 194 ? -26.802 5.114 8.715 1.00 70.69 194 THR A O 1
ATOM 1617 N N . LEU A 1 195 ? -25.739 3.240 9.358 1.00 72.44 195 LEU A N 1
ATOM 1618 C CA . LEU A 1 195 ? -24.719 3.913 10.166 1.00 72.44 195 LEU A CA 1
ATOM 1619 C C . LEU A 1 195 ? -23.799 4.806 9.327 1.00 72.44 195 LEU A C 1
ATOM 1621 O O . LEU A 1 195 ? -23.497 5.923 9.735 1.00 72.44 195 LEU A O 1
ATOM 1625 N N . GLN A 1 196 ? -23.381 4.349 8.146 1.00 80.06 196 GLN A N 1
ATOM 1626 C CA . GLN A 1 196 ? -22.571 5.157 7.230 1.00 80.06 196 GLN A CA 1
ATOM 1627 C C . GLN A 1 196 ? -23.336 6.392 6.738 1.00 80.06 196 GLN A C 1
ATOM 1629 O O . GLN A 1 196 ? -22.801 7.499 6.774 1.00 80.06 196 GLN A O 1
ATOM 1634 N N . THR A 1 197 ? -24.598 6.229 6.322 1.00 78.25 197 THR A N 1
ATOM 1635 C CA . THR A 1 197 ? -25.463 7.350 5.917 1.00 78.25 197 THR A CA 1
ATOM 1636 C C . THR A 1 197 ? -25.628 8.354 7.047 1.00 78.25 197 THR A C 1
ATOM 1638 O O . THR A 1 197 ? -25.575 9.559 6.815 1.00 78.25 197 THR A O 1
ATOM 1641 N N . PHE A 1 198 ? -25.804 7.863 8.270 1.00 75.19 198 PHE A N 1
ATOM 1642 C CA . PHE A 1 198 ? -25.943 8.717 9.431 1.00 75.19 198 PHE A CA 1
ATOM 1643 C C . PHE A 1 198 ? -24.688 9.556 9.699 1.00 75.19 198 PHE A C 1
ATOM 1645 O O . PHE A 1 198 ? -24.783 10.773 9.839 1.00 75.19 198 PHE A O 1
ATOM 1652 N N . VAL A 1 199 ? -23.515 8.917 9.731 1.00 78.38 199 VAL A N 1
ATOM 1653 C CA . VAL A 1 199 ? -22.237 9.600 9.972 1.00 78.38 199 VAL A CA 1
ATOM 1654 C C . VAL A 1 199 ? -21.998 10.694 8.922 1.00 78.38 199 VAL A C 1
ATOM 1656 O O . VAL A 1 199 ? -21.644 11.810 9.288 1.00 78.38 199 VAL A O 1
ATOM 1659 N N . ASN A 1 200 ? -22.314 10.430 7.649 1.00 81.44 200 ASN A N 1
ATOM 1660 C CA . ASN A 1 200 ? -22.247 11.433 6.577 1.00 81.44 200 ASN A CA 1
ATOM 1661 C C . ASN A 1 200 ? -23.215 12.612 6.784 1.00 81.44 200 ASN A C 1
ATOM 1663 O O . ASN A 1 200 ? -22.857 13.761 6.535 1.00 81.44 200 ASN A O 1
ATOM 1667 N N . LYS A 1 201 ? -24.456 12.352 7.227 1.00 77.94 201 LYS A N 1
ATOM 1668 C CA . LYS A 1 201 ? -25.423 13.425 7.529 1.00 77.94 201 LYS A CA 1
ATOM 1669 C C . LYS A 1 201 ? -24.926 14.299 8.676 1.00 77.94 201 LYS A C 1
ATOM 1671 O O . LYS A 1 201 ? -25.036 15.518 8.602 1.00 77.94 201 LYS A O 1
ATOM 1676 N N . LEU A 1 202 ? -24.372 13.683 9.715 1.00 75.12 202 LEU A N 1
ATOM 1677 C CA . LEU A 1 202 ? -23.816 14.386 10.864 1.00 75.12 202 LEU A CA 1
ATOM 1678 C C . LEU A 1 202 ? -22.657 15.296 10.450 1.00 75.12 202 LEU A C 1
ATOM 1680 O O . LEU A 1 202 ? -22.615 16.447 10.866 1.00 75.12 202 LEU A O 1
ATOM 1684 N N . GLU A 1 203 ? -21.782 14.818 9.564 1.00 81.50 203 GLU A N 1
ATOM 1685 C CA . GLU A 1 203 ? -20.699 15.619 8.993 1.00 81.50 203 GLU A CA 1
ATOM 1686 C C . GLU A 1 203 ? -21.178 16.925 8.353 1.00 81.50 203 GLU A C 1
ATOM 1688 O O . GLU A 1 203 ? -20.602 17.986 8.587 1.00 81.50 203 GLU A O 1
ATOM 1693 N N . SER A 1 204 ? -22.246 16.837 7.554 1.00 81.12 204 SER A N 1
ATOM 1694 C CA . SER A 1 204 ? -22.789 17.968 6.794 1.00 81.12 204 SER A CA 1
ATOM 1695 C C . SER A 1 204 ? -23.393 19.069 7.665 1.00 81.12 204 SER A C 1
ATOM 1697 O O . SER A 1 204 ? -23.640 20.165 7.169 1.00 81.12 204 SER A O 1
ATOM 1699 N N . LYS A 1 205 ? -23.632 18.781 8.949 1.00 79.56 205 LYS A N 1
ATOM 1700 C CA . LYS A 1 205 ? -24.218 19.722 9.905 1.00 79.56 205 LYS A CA 1
ATOM 1701 C C . LYS A 1 205 ? -23.196 20.347 10.855 1.00 79.56 205 LYS A C 1
ATOM 1703 O O . LYS A 1 205 ? -23.560 21.261 11.581 1.00 79.56 205 LYS A O 1
ATOM 1708 N N . LEU A 1 206 ? -21.947 19.875 10.857 1.00 80.06 206 LEU A N 1
ATOM 1709 C CA . LEU A 1 206 ? -20.888 20.463 11.677 1.00 80.06 206 LEU A CA 1
ATOM 1710 C C . LEU A 1 206 ? -20.481 21.824 11.107 1.00 80.06 206 LEU A C 1
ATOM 1712 O O . LEU A 1 206 ? -19.945 21.903 9.997 1.00 80.06 206 LEU A O 1
ATOM 1716 N N . THR A 1 207 ? -20.710 22.885 11.876 1.00 83.75 207 THR A N 1
ATOM 1717 C CA . THR A 1 207 ? -20.256 24.235 11.537 1.00 83.75 207 THR A CA 1
ATOM 1718 C C . THR A 1 207 ? -18.774 24.423 11.869 1.00 83.75 207 THR A C 1
ATOM 1720 O O . THR A 1 207 ? -18.146 23.599 12.540 1.00 83.75 207 THR A O 1
ATOM 1723 N N . TYR A 1 208 ? -18.189 25.527 11.398 1.00 86.00 208 TYR A N 1
ATOM 1724 C CA . TYR A 1 208 ? -16.825 25.902 11.774 1.00 86.00 208 TYR A CA 1
ATOM 1725 C C . TYR A 1 208 ? -16.681 26.057 13.295 1.00 86.00 208 TYR A C 1
ATOM 1727 O O . TYR A 1 208 ? -15.731 25.526 13.872 1.00 86.00 208 TYR A O 1
ATOM 1735 N N . ASP A 1 209 ? -17.638 26.730 13.938 1.00 84.12 209 ASP A N 1
ATOM 1736 C CA . ASP A 1 209 ? -17.609 26.979 15.380 1.00 84.12 209 ASP A CA 1
ATOM 1737 C C . ASP A 1 209 ? -17.712 25.674 16.173 1.00 84.12 209 ASP A C 1
ATOM 1739 O O . ASP A 1 209 ? -16.940 25.479 17.114 1.00 84.12 209 ASP A O 1
ATOM 1743 N N . ASP A 1 210 ? -18.564 24.740 15.734 1.00 83.50 210 ASP A N 1
ATOM 1744 C CA . ASP A 1 210 ? -18.654 23.407 16.338 1.00 83.50 210 ASP A CA 1
ATOM 1745 C C . ASP A 1 210 ? -17.292 22.707 16.296 1.00 83.50 210 ASP A C 1
ATOM 1747 O O . ASP A 1 210 ? -16.791 22.245 17.318 1.00 83.50 210 ASP A O 1
ATOM 1751 N N . ILE A 1 211 ? -16.647 22.677 15.122 1.00 86.56 211 ILE A N 1
ATOM 1752 C CA . ILE A 1 211 ? -15.361 21.993 14.920 1.00 86.56 211 ILE A CA 1
ATOM 1753 C C . ILE A 1 211 ? -14.252 22.605 15.784 1.00 86.56 211 ILE A C 1
ATOM 1755 O O . ILE A 1 211 ? -13.404 21.871 16.300 1.00 86.56 211 ILE A O 1
ATOM 1759 N N . GLN A 1 212 ? -14.235 23.930 15.957 1.00 85.12 212 GLN A N 1
ATOM 1760 C CA . GLN A 1 212 ? -13.229 24.598 16.790 1.00 85.12 212 GLN A CA 1
ATOM 1761 C C . GLN A 1 212 ? -13.419 24.326 18.284 1.00 85.12 212 GLN A C 1
ATOM 1763 O O . GLN A 1 212 ? -12.427 24.275 19.018 1.00 85.12 212 GLN A O 1
ATOM 1768 N N . GLN A 1 213 ? -14.663 24.136 18.729 1.00 83.88 213 GLN A N 1
ATOM 1769 C CA . GLN A 1 213 ? -14.993 23.850 20.127 1.00 83.88 213 GLN A CA 1
ATOM 1770 C C . GLN A 1 213 ? -14.728 22.392 20.524 1.00 83.88 213 GLN A C 1
ATOM 1772 O O . GLN A 1 213 ? -14.568 22.112 21.714 1.00 83.88 213 GLN A O 1
ATOM 1777 N N . LEU A 1 214 ? -14.619 21.474 19.555 1.00 83.19 214 LEU A N 1
ATOM 1778 C CA . LEU A 1 214 ? -14.293 20.075 19.828 1.00 83.19 214 LEU A CA 1
ATOM 1779 C C . LEU A 1 214 ? -12.915 19.932 20.486 1.00 83.19 214 LEU A C 1
ATOM 1781 O O . LEU A 1 214 ? -11.878 20.379 19.983 1.00 83.19 214 LEU A O 1
ATOM 1785 N N . THR A 1 215 ? -12.899 19.212 21.599 1.00 83.56 215 THR A N 1
ATOM 1786 C CA . THR A 1 215 ? -11.683 18.789 22.286 1.00 83.56 215 THR A CA 1
ATOM 1787 C C . THR A 1 215 ? -10.932 17.727 21.478 1.00 83.56 215 THR A C 1
ATOM 1789 O O . THR A 1 215 ? -11.503 16.984 20.676 1.00 83.56 215 THR A O 1
ATOM 1792 N N . THR A 1 216 ? -9.633 17.569 21.746 1.00 84.06 216 THR A N 1
ATOM 1793 C CA . THR A 1 216 ? -8.800 16.507 21.149 1.00 84.06 216 THR A CA 1
ATOM 1794 C C . THR A 1 216 ? -9.410 15.113 21.318 1.00 84.06 216 THR A C 1
ATOM 1796 O O . THR A 1 216 ? -9.352 14.287 20.408 1.00 84.06 216 THR A O 1
ATOM 1799 N N . TYR A 1 217 ? -10.017 14.851 22.477 1.00 80.50 217 TYR A N 1
ATOM 1800 C CA . TYR A 1 217 ? -10.662 13.576 22.770 1.00 80.50 217 TYR A CA 1
ATOM 1801 C C . TYR A 1 217 ? -11.875 13.327 21.864 1.00 80.50 217 TYR A C 1
ATOM 1803 O O . TYR A 1 217 ? -12.011 12.247 21.289 1.00 80.50 217 TYR A O 1
ATOM 1811 N N . GLU A 1 218 ? -12.729 14.333 21.688 1.00 79.50 218 GLU A N 1
ATOM 1812 C CA . GLU A 1 218 ? -13.917 14.237 20.835 1.00 79.50 218 GLU A CA 1
ATOM 1813 C C . GLU A 1 218 ? -13.522 14.057 19.369 1.00 79.50 218 GLU A C 1
ATOM 1815 O O . GLU A 1 218 ? -14.047 13.177 18.687 1.00 79.50 218 GLU A O 1
ATOM 1820 N N . LEU A 1 219 ? -12.504 14.788 18.913 1.00 85.62 219 LEU A N 1
ATOM 1821 C CA . LEU A 1 219 ? -11.913 14.609 17.587 1.00 85.62 219 LEU A CA 1
ATOM 1822 C C . LEU A 1 219 ? -11.360 13.189 17.387 1.00 85.62 219 LEU A C 1
ATOM 1824 O O . LEU A 1 219 ? -11.505 12.605 16.308 1.00 85.62 219 LEU A O 1
ATOM 1828 N N . SER A 1 220 ? -10.747 12.598 18.417 1.00 83.50 220 SER A N 1
ATOM 1829 C CA . SER A 1 220 ? -10.219 11.225 18.384 1.00 83.50 220 SER A CA 1
ATOM 1830 C C . SER A 1 220 ? -11.339 10.188 18.286 1.00 83.50 220 SER A C 1
ATOM 1832 O O . SER A 1 220 ? -11.238 9.234 17.505 1.00 83.50 220 SER A O 1
ATOM 1834 N N . LEU A 1 221 ? -12.445 10.401 19.005 1.00 78.94 221 LEU A N 1
ATOM 1835 C CA . LEU A 1 221 ? -13.650 9.576 18.910 1.00 78.94 221 LEU A CA 1
ATOM 1836 C C . LEU A 1 221 ? -14.300 9.668 17.530 1.00 78.94 221 LEU A C 1
ATOM 1838 O O . LEU A 1 221 ? -14.586 8.629 16.934 1.00 78.94 221 LEU A O 1
ATOM 1842 N N . ILE A 1 222 ? -14.470 10.882 17.001 1.00 84.06 222 ILE A N 1
ATOM 1843 C CA . ILE A 1 222 ? -14.990 11.125 15.650 1.00 84.06 222 ILE A CA 1
ATOM 1844 C C . ILE A 1 222 ? -14.120 10.383 14.630 1.00 84.06 222 ILE A C 1
ATOM 1846 O O . ILE A 1 222 ? -14.614 9.542 13.880 1.00 84.06 222 ILE A O 1
ATOM 1850 N N . SER A 1 223 ? -12.804 10.582 14.678 1.00 87.44 223 SER A N 1
ATOM 1851 C CA . SER A 1 223 ? -11.849 9.916 13.784 1.00 87.44 223 SER A CA 1
ATOM 1852 C C . SER A 1 223 ? -11.945 8.385 13.857 1.00 87.44 223 SER A C 1
ATOM 1854 O O . SER A 1 223 ? -11.953 7.695 12.835 1.00 87.44 223 SER A O 1
ATOM 1856 N N . SER A 1 224 ? -12.066 7.833 15.069 1.00 83.06 224 SER A N 1
ATOM 1857 C CA . SER A 1 224 ? -12.252 6.396 15.300 1.00 83.06 224 SER A CA 1
ATOM 1858 C C . SER A 1 224 ? -13.580 5.885 14.729 1.00 83.06 224 SER A C 1
ATOM 1860 O O . SER A 1 224 ? -13.603 4.808 14.124 1.00 83.06 224 SER A O 1
ATOM 1862 N N . ALA A 1 225 ? -14.670 6.646 14.881 1.00 78.69 225 ALA A N 1
ATOM 1863 C CA . ALA A 1 225 ? -15.986 6.318 14.339 1.00 78.69 225 ALA A CA 1
ATOM 1864 C C . ALA A 1 225 ? -15.941 6.219 12.820 1.00 78.69 225 ALA A C 1
ATOM 1866 O O . ALA A 1 225 ? -16.191 5.140 12.280 1.00 78.69 225 ALA A O 1
ATOM 1867 N N . TYR A 1 226 ? -15.535 7.292 12.145 1.00 86.50 226 TYR A N 1
ATOM 1868 C CA . TYR A 1 226 ? -15.448 7.338 10.686 1.00 86.50 226 TYR A CA 1
ATOM 1869 C C . TYR A 1 226 ? -14.548 6.231 10.137 1.00 86.50 226 TYR A C 1
ATOM 1871 O O . TYR A 1 226 ? -14.958 5.462 9.262 1.00 86.50 226 TYR A O 1
ATOM 1879 N N . TYR A 1 227 ? -13.357 6.061 10.725 1.00 85.50 227 TYR A N 1
ATOM 1880 C CA . TYR A 1 227 ? -12.435 5.021 10.286 1.00 85.50 227 TYR A CA 1
ATOM 1881 C C . TYR A 1 227 ? -13.027 3.627 10.453 1.00 85.50 227 TYR A C 1
ATOM 1883 O O . TYR A 1 227 ? -12.946 2.807 9.538 1.00 85.50 227 TYR A O 1
ATOM 1891 N N . ARG A 1 228 ? -13.647 3.331 11.604 1.00 80.06 228 ARG A N 1
ATOM 1892 C CA . ARG A 1 228 ? -14.334 2.055 11.778 1.00 80.06 228 ARG A CA 1
ATOM 1893 C C . ARG A 1 228 ? -15.387 1.934 10.686 1.00 80.06 228 ARG A C 1
ATOM 1895 O O . ARG A 1 228 ? -15.283 0.992 9.911 1.00 80.06 228 ARG A O 1
ATOM 1902 N N . PHE A 1 229 ? -16.292 2.897 10.523 1.00 80.19 229 PHE A N 1
ATOM 1903 C CA . PHE A 1 229 ? -17.322 2.918 9.472 1.00 80.19 229 PHE A CA 1
ATOM 1904 C C . PHE A 1 229 ? -16.824 2.854 8.030 1.00 80.19 229 PHE A C 1
ATOM 1906 O O . PHE A 1 229 ? -17.645 2.589 7.157 1.00 80.19 229 PHE A O 1
ATOM 1913 N N . GLN A 1 230 ? -15.510 2.923 7.790 1.00 86.69 230 GLN A N 1
ATOM 1914 C CA . GLN A 1 230 ? -14.927 2.972 6.448 1.00 86.69 230 GLN A CA 1
ATOM 1915 C C . GLN A 1 230 ? -15.527 4.140 5.651 1.00 86.69 230 GLN A C 1
ATOM 1917 O O . GLN A 1 230 ? -15.753 4.035 4.449 1.00 86.69 230 GLN A O 1
ATOM 1922 N N . VAL A 1 231 ? -15.820 5.237 6.355 1.00 88.94 231 VAL A N 1
ATOM 1923 C CA . VAL A 1 231 ? -16.352 6.476 5.794 1.00 88.94 231 VAL A CA 1
ATOM 1924 C C . VAL A 1 231 ? -15.223 7.503 5.815 1.00 88.94 231 VAL A C 1
ATOM 1926 O O . VAL A 1 231 ? -14.723 7.799 6.901 1.00 88.94 231 VAL A O 1
ATOM 1929 N N . PRO A 1 232 ? -14.775 8.013 4.656 1.00 92.75 232 PRO A N 1
ATOM 1930 C CA . PRO A 1 232 ? -13.835 9.127 4.623 1.00 92.75 232 PRO A CA 1
ATOM 1931 C C . PRO A 1 232 ? -14.519 10.406 5.119 1.00 92.75 232 PRO A C 1
ATOM 1933 O O . PRO A 1 232 ? -15.692 10.623 4.820 1.00 92.75 232 PRO A O 1
ATOM 1936 N N . ILE A 1 233 ? -13.780 11.252 5.836 1.00 91.94 233 ILE A N 1
ATOM 1937 C CA . ILE A 1 233 ? -14.208 12.623 6.134 1.00 91.94 233 ILE A CA 1
ATOM 1938 C C . ILE A 1 233 ? -14.112 13.419 4.824 1.00 91.94 233 ILE A C 1
ATOM 1940 O O . ILE A 1 233 ? -13.142 13.288 4.079 1.00 91.94 233 ILE A O 1
ATOM 1944 N N . ARG A 1 234 ? -15.139 14.205 4.513 1.00 92.62 234 ARG A N 1
ATOM 1945 C CA . ARG A 1 234 ? -15.226 15.123 3.368 1.00 92.62 234 ARG A CA 1
ATOM 1946 C C . ARG A 1 234 ? -15.198 16.593 3.789 1.00 92.62 234 ARG A C 1
ATOM 1948 O O . ARG A 1 234 ? -14.930 17.455 2.958 1.00 92.62 234 ARG A O 1
ATOM 1955 N N . ASN A 1 235 ? -15.485 16.891 5.053 1.00 91.44 235 ASN A N 1
ATOM 1956 C CA . ASN A 1 235 ? -15.430 18.227 5.619 1.00 91.44 235 ASN A CA 1
ATOM 1957 C C . ASN A 1 235 ? -13.966 18.651 5.781 1.00 91.44 235 ASN A C 1
ATOM 1959 O O . ASN A 1 235 ? -13.245 18.188 6.669 1.00 91.44 235 ASN A O 1
ATOM 1963 N N . GLN A 1 236 ? -13.547 19.553 4.896 1.00 92.81 236 GLN A N 1
ATOM 1964 C CA . GLN A 1 236 ? -12.175 20.035 4.813 1.00 92.81 236 GLN A CA 1
ATOM 1965 C C . GLN A 1 236 ? -11.716 20.731 6.104 1.00 92.81 236 GLN A C 1
ATOM 1967 O O . GLN A 1 236 ? -10.586 20.520 6.529 1.00 92.81 236 GLN A O 1
ATOM 1972 N N . LEU A 1 237 ? -12.599 21.471 6.786 1.00 92.31 237 LEU A N 1
ATOM 1973 C CA . LEU A 1 237 ? -12.271 22.152 8.046 1.00 92.31 237 LEU A CA 1
ATOM 1974 C C . LEU A 1 237 ? -11.952 21.151 9.160 1.00 92.31 237 LEU A C 1
ATOM 1976 O O . LEU A 1 237 ? -11.023 21.356 9.942 1.00 92.31 237 LEU A O 1
ATOM 1980 N N . LEU A 1 238 ? -12.698 20.044 9.222 1.00 92.38 238 LEU A N 1
ATOM 1981 C CA . LEU A 1 238 ? -12.432 18.973 10.179 1.00 92.38 238 LEU A CA 1
ATOM 1982 C C . LEU A 1 238 ? -11.094 18.288 9.869 1.00 92.38 238 LEU A C 1
ATOM 1984 O O . LEU A 1 238 ? -10.292 18.085 10.777 1.00 92.38 238 LEU A O 1
ATOM 1988 N N . ILE A 1 239 ? -10.819 17.984 8.597 1.00 95.12 239 ILE A N 1
ATOM 1989 C CA . ILE A 1 239 ? -9.532 17.418 8.163 1.00 95.12 239 ILE A CA 1
ATOM 1990 C C . ILE A 1 239 ? -8.367 18.339 8.538 1.00 95.12 239 ILE A C 1
ATOM 1992 O O . ILE A 1 239 ? -7.396 17.887 9.148 1.00 95.12 239 ILE A O 1
ATOM 1996 N N . GLU A 1 240 ? -8.476 19.628 8.224 1.00 92.88 240 GLU A N 1
ATOM 1997 C CA . GLU A 1 240 ? -7.460 20.634 8.529 1.00 92.88 240 GLU A CA 1
ATOM 1998 C C . GLU A 1 240 ? -7.249 20.775 10.035 1.00 92.88 240 GLU A C 1
ATOM 2000 O O . GLU A 1 240 ? -6.109 20.850 10.491 1.00 92.88 240 GLU A O 1
ATOM 2005 N N . ARG A 1 241 ? -8.318 20.718 10.838 1.00 92.50 241 ARG A N 1
ATOM 2006 C CA . ARG A 1 241 ? -8.213 20.728 12.301 1.00 92.50 241 ARG A CA 1
ATOM 2007 C C . ARG A 1 241 ? -7.432 19.523 12.828 1.00 92.50 241 ARG A C 1
ATOM 2009 O O . ARG A 1 241 ? -6.546 19.697 13.666 1.00 92.50 241 ARG A O 1
ATOM 2016 N N . LEU A 1 242 ? -7.719 18.317 12.332 1.00 94.31 242 LEU A N 1
ATOM 2017 C CA . LEU A 1 242 ? -6.995 17.094 12.706 1.00 94.31 242 LEU A CA 1
ATOM 2018 C C . LEU A 1 242 ? -5.517 17.159 12.288 1.00 94.31 242 LEU A C 1
ATOM 2020 O O . LEU A 1 242 ? -4.630 16.816 13.072 1.00 94.31 242 LEU A O 1
ATOM 2024 N N . ALA A 1 243 ? -5.250 17.634 11.069 1.00 93.69 243 ALA A N 1
ATOM 2025 C CA . ALA A 1 243 ? -3.909 17.848 10.537 1.00 93.69 243 ALA A CA 1
ATOM 2026 C C . ALA A 1 243 ? -3.112 18.857 11.377 1.00 93.69 243 ALA A C 1
ATOM 2028 O O . ALA A 1 243 ? -1.976 18.582 11.768 1.00 93.69 243 ALA A O 1
ATOM 2029 N N . MET A 1 244 ? -3.722 19.994 11.715 1.00 91.88 244 MET A N 1
ATOM 2030 C CA . MET A 1 244 ? -3.099 21.033 12.530 1.00 91.88 244 MET A CA 1
ATOM 2031 C C . MET A 1 244 ? -2.733 20.528 13.921 1.00 91.88 244 MET A C 1
ATOM 2033 O O . MET A 1 244 ? -1.646 20.848 14.385 1.00 91.88 244 MET A O 1
ATOM 2037 N N . LEU A 1 245 ? -3.566 19.696 14.556 1.00 91.38 245 LEU A N 1
ATOM 2038 C CA . LEU A 1 245 ? -3.231 19.088 15.850 1.00 91.38 245 LEU A CA 1
ATOM 2039 C C . LEU A 1 245 ? -2.009 18.165 15.763 1.00 91.38 245 LEU A C 1
ATOM 2041 O O . LEU A 1 245 ? -1.169 18.174 16.662 1.00 91.38 245 LEU A O 1
ATOM 2045 N N . LEU A 1 246 ? -1.876 17.389 14.679 1.00 90.94 246 LEU A N 1
ATOM 2046 C CA . LEU A 1 246 ? -0.681 16.570 14.449 1.00 90.94 246 LEU A CA 1
ATOM 2047 C C . LEU A 1 246 ? 0.571 17.433 14.248 1.00 90.94 246 LEU A C 1
ATOM 2049 O O . LEU A 1 246 ? 1.649 17.057 14.706 1.00 90.94 246 LEU A O 1
ATOM 2053 N N . LEU A 1 247 ? 0.448 18.592 13.600 1.00 90.06 247 LEU A N 1
ATOM 2054 C CA . LEU A 1 247 ? 1.563 19.516 13.377 1.00 90.06 247 LEU A CA 1
ATOM 2055 C C . LEU A 1 247 ? 1.928 20.315 14.636 1.00 90.06 247 LEU A C 1
ATOM 2057 O O . LEU A 1 247 ? 3.111 20.476 14.929 1.00 90.06 247 LEU A O 1
ATOM 2061 N N . SER A 1 248 ? 0.943 20.769 15.412 1.00 84.94 248 SER A N 1
ATOM 2062 C CA . SER A 1 248 ? 1.108 21.748 16.494 1.00 84.94 248 SER A CA 1
ATOM 2063 C C . SER A 1 248 ? 1.683 21.199 17.798 1.00 84.94 248 SER A C 1
ATOM 2065 O O . SER A 1 248 ? 1.796 21.952 18.761 1.00 84.94 248 SER A O 1
ATOM 2067 N N . GLU A 1 249 ? 2.005 19.908 17.871 1.00 72.19 249 GLU A N 1
ATOM 2068 C CA . GLU A 1 249 ? 2.629 19.292 19.046 1.00 72.19 249 GLU A CA 1
ATOM 2069 C C . GLU A 1 249 ? 4.076 19.805 19.206 1.00 72.19 249 GLU A C 1
ATOM 2071 O O . GLU A 1 249 ? 5.051 19.174 18.797 1.00 72.19 249 GLU A O 1
ATOM 2076 N N . THR A 1 250 ? 4.218 21.015 19.740 1.00 57.47 250 THR A N 1
ATOM 2077 C CA . THR A 1 250 ? 5.493 21.546 20.217 1.00 57.47 250 THR A CA 1
ATOM 2078 C C . THR A 1 250 ? 5.755 21.035 21.632 1.00 57.47 250 THR A C 1
ATOM 2080 O O . THR A 1 250 ? 4.829 20.660 22.352 1.00 57.47 250 THR A O 1
ATOM 2083 N N . SER A 1 251 ? 7.025 21.016 22.036 1.00 53.50 251 SER A N 1
ATOM 2084 C CA . SER A 1 251 ? 7.510 20.502 23.326 1.00 53.50 251 SER A CA 1
ATOM 2085 C C . SER A 1 251 ? 6.778 21.044 24.566 1.00 53.50 251 SER A C 1
ATOM 2087 O O . SER A 1 251 ? 6.781 20.372 25.592 1.00 53.50 251 SER A O 1
ATOM 2089 N N . ASP A 1 252 ? 6.097 22.192 24.464 1.00 47.09 252 ASP A N 1
ATOM 2090 C CA . ASP A 1 252 ? 5.532 22.922 25.608 1.00 47.09 252 ASP A CA 1
ATOM 2091 C C . ASP A 1 252 ? 3.991 22.990 25.660 1.00 47.09 252 ASP A C 1
ATOM 2093 O O . ASP A 1 252 ? 3.432 23.574 26.591 1.00 47.09 252 ASP A O 1
ATOM 2097 N N . ARG A 1 253 ? 3.251 22.408 24.700 1.00 48.75 253 ARG A N 1
ATOM 2098 C CA . ARG A 1 253 ? 1.770 22.427 24.706 1.00 48.75 253 ARG A CA 1
ATOM 2099 C C . ARG A 1 253 ? 1.190 21.037 24.474 1.00 48.75 253 ARG A C 1
ATOM 2101 O O . ARG A 1 253 ? 1.411 20.458 23.423 1.00 48.75 253 ARG A O 1
ATOM 2108 N N . GLN A 1 254 ? 0.439 20.548 25.471 1.00 58.66 254 GLN A N 1
ATOM 2109 C CA . GLN A 1 254 ? -0.382 19.321 25.480 1.00 58.66 254 GLN A CA 1
ATOM 2110 C C . GLN A 1 254 ? -0.006 18.287 24.406 1.00 58.66 254 GLN A C 1
ATOM 2112 O O . GLN A 1 254 ? -0.540 18.302 23.297 1.00 58.66 254 GLN A O 1
ATOM 2117 N N . SER A 1 255 ? 0.879 17.357 24.768 1.00 70.69 255 SER A N 1
ATOM 2118 C CA . SER A 1 255 ? 1.231 16.242 23.894 1.00 70.69 255 SER A CA 1
ATOM 2119 C C . SER A 1 255 ? -0.004 15.409 23.546 1.00 70.69 255 SER A C 1
ATOM 2121 O O . SER A 1 255 ? -0.827 15.067 24.403 1.00 70.69 255 SER A O 1
ATOM 2123 N N . LEU A 1 256 ? -0.146 15.083 22.262 1.00 82.50 256 LEU A N 1
ATOM 2124 C CA . LEU A 1 256 ? -1.206 14.196 21.806 1.00 82.50 256 LEU A CA 1
ATOM 2125 C C . LEU A 1 256 ? -0.915 12.790 22.330 1.00 82.50 256 LEU A C 1
ATOM 2127 O O . LEU A 1 256 ? 0.205 12.282 22.203 1.00 82.50 256 LEU A O 1
ATOM 2131 N N . LYS A 1 257 ? -1.933 12.108 22.861 1.00 82.69 257 LYS A N 1
ATOM 2132 C CA . LYS A 1 257 ? -1.762 10.707 23.253 1.00 82.69 257 LYS A CA 1
ATOM 2133 C C . LYS A 1 257 ? -1.524 9.852 22.009 1.00 82.69 257 LYS A C 1
ATOM 2135 O O . LYS A 1 257 ? -2.021 10.147 20.920 1.00 82.69 257 LYS A O 1
ATOM 2140 N N . ALA A 1 258 ? -0.824 8.729 22.175 1.00 78.88 258 ALA A N 1
ATOM 2141 C CA . ALA A 1 258 ? -0.553 7.799 21.078 1.00 78.88 258 ALA A CA 1
ATOM 2142 C C . ALA A 1 258 ? -1.836 7.329 20.367 1.00 78.88 258 ALA A C 1
ATOM 2144 O O . ALA A 1 258 ? -1.868 7.234 19.142 1.00 78.88 258 ALA A O 1
ATOM 2145 N N . VAL A 1 259 ? -2.915 7.091 21.121 1.00 79.25 259 VAL A N 1
ATOM 2146 C CA . VAL A 1 259 ? -4.224 6.693 20.575 1.00 79.25 259 VAL A CA 1
ATOM 2147 C C . VAL A 1 259 ? -4.811 7.768 19.656 1.00 79.25 259 VAL A C 1
ATOM 2149 O O . VAL A 1 259 ? -5.333 7.432 18.592 1.00 79.25 259 VAL A O 1
ATOM 2152 N N . ASP A 1 260 ? -4.679 9.043 20.023 1.00 85.75 260 ASP A N 1
ATOM 2153 C CA . ASP A 1 260 ? -5.201 10.165 19.237 1.00 85.75 260 ASP A CA 1
ATOM 2154 C C . ASP A 1 260 ? -4.444 10.277 17.915 1.00 85.75 260 ASP A C 1
ATOM 2156 O O . ASP A 1 260 ? -5.058 10.245 16.848 1.00 85.75 260 ASP A O 1
ATOM 2160 N N . LYS A 1 261 ? -3.104 10.236 17.968 1.00 88.38 261 LYS A N 1
ATOM 2161 C CA . LYS A 1 261 ? -2.244 10.209 16.770 1.00 88.38 261 LYS A CA 1
ATOM 2162 C C . LYS A 1 261 ? -2.630 9.075 15.825 1.00 88.38 261 LYS A C 1
ATOM 2164 O O . LYS A 1 261 ? -2.765 9.274 14.621 1.00 88.38 261 LYS A O 1
ATOM 2169 N N . GLN A 1 262 ? -2.848 7.877 16.366 1.00 88.25 262 GLN A N 1
ATOM 2170 C CA . GLN A 1 262 ? -3.250 6.724 15.565 1.00 88.25 262 GLN A CA 1
ATOM 2171 C C . GLN A 1 262 ? -4.620 6.911 14.913 1.00 88.25 262 GLN A C 1
ATOM 2173 O O . GLN A 1 262 ? -4.800 6.494 13.770 1.00 88.25 262 GLN A O 1
ATOM 2178 N N . ASN A 1 263 ? -5.600 7.461 15.631 1.00 88.56 263 ASN A N 1
ATOM 2179 C CA . ASN A 1 263 ? -6.941 7.674 15.093 1.00 88.56 263 ASN A CA 1
ATOM 2180 C C . ASN A 1 263 ? -6.940 8.758 14.016 1.00 88.56 263 ASN A C 1
ATOM 2182 O O . ASN A 1 263 ? -7.545 8.546 12.966 1.00 88.56 263 ASN A O 1
ATOM 2186 N N . PHE A 1 264 ? -6.191 9.841 14.224 1.00 94.19 264 PHE A N 1
ATOM 2187 C CA . PHE A 1 264 ? -6.028 10.911 13.241 1.00 94.19 264 PHE A CA 1
ATOM 2188 C C . PHE A 1 264 ? -5.344 10.390 11.975 1.00 94.19 264 PHE A C 1
ATOM 2190 O O . PHE A 1 264 ? -5.909 10.492 10.892 1.00 94.19 264 PHE A O 1
ATOM 2197 N N . LEU A 1 265 ? -4.200 9.708 12.094 1.00 94.19 265 LEU A N 1
ATOM 2198 C CA . LEU A 1 265 ? -3.506 9.129 10.936 1.00 94.19 265 LEU A CA 1
ATOM 2199 C C . LEU A 1 265 ? -4.384 8.146 10.154 1.00 94.19 265 LEU A C 1
ATOM 2201 O O . LEU A 1 265 ? -4.405 8.177 8.924 1.00 94.19 265 LEU A O 1
ATOM 2205 N N . LYS A 1 266 ? -5.144 7.288 10.848 1.00 93.25 266 LYS A N 1
ATOM 2206 C CA . LYS A 1 266 ? -6.084 6.352 10.212 1.00 93.25 266 LYS A CA 1
ATOM 2207 C C . LYS A 1 266 ? -7.122 7.076 9.360 1.00 93.25 266 LYS A C 1
ATOM 2209 O O . LYS A 1 266 ? -7.348 6.658 8.225 1.00 93.25 266 LYS A O 1
ATOM 2214 N N . ILE A 1 267 ? -7.774 8.103 9.910 1.00 94.00 267 ILE A N 1
ATOM 2215 C CA . ILE A 1 267 ? -8.853 8.781 9.193 1.00 94.00 267 ILE A CA 1
ATOM 2216 C C . ILE A 1 267 ? -8.322 9.702 8.097 1.00 94.00 267 ILE A C 1
ATOM 2218 O O . ILE A 1 267 ? -8.918 9.736 7.027 1.00 94.00 267 ILE A O 1
ATOM 2222 N N . LEU A 1 268 ? -7.173 10.357 8.294 1.00 96.06 268 LEU A N 1
ATOM 2223 C CA . LEU A 1 268 ? -6.516 11.140 7.243 1.00 96.06 268 LEU A CA 1
ATOM 2224 C C . LEU A 1 268 ? -6.118 10.246 6.061 1.00 96.06 268 LEU A C 1
ATOM 2226 O O . LEU A 1 268 ? -6.420 10.578 4.919 1.00 96.06 268 LEU A O 1
ATOM 2230 N N . THR A 1 269 ? -5.562 9.058 6.340 1.00 95.31 269 THR A N 1
ATOM 2231 C CA . THR A 1 269 ? -5.258 8.054 5.303 1.00 95.31 269 THR A CA 1
ATOM 2232 C C . THR A 1 269 ? -6.522 7.631 4.552 1.00 95.31 269 THR A C 1
ATOM 2234 O O . THR A 1 269 ? -6.550 7.646 3.326 1.00 95.31 269 THR A O 1
ATOM 2237 N N . LEU A 1 270 ? -7.588 7.264 5.278 1.00 94.69 270 LEU A N 1
ATOM 2238 C CA . LEU A 1 270 ? -8.851 6.830 4.672 1.00 94.69 270 LEU A CA 1
ATOM 2239 C C . LEU A 1 270 ? -9.513 7.946 3.848 1.00 94.69 270 LEU A C 1
ATOM 2241 O O . LEU A 1 270 ? -10.133 7.657 2.829 1.00 94.69 270 LEU A O 1
ATOM 2245 N N . SER A 1 271 ? -9.368 9.198 4.280 1.00 95.00 271 SER A N 1
ATOM 2246 C CA . SER A 1 271 ? -9.917 10.379 3.603 1.00 95.00 271 SER A CA 1
ATOM 2247 C C . SER A 1 271 ? -9.057 10.849 2.427 1.00 95.00 271 SER A C 1
ATOM 2249 O O . SER A 1 271 ? -9.428 11.798 1.748 1.00 95.00 271 SER A O 1
ATOM 2251 N N . GLY A 1 272 ? -7.916 10.197 2.169 1.00 94.94 272 GLY A N 1
ATOM 2252 C CA . GLY A 1 272 ? -7.004 10.575 1.092 1.00 94.94 272 GLY A CA 1
ATOM 2253 C C . GLY A 1 272 ? -6.306 11.919 1.317 1.00 94.94 272 GLY A C 1
ATOM 2254 O O . GLY A 1 272 ? -5.820 12.508 0.355 1.00 94.94 272 GLY A O 1
ATOM 2255 N N . TYR A 1 273 ? -6.252 12.412 2.559 1.00 95.75 273 TYR A N 1
ATOM 2256 C CA . TYR A 1 273 ? -5.596 13.678 2.872 1.00 95.75 273 TYR A CA 1
ATOM 2257 C C . TYR A 1 273 ? -4.090 13.482 3.031 1.00 95.75 273 TYR A C 1
ATOM 2259 O O . TYR A 1 273 ? -3.641 12.792 3.951 1.00 95.75 273 TYR A O 1
ATOM 2267 N N . SER A 1 274 ? -3.329 14.125 2.147 1.00 91.69 274 SER A N 1
ATOM 2268 C CA . SER A 1 274 ? -1.870 14.109 2.138 1.00 91.69 274 SER A CA 1
ATOM 2269 C C . SER A 1 274 ? -1.316 15.511 2.363 1.00 91.69 274 SER A C 1
ATOM 2271 O O . SER A 1 274 ? -1.647 16.442 1.633 1.00 91.69 274 SER A O 1
ATOM 2273 N N . ASP A 1 275 ? -0.438 15.644 3.352 1.00 92.31 275 ASP A N 1
ATOM 2274 C CA . ASP A 1 275 ? 0.355 16.849 3.593 1.00 92.31 275 ASP A CA 1
ATOM 2275 C C . ASP A 1 275 ? 1.802 16.433 3.888 1.00 92.31 275 ASP A C 1
ATOM 2277 O O . ASP A 1 275 ? 2.070 15.640 4.804 1.00 92.31 275 ASP A O 1
ATOM 2281 N N . ALA A 1 276 ? 2.742 16.956 3.097 1.00 92.00 276 ALA A N 1
ATOM 2282 C CA . ALA A 1 276 ? 4.166 16.673 3.246 1.00 92.00 276 ALA A CA 1
ATOM 2283 C C . ALA A 1 276 ? 4.689 17.094 4.630 1.00 92.00 276 ALA A C 1
ATOM 2285 O O . ALA A 1 276 ? 5.484 16.369 5.225 1.00 92.00 276 ALA A O 1
ATOM 2286 N N . ARG A 1 277 ? 4.166 18.189 5.201 1.00 93.38 277 ARG A N 1
ATOM 2287 C CA . ARG A 1 277 ? 4.572 18.702 6.520 1.00 93.38 277 ARG A CA 1
ATOM 2288 C C . ARG A 1 277 ? 4.245 17.717 7.634 1.00 93.38 277 ARG A C 1
ATOM 2290 O O . ARG A 1 277 ? 5.033 17.563 8.564 1.00 93.38 277 ARG A O 1
ATOM 2297 N N . ILE A 1 278 ? 3.098 17.033 7.545 1.00 92.38 278 ILE A N 1
ATOM 2298 C CA . ILE A 1 278 ? 2.709 15.985 8.505 1.00 92.38 278 ILE A CA 1
ATOM 2299 C C . ILE A 1 278 ? 3.695 14.825 8.412 1.00 92.38 278 ILE A C 1
ATOM 2301 O O . ILE A 1 278 ? 4.197 14.353 9.432 1.00 92.38 278 ILE A O 1
ATOM 2305 N N . SER A 1 279 ? 3.983 14.387 7.185 1.00 93.56 279 SER A N 1
ATOM 2306 C CA . SER A 1 279 ? 4.899 13.280 6.913 1.00 93.56 279 SER A CA 1
ATOM 2307 C C . SER A 1 279 ? 6.294 13.558 7.471 1.00 93.56 279 SER A C 1
ATOM 2309 O O . SER A 1 279 ? 6.848 12.723 8.185 1.00 93.56 279 SER A O 1
ATOM 2311 N N . GLU A 1 280 ? 6.831 14.746 7.206 1.00 92.94 280 GLU A N 1
ATOM 2312 C CA . GLU A 1 280 ? 8.139 15.194 7.678 1.00 92.94 280 GLU A CA 1
ATOM 2313 C C . GLU A 1 280 ? 8.183 15.329 9.204 1.00 92.94 280 GLU A C 1
ATOM 2315 O O . GLU A 1 280 ? 9.015 14.700 9.861 1.00 92.94 280 GLU A O 1
ATOM 2320 N N . THR A 1 281 ? 7.230 16.067 9.780 1.00 91.25 281 THR A N 1
ATOM 2321 C CA . THR A 1 281 ? 7.182 16.359 11.218 1.00 91.25 281 THR A CA 1
ATOM 2322 C C . THR A 1 281 ? 7.049 15.083 12.046 1.00 91.25 281 THR A C 1
ATOM 2324 O O . THR A 1 281 ? 7.798 14.871 13.000 1.00 91.25 281 THR A O 1
ATOM 2327 N N . LEU A 1 282 ? 6.110 14.200 11.689 1.00 90.44 282 LEU A N 1
ATOM 2328 C CA . LEU A 1 282 ? 5.888 12.962 12.437 1.00 90.44 282 LEU A CA 1
ATOM 2329 C C . LEU A 1 282 ? 7.034 11.965 12.251 1.00 90.44 282 LEU A C 1
ATOM 2331 O O . LEU A 1 282 ? 7.381 11.273 13.207 1.00 90.44 282 LEU A O 1
ATOM 2335 N N . SER A 1 283 ? 7.649 11.918 11.064 1.00 92.56 283 SER A N 1
ATOM 2336 C CA . SER A 1 283 ? 8.845 11.097 10.840 1.00 92.56 283 SER A CA 1
ATOM 2337 C C . SER A 1 283 ? 10.019 11.585 11.682 1.00 92.56 283 SER A C 1
ATOM 2339 O O . SER A 1 283 ? 10.693 10.760 12.294 1.00 92.56 283 SER A O 1
ATOM 2341 N N . SER A 1 284 ? 10.253 12.902 11.751 1.00 90.69 284 SER A N 1
ATOM 2342 C CA . SER A 1 284 ? 11.313 13.476 12.591 1.00 90.69 284 SER A CA 1
ATOM 2343 C C . SER A 1 284 ? 11.083 13.134 14.057 1.00 90.69 284 SER A C 1
ATOM 2345 O O . SER A 1 284 ? 11.934 12.497 14.668 1.00 90.69 284 SER A O 1
ATOM 2347 N N . ARG A 1 285 ? 9.887 13.426 14.589 1.00 87.19 285 ARG A N 1
ATOM 2348 C CA . ARG A 1 285 ? 9.545 13.132 15.990 1.00 87.19 285 ARG A CA 1
ATOM 2349 C C . ARG A 1 285 ? 9.676 11.650 16.333 1.00 87.19 285 ARG A C 1
ATOM 2351 O O . ARG A 1 285 ? 10.125 11.315 17.426 1.00 87.19 285 ARG A O 1
ATOM 2358 N N . PHE A 1 286 ? 9.277 10.761 15.420 1.00 88.81 286 PHE A N 1
ATOM 2359 C CA . PHE A 1 286 ? 9.481 9.327 15.608 1.00 88.81 286 PHE A CA 1
ATOM 2360 C C . PHE A 1 286 ? 10.968 8.988 15.711 1.00 88.81 286 PHE A C 1
ATOM 2362 O O . PHE A 1 286 ? 11.348 8.256 16.617 1.00 88.81 286 PHE A O 1
ATOM 2369 N N . ASN A 1 287 ? 11.801 9.516 14.812 1.00 89.88 287 ASN A N 1
ATOM 2370 C CA . ASN A 1 287 ? 13.237 9.243 14.817 1.00 89.88 287 ASN A CA 1
ATOM 2371 C C . ASN A 1 287 ? 13.908 9.756 16.092 1.00 89.88 287 ASN A C 1
ATOM 2373 O O . ASN A 1 287 ? 14.661 9.009 16.708 1.00 89.88 287 ASN A O 1
ATOM 2377 N N . ASP A 1 288 ? 13.577 10.975 16.513 1.00 85.19 288 ASP A N 1
ATOM 2378 C CA . ASP A 1 288 ? 14.131 11.580 17.724 1.00 85.19 288 ASP A CA 1
ATOM 2379 C C . ASP A 1 288 ? 13.752 10.756 18.968 1.00 85.19 288 ASP A C 1
ATOM 2381 O O . ASP A 1 288 ? 14.602 10.444 19.801 1.00 85.19 288 ASP A O 1
ATOM 2385 N N . SER A 1 289 ? 12.492 10.313 19.061 1.00 80.88 289 SER A N 1
ATOM 2386 C CA . SER A 1 289 ? 12.022 9.447 20.151 1.00 80.88 289 SER A CA 1
ATOM 2387 C C . SER A 1 289 ? 12.639 8.044 20.101 1.00 80.88 289 SER A C 1
ATOM 2389 O O . SER A 1 289 ? 13.024 7.502 21.137 1.00 80.88 289 SER A O 1
ATOM 2391 N N . TYR A 1 290 ? 12.751 7.447 18.913 1.00 83.19 290 TYR A N 1
ATOM 2392 C CA . TYR A 1 290 ? 13.337 6.120 18.735 1.00 83.19 290 TYR A CA 1
ATOM 2393 C C . TYR A 1 290 ? 14.809 6.105 19.152 1.00 83.19 290 TYR A C 1
ATOM 2395 O O . TYR A 1 290 ? 15.222 5.214 19.889 1.00 83.19 290 TYR A O 1
ATOM 2403 N N . GLU A 1 291 ? 15.586 7.109 18.744 1.00 81.19 291 GLU A N 1
ATOM 2404 C CA . GLU A 1 291 ? 17.011 7.199 19.068 1.00 81.19 291 GLU A CA 1
ATOM 2405 C C . GLU A 1 291 ? 17.239 7.378 20.573 1.00 81.19 291 GLU A C 1
ATOM 2407 O O . GLU A 1 291 ? 18.029 6.631 21.153 1.00 81.19 291 GLU A O 1
ATOM 2412 N N . GLN A 1 292 ? 16.465 8.253 21.228 1.00 75.69 292 GLN A N 1
ATOM 2413 C CA . GLN A 1 292 ? 16.492 8.423 22.687 1.00 75.69 292 GLN A CA 1
ATOM 2414 C C . GLN A 1 292 ? 16.206 7.116 23.443 1.00 75.69 292 GLN A C 1
ATOM 2416 O O . GLN A 1 292 ? 16.849 6.834 24.451 1.00 75.69 292 GLN A O 1
ATOM 2421 N N . HIS A 1 293 ? 15.269 6.296 22.959 1.00 71.12 293 HIS A N 1
ATOM 2422 C CA . HIS A 1 293 ? 14.956 5.008 23.583 1.00 71.12 293 HIS A CA 1
ATOM 2423 C C . HIS A 1 293 ? 15.965 3.904 23.240 1.00 71.12 293 HIS A C 1
ATOM 2425 O O . HIS A 1 293 ? 16.259 3.067 24.089 1.00 71.12 293 HIS A O 1
ATOM 2431 N N . SER A 1 294 ? 16.508 3.893 22.022 1.00 68.06 294 SER A N 1
ATOM 2432 C CA . SER A 1 294 ? 17.446 2.860 21.561 1.00 68.06 294 SER A CA 1
ATOM 2433 C C . SER A 1 294 ? 18.817 2.923 22.247 1.00 68.06 294 SER A C 1
ATOM 2435 O O . SER A 1 294 ? 19.490 1.902 22.358 1.00 68.06 294 SER A O 1
ATOM 2437 N N . LEU A 1 295 ? 19.217 4.100 22.745 1.00 53.00 295 LEU A N 1
ATOM 2438 C CA . LEU A 1 295 ? 20.500 4.323 23.423 1.00 53.00 295 LEU A CA 1
ATOM 2439 C C . LEU A 1 295 ? 20.537 3.809 24.876 1.00 53.00 295 LEU A C 1
ATOM 2441 O O . LEU A 1 295 ? 21.613 3.722 25.464 1.00 53.00 295 LEU A O 1
ATOM 2445 N N . HIS A 1 296 ? 19.393 3.439 25.460 1.00 54.31 296 HIS A N 1
ATOM 2446 C CA . HIS A 1 296 ? 19.286 2.976 26.848 1.00 54.31 296 HIS A CA 1
ATOM 2447 C C . HIS A 1 296 ? 18.746 1.536 26.881 1.00 54.31 296 HIS A C 1
ATOM 2449 O O . HIS A 1 296 ? 17.556 1.281 27.057 1.00 54.31 296 HIS A O 1
ATOM 2455 N N . SER A 1 297 ? 19.659 0.591 26.653 1.00 51.75 297 SER A N 1
ATOM 2456 C CA . SER A 1 297 ? 19.460 -0.775 26.145 1.00 51.75 297 SER A CA 1
ATOM 2457 C C . SER A 1 297 ? 18.703 -1.800 27.010 1.00 51.75 297 SER A C 1
ATOM 2459 O O . SER A 1 297 ? 18.635 -2.954 26.598 1.00 51.75 297 SER A O 1
ATOM 2461 N N . ASP A 1 298 ? 18.080 -1.433 28.133 1.00 54.66 298 ASP A N 1
ATOM 2462 C CA . ASP A 1 298 ? 17.423 -2.410 29.032 1.00 54.66 298 ASP A CA 1
ATOM 2463 C C . ASP A 1 298 ? 15.897 -2.260 29.152 1.00 54.66 298 ASP A C 1
ATOM 2465 O O . ASP A 1 298 ? 15.231 -3.074 29.800 1.00 54.66 298 ASP A O 1
ATOM 2469 N N . HIS A 1 299 ? 15.295 -1.257 28.510 1.00 54.88 299 HIS A N 1
ATOM 2470 C CA . HIS A 1 299 ? 13.850 -1.052 28.590 1.00 54.88 299 HIS A CA 1
ATOM 2471 C C . HIS A 1 299 ? 13.104 -1.590 27.370 1.00 54.88 299 HIS A C 1
ATOM 2473 O O . HIS A 1 299 ? 13.397 -1.271 26.220 1.00 54.88 299 HIS A O 1
ATOM 2479 N N . ALA A 1 300 ? 12.076 -2.394 27.649 1.00 58.34 300 ALA A N 1
ATOM 2480 C CA . ALA A 1 300 ? 11.086 -2.824 26.677 1.00 58.34 300 ALA A CA 1
ATOM 2481 C C . ALA A 1 300 ? 10.543 -1.623 25.886 1.00 58.34 300 ALA A C 1
ATOM 2483 O O . ALA A 1 300 ? 9.935 -0.724 26.471 1.00 58.34 300 ALA A O 1
ATOM 2484 N N . LEU A 1 301 ? 10.689 -1.642 24.557 1.00 64.31 301 LEU A N 1
ATOM 2485 C CA . LEU A 1 301 ? 10.071 -0.636 23.692 1.00 64.31 301 LEU A CA 1
ATOM 2486 C C . LEU A 1 301 ? 8.563 -0.565 23.957 1.00 64.31 301 LEU A C 1
ATOM 2488 O O . LEU A 1 301 ? 7.831 -1.567 23.880 1.00 64.31 301 LEU A O 1
ATOM 2492 N N . HIS A 1 302 ? 8.104 0.645 24.283 1.00 70.69 302 HIS A N 1
ATOM 2493 C CA . HIS A 1 302 ? 6.718 0.899 24.645 1.00 70.69 302 HIS A CA 1
ATOM 2494 C C . HIS A 1 302 ? 5.791 0.488 23.491 1.00 70.69 302 HIS A C 1
ATOM 2496 O O . HIS A 1 302 ? 6.074 0.761 22.322 1.00 70.69 302 HIS A O 1
ATOM 2502 N N . THR A 1 303 ? 4.668 -0.170 23.802 1.00 70.38 303 THR A N 1
ATOM 2503 C CA . THR A 1 303 ? 3.677 -0.628 22.803 1.00 70.38 303 THR A CA 1
ATOM 2504 C C . THR A 1 303 ? 3.248 0.481 21.853 1.00 70.38 303 THR A C 1
ATOM 2506 O O . THR A 1 303 ? 3.074 0.255 20.656 1.00 70.38 303 THR A O 1
ATOM 2509 N N . ASP A 1 304 ? 3.172 1.699 22.371 1.00 74.50 304 ASP A N 1
ATOM 2510 C CA . ASP A 1 304 ? 2.783 2.866 21.594 1.00 74.50 304 ASP A CA 1
ATOM 2511 C C . ASP A 1 304 ? 3.765 3.206 20.471 1.00 74.50 304 ASP A C 1
ATOM 2513 O O . ASP A 1 304 ? 3.309 3.616 19.407 1.00 74.50 304 ASP A O 1
ATOM 2517 N N . VAL A 1 305 ? 5.074 2.989 20.658 1.00 80.44 305 VAL A N 1
ATOM 2518 C CA . VAL A 1 305 ? 6.094 3.269 19.629 1.00 80.44 305 VAL A CA 1
ATOM 2519 C C . VAL A 1 305 ? 5.879 2.361 18.424 1.00 80.44 305 VAL A C 1
ATOM 2521 O O . VAL A 1 305 ? 5.841 2.834 17.292 1.00 80.44 305 VAL A O 1
ATOM 2524 N N . VAL A 1 306 ? 5.648 1.068 18.664 1.00 82.06 306 VAL A N 1
ATOM 2525 C CA . VAL A 1 306 ? 5.376 0.084 17.608 1.00 82.06 306 VAL A CA 1
ATOM 2526 C C . VAL A 1 306 ? 4.090 0.406 16.854 1.00 82.06 306 VAL A C 1
ATOM 2528 O O . VAL A 1 306 ? 4.079 0.434 15.622 1.00 82.06 306 VAL A O 1
ATOM 2531 N N . ILE A 1 307 ? 2.995 0.661 17.574 1.00 82.31 307 ILE A N 1
ATOM 2532 C CA . ILE A 1 307 ? 1.714 0.927 16.916 1.00 82.31 307 ILE A CA 1
ATOM 2533 C C . ILE A 1 307 ? 1.780 2.257 16.152 1.00 82.31 307 ILE A C 1
ATOM 2535 O O . ILE A 1 307 ? 1.244 2.349 15.044 1.00 82.31 307 ILE A O 1
ATOM 2539 N N . LEU A 1 308 ? 2.448 3.276 16.701 1.00 84.38 308 LEU A N 1
ATOM 2540 C CA . LEU A 1 308 ? 2.643 4.552 16.020 1.00 84.38 308 LEU A CA 1
ATOM 2541 C C . LEU A 1 308 ? 3.520 4.394 14.774 1.00 84.38 308 LEU A C 1
ATOM 2543 O O . LEU A 1 308 ? 3.118 4.888 13.726 1.00 84.38 308 LEU A O 1
ATOM 2547 N N . ALA A 1 309 ? 4.632 3.653 14.847 1.00 91.12 309 ALA A N 1
ATOM 2548 C CA . ALA A 1 309 ? 5.477 3.335 13.692 1.00 91.12 309 ALA A CA 1
ATOM 2549 C C . ALA A 1 309 ? 4.667 2.659 12.581 1.00 91.12 309 ALA A C 1
ATOM 2551 O O . ALA A 1 309 ? 4.716 3.072 11.426 1.00 91.12 309 ALA A O 1
ATOM 2552 N N . MET A 1 310 ? 3.838 1.674 12.937 1.00 92.31 310 MET A N 1
ATOM 2553 C CA . MET A 1 310 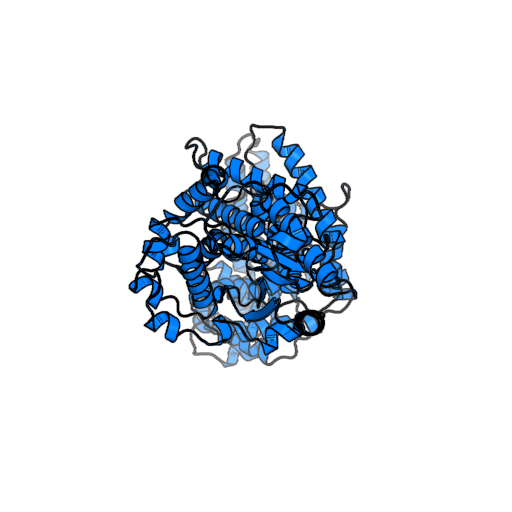? 2.954 0.994 11.991 1.00 92.31 310 MET A CA 1
ATOM 2554 C C . MET A 1 310 ? 1.933 1.943 11.355 1.00 92.31 310 MET A C 1
ATOM 2556 O O . MET A 1 310 ? 1.714 1.883 10.147 1.00 92.31 310 MET A O 1
ATOM 2560 N N . ARG A 1 311 ? 1.303 2.839 12.126 1.00 92.19 311 ARG A N 1
ATOM 2561 C CA . ARG A 1 311 ? 0.321 3.791 11.575 1.00 92.19 311 ARG A CA 1
ATOM 2562 C C . ARG A 1 311 ? 0.955 4.886 10.736 1.00 92.19 311 ARG A C 1
ATOM 2564 O O . ARG A 1 311 ? 0.403 5.204 9.687 1.00 92.19 311 ARG A O 1
ATOM 2571 N N . LEU A 1 312 ? 2.087 5.420 11.178 1.00 94.19 312 LEU A N 1
ATOM 2572 C CA . LEU A 1 312 ? 2.850 6.399 10.423 1.00 94.19 312 LEU A CA 1
ATOM 2573 C C . LEU A 1 312 ? 3.358 5.775 9.124 1.00 94.19 312 LEU A C 1
ATOM 2575 O O . LEU A 1 312 ? 3.104 6.327 8.064 1.00 94.19 312 LEU A O 1
ATOM 2579 N N . GLY A 1 313 ? 3.944 4.578 9.178 1.00 95.06 313 GLY A N 1
ATOM 2580 C CA . GLY A 1 313 ? 4.378 3.848 7.990 1.00 95.06 313 GLY A CA 1
ATOM 2581 C C . GLY A 1 313 ? 3.249 3.657 6.976 1.00 95.06 313 GLY A C 1
ATOM 2582 O O . GLY A 1 313 ? 3.410 4.011 5.812 1.00 95.06 313 GLY A O 1
ATOM 2583 N N . LEU A 1 314 ? 2.077 3.179 7.412 1.00 94.19 314 LEU A N 1
ATOM 2584 C CA . LEU A 1 314 ? 0.916 3.030 6.526 1.00 94.19 314 LEU A CA 1
ATOM 2585 C C . LEU A 1 314 ? 0.469 4.360 5.902 1.00 94.19 314 LEU A C 1
ATOM 2587 O O . LEU A 1 314 ? 0.116 4.374 4.724 1.00 94.19 314 LEU A O 1
ATOM 2591 N N . TYR A 1 315 ? 0.484 5.458 6.664 1.00 95.56 315 TYR A N 1
ATOM 2592 C CA . TYR A 1 315 ? 0.175 6.793 6.146 1.00 95.56 315 TYR A CA 1
ATOM 2593 C C . TYR A 1 315 ? 1.199 7.213 5.079 1.00 95.56 315 TYR A C 1
ATOM 2595 O O . TYR A 1 315 ? 0.809 7.529 3.958 1.00 95.56 315 TYR A O 1
ATOM 2603 N N . LEU A 1 316 ? 2.501 7.116 5.375 1.00 95.62 316 LEU A N 1
ATOM 2604 C CA . LEU A 1 316 ? 3.571 7.467 4.435 1.00 95.62 316 LEU A CA 1
ATOM 2605 C C . LEU A 1 316 ? 3.499 6.632 3.150 1.00 95.62 316 LEU A C 1
ATOM 2607 O O . LEU A 1 316 ? 3.537 7.187 2.056 1.00 95.62 316 LEU A O 1
ATOM 2611 N N . SER A 1 317 ? 3.320 5.313 3.264 1.00 94.69 317 SER A N 1
ATOM 2612 C CA . SER A 1 317 ? 3.208 4.425 2.101 1.00 94.69 317 SER A CA 1
ATOM 2613 C C . SER A 1 317 ? 1.940 4.659 1.285 1.00 94.69 317 SER A C 1
ATOM 2615 O O . SER A 1 317 ? 1.980 4.446 0.079 1.00 94.69 317 SER A O 1
ATOM 2617 N N . SER A 1 318 ? 0.834 5.097 1.894 1.00 94.25 318 SER A N 1
ATOM 2618 C CA . SER A 1 318 ? -0.403 5.394 1.152 1.00 94.25 318 SER A CA 1
ATOM 2619 C C . SER A 1 318 ? -0.269 6.630 0.260 1.00 94.25 318 SER A C 1
ATOM 2621 O O . SER A 1 318 ? -0.984 6.748 -0.730 1.00 94.25 318 SER A O 1
ATOM 2623 N N . PHE A 1 319 ? 0.653 7.532 0.602 1.00 94.69 319 PHE A N 1
ATOM 2624 C CA . PHE A 1 319 ? 0.927 8.768 -0.134 1.00 94.69 319 PHE A CA 1
ATOM 2625 C C . PHE A 1 319 ? 2.323 8.785 -0.772 1.00 94.69 319 PHE A C 1
ATOM 2627 O O . PHE A 1 319 ? 2.849 9.850 -1.107 1.00 94.69 319 PHE A O 1
ATOM 2634 N N . ASN A 1 320 ? 2.927 7.603 -0.922 1.00 95.12 320 ASN A N 1
ATOM 2635 C CA . ASN A 1 320 ? 4.250 7.393 -1.502 1.00 95.12 320 ASN A CA 1
ATOM 2636 C C . ASN A 1 320 ? 5.336 8.325 -0.926 1.00 95.12 320 ASN A C 1
ATOM 2638 O O . ASN A 1 320 ? 6.218 8.774 -1.648 1.00 95.12 320 ASN A O 1
ATOM 2642 N N . TYR A 1 321 ? 5.281 8.664 0.362 1.00 95.44 321 TYR A N 1
ATOM 2643 C CA . TYR A 1 321 ? 6.267 9.549 0.978 1.00 95.44 321 TYR A CA 1
ATOM 2644 C C . TYR A 1 321 ? 7.509 8.765 1.411 1.00 95.44 321 TYR A C 1
ATOM 2646 O O . TYR A 1 321 ? 7.419 7.757 2.124 1.00 95.44 321 TYR A O 1
ATOM 2654 N N . TRP A 1 322 ? 8.688 9.247 1.028 1.00 94.81 322 TRP A N 1
ATOM 2655 C CA . TRP A 1 322 ? 9.960 8.626 1.363 1.00 94.81 322 TRP A CA 1
ATOM 2656 C C . TRP A 1 322 ? 10.657 9.291 2.555 1.00 94.81 322 TRP A C 1
ATOM 2658 O O . TRP A 1 322 ? 10.899 10.495 2.561 1.00 94.81 322 TRP A O 1
ATOM 2668 N N . SER A 1 323 ? 11.050 8.496 3.554 1.00 94.75 323 SER A N 1
ATOM 2669 C CA . SER A 1 323 ? 11.924 8.940 4.644 1.00 94.75 323 SER A CA 1
ATOM 2670 C C . SER A 1 323 ? 12.925 7.845 4.998 1.00 94.75 323 SER A C 1
ATOM 2672 O O . SER A 1 323 ? 12.622 6.911 5.740 1.00 94.75 323 SER A O 1
ATOM 2674 N N . SER A 1 324 ? 14.144 7.963 4.461 1.00 92.00 324 SER A N 1
ATOM 2675 C CA . SER A 1 324 ? 15.213 6.971 4.653 1.00 92.00 324 SER A CA 1
ATOM 2676 C C . SER A 1 324 ? 15.498 6.693 6.137 1.00 92.00 324 SER A C 1
ATOM 2678 O O . SER A 1 324 ? 15.598 5.533 6.541 1.00 92.00 324 SER A O 1
ATOM 2680 N N . ARG A 1 325 ? 15.556 7.743 6.973 1.00 93.69 325 ARG A N 1
ATOM 2681 C CA . ARG A 1 325 ? 15.813 7.618 8.420 1.00 93.69 325 ARG A CA 1
ATOM 2682 C C . ARG A 1 325 ? 14.676 6.890 9.140 1.00 93.69 325 ARG A C 1
ATOM 2684 O O . ARG A 1 325 ? 14.944 5.949 9.879 1.00 93.69 325 ARG A O 1
ATOM 2691 N N . PHE A 1 326 ? 13.421 7.251 8.855 1.00 94.75 326 PHE A N 1
ATOM 2692 C CA . PHE A 1 326 ? 12.250 6.577 9.427 1.00 94.75 326 PHE A CA 1
ATOM 2693 C C . PHE A 1 326 ? 12.212 5.090 9.061 1.00 94.75 326 PHE A C 1
ATOM 2695 O O . PHE A 1 326 ? 12.054 4.237 9.935 1.00 94.75 326 PHE A O 1
ATOM 2702 N N . TYR A 1 327 ? 12.405 4.764 7.781 1.00 93.56 327 TYR A N 1
ATOM 2703 C CA . TYR A 1 327 ? 12.359 3.381 7.312 1.00 93.56 327 TYR A CA 1
ATOM 2704 C C . TYR A 1 327 ? 13.530 2.540 7.828 1.00 93.56 327 TYR A C 1
ATOM 2706 O O . TYR A 1 327 ? 13.327 1.383 8.194 1.00 93.56 327 TYR A O 1
ATOM 2714 N N . LYS A 1 328 ? 14.725 3.129 7.966 1.00 91.81 328 LYS A N 1
ATOM 2715 C CA . LYS A 1 328 ? 15.864 2.490 8.640 1.00 91.81 328 LYS A CA 1
ATOM 2716 C C . LYS A 1 328 ? 15.549 2.157 10.098 1.00 91.81 328 LYS A C 1
ATOM 2718 O O . LYS A 1 328 ? 15.765 1.021 10.512 1.00 91.81 328 LYS A O 1
ATOM 2723 N N . ASN A 1 329 ? 15.001 3.109 10.847 1.00 91.94 329 ASN A N 1
ATOM 2724 C CA . ASN A 1 329 ? 14.636 2.902 12.249 1.00 91.94 329 ASN A CA 1
ATOM 2725 C C . ASN A 1 329 ? 13.508 1.865 12.392 1.00 91.94 329 ASN A C 1
ATOM 2727 O O . ASN A 1 329 ? 13.548 1.026 13.285 1.00 91.94 329 ASN A O 1
ATOM 2731 N N . CYS A 1 330 ? 12.542 1.844 11.469 1.00 92.50 330 CYS A N 1
ATOM 2732 C CA . CYS A 1 330 ? 11.518 0.796 11.407 1.00 92.50 330 CYS A CA 1
ATOM 2733 C C . CYS A 1 330 ? 12.103 -0.596 11.139 1.00 92.50 330 CYS A C 1
ATOM 2735 O O . CYS A 1 330 ? 11.637 -1.573 11.721 1.00 92.50 330 CYS A O 1
ATOM 2737 N N . PHE A 1 331 ? 13.108 -0.704 10.268 1.00 90.50 331 PHE A N 1
ATOM 2738 C CA . PHE A 1 331 ? 13.777 -1.976 10.004 1.00 90.50 331 PHE A CA 1
ATOM 2739 C C . PHE A 1 331 ? 14.519 -2.481 11.251 1.00 90.50 331 PHE A C 1
ATOM 2741 O O . PHE A 1 331 ? 14.317 -3.618 11.664 1.00 90.50 331 PHE A O 1
ATOM 2748 N N . GLN A 1 332 ? 15.279 -1.611 11.920 1.00 88.06 332 GLN A N 1
ATOM 2749 C CA . GLN A 1 332 ? 15.964 -1.943 13.177 1.00 88.06 332 GLN A CA 1
ATOM 2750 C C . GLN A 1 332 ? 14.985 -2.326 14.299 1.00 88.06 332 GLN A C 1
ATOM 2752 O O . GLN A 1 332 ? 15.245 -3.251 15.066 1.00 88.06 332 GLN A O 1
ATOM 2757 N N . LEU A 1 333 ? 13.828 -1.658 14.367 1.00 88.06 333 LEU A N 1
ATOM 2758 C CA . LEU A 1 333 ? 12.747 -1.999 15.293 1.00 88.06 333 LEU A CA 1
ATOM 2759 C C . LEU A 1 333 ? 12.243 -3.436 15.074 1.00 88.06 333 LEU A C 1
ATOM 2761 O O . LEU A 1 333 ? 12.000 -4.153 16.045 1.00 88.06 333 LEU A O 1
ATOM 2765 N N . ILE A 1 334 ? 12.106 -3.865 13.814 1.00 89.06 334 ILE A N 1
ATOM 2766 C CA . ILE A 1 334 ? 11.712 -5.237 13.459 1.00 89.06 334 ILE A CA 1
ATOM 2767 C C . ILE A 1 334 ? 12.777 -6.242 13.912 1.00 89.06 334 ILE A C 1
ATOM 2769 O O . ILE A 1 334 ? 12.424 -7.266 14.498 1.00 89.06 334 ILE A O 1
ATOM 2773 N N . GLU A 1 335 ? 14.061 -5.959 13.671 1.00 86.44 335 GLU A N 1
ATOM 2774 C CA . GLU A 1 335 ? 15.171 -6.824 14.095 1.00 86.44 335 GLU A CA 1
ATOM 2775 C C . GLU A 1 335 ? 15.191 -6.997 15.620 1.00 86.44 335 GLU A C 1
ATOM 2777 O O . GLU A 1 335 ? 15.215 -8.125 16.122 1.00 86.44 335 GLU A O 1
ATOM 2782 N N . TYR A 1 336 ? 15.094 -5.886 16.356 1.00 84.44 336 TYR A N 1
ATOM 2783 C CA . TYR A 1 336 ? 15.059 -5.885 17.817 1.00 84.44 336 TYR A CA 1
ATOM 2784 C C . TYR A 1 336 ? 13.877 -6.701 18.364 1.00 84.44 336 TYR A C 1
ATOM 2786 O O . TYR A 1 336 ? 14.063 -7.594 19.195 1.00 84.44 336 TYR A O 1
ATOM 2794 N N . GLU A 1 337 ? 12.656 -6.442 17.883 1.00 82.50 337 GLU A N 1
ATOM 2795 C CA . GLU A 1 337 ? 11.459 -7.133 18.376 1.00 82.50 337 GLU A CA 1
ATOM 2796 C C . GLU A 1 337 ? 11.458 -8.625 18.004 1.00 82.50 337 GLU A C 1
ATOM 2798 O O . GLU A 1 337 ? 11.028 -9.452 18.809 1.00 82.50 337 GLU A O 1
ATOM 2803 N N . ALA A 1 338 ? 11.988 -9.010 16.839 1.00 83.62 338 ALA A N 1
ATOM 2804 C CA . ALA A 1 338 ? 12.112 -10.418 16.457 1.00 83.62 338 ALA A CA 1
ATOM 2805 C C . ALA A 1 338 ? 13.045 -11.199 17.400 1.00 83.62 338 ALA A C 1
ATOM 2807 O O . ALA A 1 338 ? 12.712 -12.311 17.820 1.00 83.62 338 ALA A O 1
ATOM 2808 N N . VAL A 1 339 ? 14.197 -10.622 17.764 1.00 82.88 339 VAL A N 1
ATOM 2809 C CA . VAL A 1 339 ? 15.131 -11.228 18.730 1.00 82.88 339 VAL A CA 1
ATOM 2810 C C . VAL A 1 339 ? 14.487 -11.314 20.111 1.00 82.88 339 VAL A C 1
ATOM 2812 O O . VAL A 1 339 ? 14.500 -12.377 20.736 1.00 82.88 339 VAL A O 1
ATOM 2815 N N . ARG A 1 340 ? 13.864 -10.224 20.563 1.00 78.12 340 ARG A N 1
ATOM 2816 C CA . ARG A 1 340 ? 13.209 -10.141 21.870 1.00 78.12 340 ARG A CA 1
ATOM 2817 C C . ARG A 1 340 ? 12.079 -11.159 22.027 1.00 78.12 340 ARG A C 1
ATOM 2819 O O . ARG A 1 340 ? 12.001 -11.817 23.058 1.00 78.12 340 ARG A O 1
ATOM 2826 N N . LEU A 1 341 ? 11.230 -11.334 21.012 1.00 76.25 341 LEU A N 1
ATOM 2827 C CA . LEU A 1 341 ? 10.122 -12.297 21.048 1.00 76.25 341 LEU A CA 1
ATOM 2828 C C . LEU A 1 341 ? 10.595 -13.759 21.078 1.00 76.25 341 LEU A C 1
ATOM 2830 O O . LEU A 1 341 ? 9.874 -14.623 21.578 1.00 76.25 341 LEU A O 1
ATOM 2834 N N . LYS A 1 342 ? 11.799 -14.052 20.572 1.00 75.62 342 LYS A N 1
ATOM 2835 C CA . LYS A 1 342 ? 12.409 -15.389 20.662 1.00 75.62 342 LYS A CA 1
ATOM 2836 C C . LYS A 1 342 ? 13.001 -15.689 22.036 1.00 75.62 342 LYS A C 1
ATOM 2838 O O . LYS A 1 342 ? 13.067 -16.854 22.433 1.00 75.62 342 LYS A O 1
ATOM 2843 N N . GLN A 1 343 ? 13.451 -14.667 22.755 1.00 74.44 343 GLN A N 1
ATOM 2844 C CA . GLN A 1 343 ? 14.000 -14.829 24.093 1.00 74.44 343 GLN A CA 1
ATOM 2845 C C . GLN A 1 343 ? 12.852 -15.104 25.079 1.00 74.44 343 GLN A C 1
ATOM 2847 O O . GLN A 1 343 ? 12.054 -14.229 25.401 1.00 74.44 343 GLN A O 1
ATOM 2852 N N . LYS A 1 344 ? 12.771 -16.344 25.587 1.00 57.09 344 LYS A N 1
ATOM 2853 C CA . LYS A 1 344 ? 11.754 -16.802 26.563 1.00 57.09 344 LYS A CA 1
ATOM 2854 C C . LYS A 1 344 ? 11.754 -16.030 27.900 1.00 57.09 344 LYS A C 1
ATOM 2856 O O . LYS A 1 344 ? 10.923 -16.317 28.755 1.00 57.09 344 LYS A O 1
ATOM 2861 N N . SER A 1 345 ? 12.683 -15.096 28.100 1.00 49.38 345 SER A N 1
ATOM 2862 C CA . SER A 1 345 ? 12.859 -14.300 29.320 1.00 49.38 345 SER A CA 1
ATOM 2863 C C . SER A 1 345 ? 11.835 -13.172 29.488 1.00 49.38 345 SER A C 1
ATOM 2865 O O . SER A 1 345 ? 11.709 -12.645 30.590 1.00 49.38 345 SER A O 1
ATOM 2867 N N . PHE A 1 346 ? 11.076 -12.812 28.447 1.00 53.97 346 PHE A N 1
ATOM 2868 C CA . PHE A 1 346 ? 10.015 -11.808 28.549 1.00 53.97 346 PHE A CA 1
ATOM 2869 C C . PHE A 1 346 ? 8.635 -12.467 28.645 1.00 53.97 346 PHE A C 1
ATOM 2871 O O . PHE A 1 346 ? 8.175 -13.133 27.718 1.00 53.97 346 PHE A O 1
ATOM 2878 N N . SER A 1 347 ? 7.958 -12.239 29.772 1.00 54.81 347 SER A N 1
ATOM 2879 C CA . SER A 1 347 ? 6.625 -12.748 30.114 1.00 54.81 347 SER A CA 1
ATOM 2880 C C . SER A 1 347 ? 5.499 -12.066 29.320 1.00 54.81 347 SER A C 1
ATOM 2882 O O . SER A 1 347 ? 4.596 -11.470 29.905 1.00 54.81 347 SER A O 1
ATOM 2884 N N . LEU A 1 348 ? 5.553 -12.091 27.989 1.00 62.16 348 LEU A N 1
ATOM 2885 C CA . LEU A 1 348 ? 4.406 -11.699 27.173 1.00 62.16 348 LEU A CA 1
ATOM 2886 C C . LEU A 1 348 ? 3.431 -12.870 27.085 1.00 62.16 348 LEU A C 1
ATOM 2888 O O . LEU A 1 348 ? 3.831 -14.019 26.884 1.00 62.16 348 LEU A O 1
ATOM 2892 N N . THR A 1 349 ? 2.141 -12.579 27.194 1.00 67.88 349 THR A N 1
ATOM 2893 C CA . THR A 1 349 ? 1.104 -13.569 26.898 1.00 67.88 349 THR A CA 1
ATOM 2894 C C . THR A 1 349 ? 1.151 -13.953 25.413 1.00 67.88 349 THR A C 1
ATOM 2896 O O . THR A 1 349 ? 1.563 -13.160 24.561 1.00 67.88 349 THR A O 1
ATOM 2899 N N . SER A 1 350 ? 0.683 -15.156 25.064 1.00 68.06 350 SER A N 1
ATOM 2900 C CA . SER A 1 350 ? 0.616 -15.616 23.664 1.00 68.06 350 SER A CA 1
ATOM 2901 C C . SER A 1 350 ? -0.145 -14.640 22.753 1.00 68.06 350 SER A C 1
ATOM 2903 O O . SER A 1 350 ? 0.241 -14.421 21.604 1.00 68.06 350 SER A O 1
ATOM 2905 N N . ASN A 1 351 ? -1.183 -13.988 23.285 1.00 68.94 351 ASN A N 1
ATOM 2906 C CA . ASN A 1 351 ? -1.959 -12.971 22.577 1.00 68.94 351 ASN A CA 1
ATOM 2907 C C . ASN A 1 351 ? -1.144 -11.698 22.305 1.00 68.94 351 ASN A C 1
ATOM 2909 O O . ASN A 1 351 ? -1.200 -11.160 21.201 1.00 68.94 351 ASN A O 1
ATOM 2913 N N . GLU A 1 352 ? -0.375 -11.205 23.276 1.00 71.88 352 GLU A N 1
ATOM 2914 C CA . GLU A 1 352 ? 0.459 -10.010 23.091 1.00 71.88 352 GLU A CA 1
ATOM 2915 C C . GLU A 1 352 ? 1.561 -10.248 22.064 1.00 71.88 352 GLU A C 1
ATOM 2917 O O . GLU A 1 352 ? 1.747 -9.417 21.175 1.00 71.88 352 GLU A O 1
ATOM 2922 N N . GLN A 1 353 ? 2.230 -11.404 22.126 1.00 73.38 353 GLN A N 1
ATOM 2923 C CA . GLN A 1 353 ? 3.215 -11.804 21.118 1.00 73.38 353 GLN A CA 1
ATOM 2924 C C . GLN A 1 353 ? 2.587 -11.804 19.719 1.00 73.38 353 GLN A C 1
ATOM 2926 O O . GLN A 1 353 ? 3.125 -11.202 18.793 1.00 73.38 353 GLN A O 1
ATOM 2931 N N . GLN A 1 354 ? 1.390 -12.379 19.580 1.00 74.06 354 GLN A N 1
ATOM 2932 C CA . GLN A 1 354 ? 0.663 -12.415 18.314 1.00 74.06 354 GLN A CA 1
ATOM 2933 C C . GLN A 1 354 ? 0.322 -11.011 17.777 1.00 74.06 354 GLN A C 1
ATOM 2935 O O . GLN A 1 354 ? 0.501 -10.745 16.584 1.00 74.06 354 GLN A O 1
ATOM 2940 N N . TYR A 1 355 ? -0.181 -10.102 18.622 1.00 76.06 355 TYR A N 1
ATOM 2941 C CA . TYR A 1 355 ? -0.491 -8.728 18.207 1.00 76.06 355 TYR A CA 1
ATOM 2942 C C . TYR A 1 355 ? 0.765 -7.956 17.801 1.00 76.06 355 TYR A C 1
ATOM 2944 O O . TYR A 1 355 ? 0.743 -7.244 16.795 1.00 76.06 355 TYR A O 1
ATOM 2952 N N . ARG A 1 356 ? 1.870 -8.144 18.529 1.00 79.56 356 ARG A N 1
ATOM 2953 C CA . ARG A 1 356 ? 3.160 -7.525 18.210 1.00 79.56 356 ARG A CA 1
ATOM 2954 C C . ARG A 1 356 ? 3.720 -8.028 16.884 1.00 79.56 356 ARG A C 1
ATOM 2956 O O . ARG A 1 356 ? 4.039 -7.205 16.028 1.00 79.56 356 ARG A O 1
ATOM 2963 N N . SER A 1 357 ? 3.748 -9.344 16.656 1.00 83.50 357 SER A N 1
ATOM 2964 C CA . SER A 1 357 ? 4.194 -9.914 15.377 1.00 83.50 357 SER A CA 1
ATOM 2965 C C . SER A 1 357 ? 3.356 -9.398 14.210 1.00 83.50 357 SER A C 1
ATOM 2967 O O . SER A 1 357 ? 3.902 -9.011 13.180 1.00 83.50 357 SER A O 1
ATOM 2969 N N . LYS A 1 358 ? 2.032 -9.301 14.380 1.00 86.88 358 LYS A N 1
ATOM 2970 C CA . LYS A 1 358 ? 1.135 -8.741 13.360 1.00 86.88 358 LYS A CA 1
ATOM 2971 C C . LYS A 1 358 ? 1.492 -7.305 12.977 1.00 86.88 358 LYS A C 1
ATOM 2973 O O . LYS A 1 358 ? 1.443 -6.965 11.795 1.00 86.88 358 LYS A O 1
ATOM 2978 N N . ASP A 1 359 ? 1.779 -6.449 13.953 1.00 88.06 359 ASP A N 1
ATOM 2979 C CA . ASP A 1 359 ? 2.102 -5.050 13.680 1.00 88.06 359 ASP A CA 1
ATOM 2980 C C . ASP A 1 359 ? 3.501 -4.904 13.066 1.00 88.06 359 ASP A C 1
ATOM 2982 O O . ASP A 1 359 ? 3.645 -4.144 12.109 1.00 88.06 359 ASP A O 1
ATOM 2986 N N . MET A 1 360 ? 4.485 -5.709 13.489 1.00 90.31 360 MET A N 1
ATOM 2987 C CA . MET A 1 360 ? 5.801 -5.782 12.833 1.00 90.31 360 MET A CA 1
ATOM 2988 C C . MET A 1 360 ? 5.701 -6.230 11.373 1.00 90.31 360 MET A C 1
ATOM 2990 O O . MET A 1 360 ? 6.295 -5.612 10.493 1.00 90.31 360 MET A O 1
ATOM 2994 N N . ILE A 1 361 ? 4.889 -7.252 11.087 1.00 91.38 361 ILE A N 1
ATOM 2995 C CA . ILE A 1 361 ? 4.656 -7.721 9.715 1.00 91.38 361 ILE A CA 1
ATOM 2996 C C . ILE A 1 361 ? 4.073 -6.598 8.849 1.00 91.38 361 ILE A C 1
ATOM 2998 O O . ILE A 1 361 ? 4.464 -6.437 7.697 1.00 91.38 361 ILE A O 1
ATOM 3002 N N . LYS A 1 362 ? 3.175 -5.768 9.392 1.00 92.31 362 LYS A N 1
ATOM 3003 C CA . LYS A 1 362 ? 2.638 -4.611 8.656 1.00 92.31 362 LYS A CA 1
ATOM 3004 C C . LYS A 1 362 ? 3.673 -3.520 8.412 1.00 92.31 362 LYS A C 1
ATOM 3006 O O . LYS A 1 362 ? 3.643 -2.914 7.341 1.00 92.31 362 LYS A O 1
ATOM 3011 N N . ILE A 1 363 ? 4.550 -3.254 9.381 1.00 93.88 363 ILE A N 1
ATOM 3012 C CA . ILE A 1 363 ? 5.669 -2.322 9.191 1.00 93.88 363 ILE A CA 1
ATOM 3013 C C . ILE A 1 363 ? 6.547 -2.845 8.054 1.00 93.88 363 ILE A C 1
ATOM 3015 O O . ILE A 1 363 ? 6.815 -2.106 7.114 1.00 93.88 363 ILE A O 1
ATOM 3019 N N . MET A 1 364 ? 6.890 -4.134 8.061 1.00 94.12 364 MET A N 1
ATOM 3020 C CA . MET A 1 364 ? 7.685 -4.728 6.990 1.00 94.12 364 MET A CA 1
ATOM 3021 C C . MET A 1 364 ? 6.996 -4.633 5.625 1.00 94.12 364 MET A C 1
ATOM 3023 O O . MET A 1 364 ? 7.611 -4.204 4.656 1.00 94.12 364 MET A O 1
ATOM 3027 N N . ASN A 1 365 ? 5.700 -4.941 5.544 1.00 94.44 365 ASN A N 1
ATOM 3028 C CA . ASN A 1 365 ? 4.943 -4.787 4.300 1.00 94.44 365 ASN A CA 1
ATOM 3029 C C . ASN A 1 365 ? 4.969 -3.335 3.793 1.00 94.44 365 ASN A C 1
ATOM 3031 O O . ASN A 1 365 ? 5.013 -3.103 2.593 1.00 94.44 365 ASN A O 1
ATOM 3035 N N . THR A 1 366 ? 4.974 -2.356 4.700 1.00 94.69 366 THR A N 1
ATOM 3036 C CA . THR A 1 366 ? 5.116 -0.936 4.346 1.00 94.69 366 THR A CA 1
ATOM 3037 C C . THR A 1 366 ? 6.498 -0.647 3.753 1.00 94.69 366 THR A C 1
ATOM 3039 O O . THR A 1 366 ? 6.592 0.025 2.728 1.00 94.69 366 THR A O 1
ATOM 3042 N N . LEU A 1 367 ? 7.564 -1.181 4.364 1.00 94.56 367 LEU A N 1
ATOM 3043 C CA . LEU A 1 367 ? 8.938 -1.055 3.863 1.00 94.56 367 LEU A CA 1
ATOM 3044 C C . LEU A 1 367 ? 9.094 -1.672 2.468 1.00 94.56 367 LEU A C 1
ATOM 3046 O O . LEU A 1 367 ? 9.757 -1.091 1.611 1.00 94.56 367 LEU A O 1
ATOM 3050 N N . ILE A 1 368 ? 8.449 -2.815 2.229 1.00 94.25 368 ILE A N 1
ATOM 3051 C CA . ILE A 1 368 ? 8.416 -3.462 0.917 1.00 94.25 368 ILE A CA 1
ATOM 3052 C C . ILE A 1 368 ? 7.688 -2.569 -0.089 1.00 94.25 368 ILE A C 1
ATOM 3054 O O . ILE A 1 368 ? 8.278 -2.212 -1.104 1.00 94.25 368 ILE A O 1
ATOM 3058 N N . ASN A 1 369 ? 6.463 -2.135 0.226 1.00 94.06 369 ASN A N 1
ATOM 3059 C CA . ASN A 1 369 ? 5.619 -1.354 -0.682 1.00 94.06 369 ASN A CA 1
ATOM 3060 C C . ASN A 1 369 ? 6.250 -0.018 -1.099 1.00 94.06 369 ASN A C 1
ATOM 3062 O O . ASN A 1 369 ? 6.059 0.419 -2.232 1.00 94.06 369 ASN A O 1
ATOM 3066 N N . ILE A 1 370 ? 6.999 0.643 -0.210 1.00 93.88 370 ILE A N 1
ATOM 3067 C CA . ILE A 1 370 ? 7.705 1.896 -0.532 1.00 93.88 370 ILE A CA 1
ATOM 3068 C C . ILE A 1 370 ? 9.069 1.658 -1.203 1.00 93.88 370 ILE A C 1
ATOM 3070 O O . ILE A 1 370 ? 9.759 2.597 -1.585 1.00 93.88 370 ILE A O 1
ATOM 3074 N N . GLY A 1 371 ? 9.475 0.398 -1.350 1.00 92.19 371 GLY A N 1
ATOM 3075 C CA . GLY A 1 371 ? 10.700 0.004 -2.030 1.00 92.19 371 GLY A CA 1
ATOM 3076 C C . GLY A 1 371 ? 11.960 0.020 -1.163 1.00 92.19 371 GLY A C 1
ATOM 3077 O O . GLY A 1 371 ? 13.046 -0.190 -1.692 1.00 92.19 371 GLY A O 1
ATOM 3078 N N . TYR A 1 372 ? 11.857 0.215 0.158 1.00 91.62 372 TYR A N 1
ATOM 3079 C CA . TYR A 1 372 ? 13.019 0.286 1.057 1.00 91.62 372 TYR A CA 1
ATOM 3080 C C . TYR A 1 372 ? 13.877 -0.986 1.032 1.00 91.62 372 TYR A C 1
ATOM 3082 O O . TYR A 1 372 ? 15.105 -0.912 1.035 1.00 91.62 372 TYR A O 1
ATOM 3090 N N . CYS A 1 373 ? 13.234 -2.153 0.961 1.00 87.94 373 CYS A N 1
ATOM 3091 C CA . CYS A 1 373 ? 13.900 -3.455 1.017 1.00 87.94 373 CYS A CA 1
ATOM 3092 C C . CYS A 1 373 ? 14.844 -3.724 -0.172 1.00 87.94 373 CYS A C 1
ATOM 3094 O O . CYS A 1 373 ? 15.841 -4.426 -0.018 1.00 87.94 373 CYS A O 1
ATOM 3096 N N . TYR A 1 374 ? 14.600 -3.114 -1.333 1.00 83.44 374 TYR A N 1
ATOM 3097 C CA . TYR A 1 374 ? 15.389 -3.364 -2.545 1.00 83.44 374 TYR A CA 1
ATOM 3098 C C . TYR A 1 374 ? 16.768 -2.707 -2.542 1.00 83.44 374 TYR A C 1
ATOM 3100 O O . TYR A 1 374 ? 17.647 -3.143 -3.271 1.00 83.44 374 TYR A O 1
ATOM 3108 N N . TYR A 1 375 ? 16.984 -1.707 -1.687 1.00 68.62 375 TYR A N 1
ATOM 3109 C CA . TYR A 1 375 ? 18.252 -0.977 -1.609 1.00 68.62 375 TYR A CA 1
ATOM 3110 C C . TYR A 1 375 ? 19.264 -1.595 -0.638 1.00 68.62 375 TYR A C 1
ATOM 3112 O O . TYR A 1 375 ? 20.388 -1.112 -0.530 1.00 68.62 375 TYR A O 1
ATOM 3120 N N . LYS A 1 376 ? 18.856 -2.599 0.147 1.00 65.06 376 LYS A N 1
ATOM 3121 C CA . LYS A 1 376 ? 19.666 -3.135 1.251 1.00 65.06 376 LYS A CA 1
ATOM 3122 C C . LYS A 1 376 ? 20.169 -4.551 1.015 1.00 65.06 376 LYS A C 1
ATOM 3124 O O . LYS A 1 376 ? 21.290 -4.843 1.411 1.00 65.06 376 LYS A O 1
ATOM 3129 N N . SER A 1 377 ? 19.364 -5.417 0.404 1.00 57.22 377 SER A N 1
ATOM 3130 C CA . SER A 1 377 ? 19.828 -6.661 -0.218 1.00 57.22 377 SER A CA 1
ATOM 3131 C C . SER A 1 377 ? 18.672 -7.339 -0.953 1.00 57.22 377 SER A C 1
ATOM 3133 O O . SER A 1 377 ? 17.615 -7.632 -0.385 1.00 57.22 377 SER A O 1
ATOM 3135 N N . ILE A 1 378 ? 18.876 -7.603 -2.237 1.00 56.75 378 ILE A N 1
ATOM 3136 C CA . ILE A 1 378 ? 17.964 -8.414 -3.039 1.00 56.75 378 ILE A CA 1
ATOM 3137 C C . ILE A 1 378 ? 18.379 -9.882 -2.854 1.00 56.75 378 ILE A C 1
ATOM 3139 O O . ILE A 1 378 ? 19.558 -10.211 -2.941 1.00 56.75 378 ILE A O 1
ATOM 3143 N N . ASN A 1 379 ? 17.417 -10.770 -2.583 1.00 54.75 379 ASN A N 1
ATOM 3144 C CA . ASN A 1 379 ? 17.602 -12.227 -2.452 1.00 54.75 379 ASN A CA 1
ATOM 3145 C C . ASN A 1 379 ? 18.476 -12.737 -1.285 1.00 54.75 379 ASN A C 1
ATOM 3147 O O . ASN A 1 379 ? 18.873 -13.902 -1.301 1.00 54.75 379 ASN A O 1
ATOM 3151 N N . ASN A 1 380 ? 18.763 -11.935 -0.255 1.00 65.19 380 ASN A N 1
ATOM 3152 C CA . ASN A 1 380 ? 19.456 -12.450 0.927 1.00 65.19 380 ASN A CA 1
ATOM 3153 C C . ASN A 1 380 ? 18.441 -12.910 1.987 1.00 65.19 380 ASN A C 1
ATOM 3155 O O . ASN A 1 380 ? 17.986 -12.120 2.811 1.00 65.19 380 ASN A O 1
ATOM 3159 N N . GLU A 1 381 ? 18.085 -14.199 1.990 1.00 67.75 381 GLU A N 1
ATOM 3160 C CA . GLU A 1 381 ? 17.209 -14.769 3.028 1.00 67.75 381 GLU A CA 1
ATOM 3161 C C . GLU A 1 381 ? 17.734 -14.502 4.448 1.00 67.75 381 GLU A C 1
ATOM 3163 O O . GLU A 1 381 ? 16.935 -14.314 5.366 1.00 67.75 381 GLU A O 1
ATOM 3168 N N . GLN A 1 382 ? 19.058 -14.409 4.642 1.00 73.62 382 GLN A N 1
ATOM 3169 C CA . GLN A 1 382 ? 19.632 -14.069 5.947 1.00 73.62 382 GLN A CA 1
ATOM 3170 C C . GLN A 1 382 ? 19.265 -12.645 6.372 1.00 73.62 382 GLN A C 1
ATOM 3172 O O . GLN A 1 382 ? 19.006 -12.416 7.551 1.00 73.62 382 GLN A O 1
ATOM 3177 N N . TYR A 1 383 ? 19.177 -11.711 5.421 1.00 78.31 383 TYR A N 1
ATOM 3178 C CA . TYR A 1 383 ? 18.770 -10.331 5.683 1.00 78.31 383 TYR A CA 1
ATOM 3179 C C . TYR A 1 383 ? 17.308 -10.238 6.136 1.00 78.31 383 TYR A C 1
ATOM 3181 O O . TYR A 1 383 ? 16.961 -9.427 6.989 1.00 78.31 383 TYR A O 1
ATOM 3189 N N . TYR A 1 384 ? 16.447 -11.119 5.622 1.00 84.88 384 TYR A N 1
ATOM 3190 C CA . TYR A 1 384 ? 15.028 -11.169 5.986 1.00 84.88 384 TYR A CA 1
ATOM 3191 C C . TYR A 1 384 ? 14.700 -12.206 7.065 1.00 84.88 384 TYR A C 1
ATOM 3193 O O . TYR A 1 384 ? 13.525 -12.428 7.370 1.00 84.88 384 TYR A O 1
ATOM 3201 N N . LYS A 1 385 ? 15.712 -12.816 7.693 1.00 87.06 385 LYS A N 1
ATOM 3202 C CA . LYS A 1 385 ? 15.540 -13.863 8.708 1.00 87.06 385 LYS A CA 1
ATOM 3203 C C . LYS A 1 385 ? 14.615 -13.426 9.844 1.00 87.06 385 LYS A C 1
ATOM 3205 O O . LYS A 1 385 ? 13.682 -14.147 10.181 1.00 87.06 385 LYS A O 1
ATOM 3210 N N . HIS A 1 386 ? 14.813 -12.223 10.380 1.00 87.00 386 HIS A N 1
ATOM 3211 C CA . HIS A 1 386 ? 13.979 -11.680 11.459 1.00 87.00 386 HIS A CA 1
ATOM 3212 C C . HIS A 1 386 ? 12.511 -11.501 11.052 1.00 87.00 386 HIS A C 1
ATOM 3214 O O . HIS A 1 386 ? 11.605 -11.725 11.852 1.00 87.00 386 HIS A O 1
ATOM 3220 N N . TYR A 1 387 ? 12.256 -11.151 9.793 1.00 89.06 387 TYR A N 1
ATOM 3221 C CA . TYR A 1 387 ? 10.898 -11.056 9.272 1.00 89.06 387 TYR A CA 1
ATOM 3222 C C . TYR A 1 387 ? 10.249 -12.439 9.109 1.00 89.06 387 TYR A C 1
ATOM 3224 O O . TYR A 1 387 ? 9.106 -12.631 9.528 1.00 89.06 387 TYR A O 1
ATOM 3232 N N . LEU A 1 388 ? 10.988 -13.419 8.578 1.00 88.88 388 LEU A N 1
ATOM 3233 C CA . LEU A 1 388 ? 10.532 -14.809 8.475 1.00 88.88 388 LEU A CA 1
ATOM 3234 C C . LEU A 1 388 ? 10.224 -15.410 9.853 1.00 88.88 388 LEU A C 1
ATOM 3236 O O . LEU A 1 388 ? 9.192 -16.056 10.021 1.00 88.88 388 LEU A O 1
ATOM 3240 N N . ASP A 1 389 ? 11.063 -15.122 10.847 1.00 86.75 389 ASP A N 1
ATOM 3241 C CA . ASP A 1 389 ? 10.873 -15.530 12.238 1.00 86.75 389 ASP A CA 1
ATOM 3242 C C . ASP A 1 389 ? 9.554 -15.000 12.825 1.00 86.75 389 ASP A C 1
ATOM 3244 O O . ASP A 1 389 ? 8.801 -15.735 13.468 1.00 86.75 389 ASP A O 1
ATOM 3248 N N . LEU A 1 390 ? 9.245 -13.721 12.586 1.00 86.94 390 LEU A N 1
ATOM 3249 C CA . LEU A 1 390 ? 7.995 -13.101 13.032 1.00 86.94 390 LEU A CA 1
ATOM 3250 C C . LEU A 1 390 ? 6.772 -13.725 12.360 1.00 86.94 390 LEU A C 1
ATOM 3252 O O . LEU A 1 390 ? 5.739 -13.903 13.008 1.00 86.94 390 LEU A O 1
ATOM 3256 N N . ILE A 1 391 ? 6.878 -14.066 11.075 1.00 88.31 391 ILE A N 1
ATOM 3257 C CA . ILE A 1 391 ? 5.809 -14.750 10.344 1.00 88.31 391 ILE A CA 1
ATOM 3258 C C . ILE A 1 391 ? 5.617 -16.163 10.883 1.00 88.31 391 ILE A C 1
ATOM 3260 O O . ILE A 1 391 ? 4.476 -16.569 11.088 1.00 88.31 391 ILE A O 1
ATOM 3264 N N . GLU A 1 392 ? 6.697 -16.895 11.154 1.00 84.88 392 GLU A N 1
ATOM 3265 C CA . GLU A 1 392 ? 6.617 -18.235 11.730 1.00 84.88 392 GLU A CA 1
ATOM 3266 C C . GLU A 1 392 ? 5.896 -18.190 13.086 1.00 84.88 392 GLU A C 1
ATOM 3268 O O . GLU A 1 392 ? 4.926 -18.924 13.293 1.00 84.88 392 GLU A O 1
ATOM 3273 N N . LEU A 1 393 ? 6.290 -17.267 13.972 1.00 81.81 393 LEU A N 1
ATOM 3274 C CA . LEU A 1 393 ? 5.618 -17.031 15.255 1.00 81.81 393 LEU A CA 1
ATOM 3275 C C . LEU A 1 393 ? 4.134 -16.702 15.069 1.00 81.81 393 LEU A C 1
ATOM 3277 O O . LEU A 1 393 ? 3.276 -17.276 15.739 1.00 81.81 393 LEU A O 1
ATOM 3281 N N . TYR A 1 394 ? 3.818 -15.817 14.125 1.00 82.25 394 TYR A N 1
ATOM 3282 C CA . TYR A 1 394 ? 2.444 -15.425 13.845 1.00 82.25 394 TYR A CA 1
ATOM 3283 C C . TYR A 1 394 ? 1.611 -16.577 13.256 1.00 82.25 394 TYR A C 1
ATOM 3285 O O . TYR A 1 394 ? 0.435 -16.727 13.596 1.00 82.25 394 TYR A O 1
ATOM 3293 N N . SER A 1 395 ? 2.224 -17.436 12.437 1.00 80.25 395 SER A N 1
ATOM 3294 C CA . SER A 1 395 ? 1.581 -18.575 11.772 1.00 80.25 395 SER A CA 1
ATOM 3295 C C . SER A 1 395 ? 1.238 -19.736 12.704 1.00 80.25 395 SER A C 1
ATOM 3297 O O . SER A 1 395 ? 0.306 -20.482 12.417 1.00 80.25 395 SER A O 1
ATOM 3299 N N . LYS A 1 396 ? 1.939 -19.863 13.840 1.00 75.06 396 LYS A N 1
ATOM 3300 C CA . LYS A 1 396 ? 1.650 -20.875 14.872 1.00 75.06 396 LYS A CA 1
ATOM 3301 C C . LYS A 1 396 ? 0.316 -20.639 15.576 1.00 75.06 396 LYS A C 1
ATOM 3303 O O . LYS A 1 396 ? -0.228 -21.558 16.177 1.00 75.06 396 LYS A O 1
ATOM 3308 N N . SER A 1 397 ? -0.224 -19.424 15.502 1.00 67.50 397 SER A N 1
ATOM 3309 C CA . SER A 1 397 ? -1.593 -19.167 15.935 1.00 67.50 397 SER A CA 1
ATOM 3310 C C . SER A 1 397 ? -2.572 -19.720 14.892 1.00 67.50 397 SER A C 1
ATOM 3312 O O . SER A 1 397 ? -2.398 -19.471 13.700 1.00 67.50 397 SER A O 1
ATOM 3314 N N . ASP A 1 398 ? -3.658 -20.391 15.299 1.00 69.69 398 ASP A N 1
ATOM 3315 C CA . ASP A 1 398 ? -4.726 -20.877 14.390 1.00 69.69 398 ASP A CA 1
ATOM 3316 C C . ASP A 1 398 ? -5.428 -19.750 13.590 1.00 69.69 398 ASP A C 1
ATOM 3318 O O . ASP A 1 398 ? -6.390 -19.953 12.852 1.00 69.69 398 ASP A O 1
ATOM 3322 N N . TYR A 1 399 ? -4.936 -18.522 13.696 1.00 70.88 399 TYR A N 1
ATOM 3323 C CA . TYR A 1 399 ? -5.442 -17.318 13.073 1.00 70.88 399 TYR A CA 1
ATOM 3324 C C . TYR A 1 399 ? -5.524 -17.390 11.548 1.00 70.88 399 TYR A C 1
ATOM 3326 O O . TYR A 1 399 ? -6.506 -16.911 10.978 1.00 70.88 399 TYR A O 1
ATOM 3334 N N . PHE A 1 400 ? -4.532 -17.991 10.883 1.00 78.94 400 PHE A N 1
ATOM 3335 C CA . PHE A 1 400 ? -4.571 -18.187 9.429 1.00 78.94 400 PHE A CA 1
ATOM 3336 C C . PHE A 1 400 ? -5.509 -19.318 9.002 1.00 78.94 400 PHE A C 1
ATOM 3338 O O . PHE A 1 400 ? -5.980 -19.303 7.865 1.00 78.94 400 PHE A O 1
ATOM 3345 N N . LYS A 1 401 ? -5.841 -20.246 9.910 1.00 77.31 401 LYS A N 1
ATOM 3346 C CA . LYS A 1 401 ? -6.895 -21.246 9.687 1.00 77.31 401 LYS A CA 1
ATOM 3347 C C . LYS A 1 401 ? -8.271 -20.606 9.674 1.00 77.31 401 LYS A C 1
ATOM 3349 O O . LYS A 1 401 ? -9.072 -20.888 8.795 1.00 77.31 401 LYS A O 1
ATOM 3354 N N . VAL A 1 402 ? -8.517 -19.677 10.597 1.00 79.81 402 VAL A N 1
ATOM 3355 C CA . VAL A 1 402 ? -9.802 -18.966 10.672 1.00 79.81 402 VAL A CA 1
ATOM 3356 C C . VAL A 1 402 ? -9.943 -17.914 9.562 1.00 79.81 402 VAL A C 1
ATOM 3358 O O . VAL A 1 402 ? -11.053 -17.659 9.100 1.00 79.81 402 VAL A O 1
ATOM 3361 N N . LYS A 1 403 ? -8.845 -17.256 9.158 1.00 83.12 403 LYS A N 1
ATOM 3362 C CA . LYS A 1 403 ? -8.849 -16.139 8.193 1.00 83.12 403 LYS A CA 1
ATOM 3363 C C . LYS A 1 403 ? -7.680 -16.230 7.196 1.00 83.12 403 LYS A C 1
ATOM 3365 O O . LYS A 1 403 ? -6.676 -15.526 7.370 1.00 83.12 403 LYS A O 1
ATOM 3370 N N . PRO A 1 404 ? -7.783 -17.097 6.168 1.00 86.38 404 PRO A N 1
ATOM 3371 C CA . PRO A 1 404 ? -6.711 -17.328 5.195 1.00 86.38 404 PRO A CA 1
ATOM 3372 C C . PRO A 1 404 ? -6.402 -16.103 4.319 1.00 86.38 404 PRO A C 1
ATOM 3374 O O . PRO A 1 404 ? -5.265 -15.928 3.884 1.00 86.38 404 PRO A O 1
ATOM 3377 N N . ASP A 1 405 ? -7.359 -15.187 4.140 1.00 89.06 405 ASP A N 1
ATOM 3378 C CA . ASP A 1 405 ? -7.179 -13.890 3.468 1.00 89.06 405 ASP A CA 1
ATOM 3379 C C . ASP A 1 405 ? -6.026 -13.076 4.077 1.00 89.06 405 ASP A C 1
ATOM 3381 O O . ASP A 1 405 ? -5.296 -12.355 3.391 1.00 89.06 405 ASP A O 1
ATOM 3385 N N . ARG A 1 406 ? -5.807 -13.208 5.387 1.00 87.62 406 ARG A N 1
ATOM 3386 C CA . ARG A 1 406 ? -4.717 -12.516 6.074 1.00 87.62 406 ARG A CA 1
ATOM 3387 C C . ARG A 1 406 ? -3.355 -13.060 5.691 1.00 87.62 406 ARG A C 1
ATOM 3389 O O . ARG A 1 406 ? -2.434 -12.261 5.572 1.00 87.62 406 ARG A O 1
ATOM 3396 N N . LEU A 1 407 ? -3.238 -14.366 5.461 1.00 91.12 407 LEU A N 1
ATOM 3397 C CA . LEU A 1 407 ? -1.994 -14.960 4.986 1.00 91.12 407 LEU A CA 1
ATOM 3398 C C . LEU A 1 407 ? -1.675 -14.477 3.567 1.00 91.12 407 LEU A C 1
ATOM 3400 O O . LEU A 1 407 ? -0.546 -14.073 3.315 1.00 91.12 407 LEU A O 1
ATOM 3404 N N . VAL A 1 408 ? -2.672 -14.390 2.678 1.00 93.38 408 VAL A N 1
ATOM 3405 C CA . VAL A 1 408 ? -2.496 -13.799 1.333 1.00 93.38 408 VAL A CA 1
ATOM 3406 C C . VAL A 1 408 ? -1.961 -12.365 1.421 1.00 93.38 408 VAL A C 1
ATOM 3408 O O . VAL A 1 408 ? -1.071 -11.973 0.670 1.00 93.38 408 VAL A O 1
ATOM 3411 N N . ASN A 1 409 ? -2.469 -11.569 2.368 1.00 92.00 409 ASN A N 1
ATOM 3412 C CA . ASN A 1 409 ? -2.011 -10.195 2.588 1.00 92.00 409 ASN A CA 1
ATOM 3413 C C . ASN A 1 409 ? -0.577 -10.086 3.143 1.00 92.00 409 ASN A C 1
ATOM 3415 O O . ASN A 1 409 ? 0.006 -9.007 3.048 1.00 92.00 409 ASN A O 1
ATOM 3419 N N . VAL A 1 410 ? -0.030 -11.161 3.716 1.00 92.50 410 VAL A N 1
ATOM 3420 C CA . VAL A 1 410 ? 1.377 -11.255 4.138 1.00 92.50 410 VAL A CA 1
ATOM 3421 C C . VAL A 1 410 ? 2.246 -11.769 2.991 1.00 92.50 410 VAL A C 1
ATOM 3423 O O . VAL A 1 410 ? 3.268 -11.167 2.693 1.00 92.50 410 VAL A O 1
ATOM 3426 N N . LEU A 1 411 ? 1.809 -12.824 2.298 1.00 94.31 411 LEU A N 1
ATOM 3427 C CA . LEU A 1 411 ? 2.572 -13.451 1.218 1.00 94.31 411 LEU A CA 1
ATOM 3428 C C . LEU A 1 411 ? 2.705 -12.570 -0.031 1.00 94.31 411 LEU A C 1
ATOM 3430 O O . LEU A 1 411 ? 3.706 -12.678 -0.727 1.00 94.31 411 LEU A O 1
ATOM 3434 N N . ALA A 1 412 ? 1.735 -11.699 -0.327 1.00 95.38 412 ALA A N 1
ATOM 3435 C CA . ALA A 1 412 ? 1.813 -10.841 -1.512 1.00 95.38 412 ALA A CA 1
ATOM 3436 C C . ALA A 1 412 ? 3.020 -9.874 -1.469 1.00 95.38 412 ALA A C 1
ATOM 3438 O O . ALA A 1 412 ? 3.827 -9.943 -2.391 1.00 95.38 412 ALA A O 1
ATOM 3439 N N . PRO A 1 413 ? 3.238 -9.072 -0.404 1.00 94.19 413 PRO A N 1
ATOM 3440 C CA . PRO A 1 413 ? 4.473 -8.294 -0.261 1.00 94.19 413 PRO A CA 1
ATOM 3441 C C . PRO A 1 413 ? 5.743 -9.157 -0.244 1.00 94.19 413 PRO A C 1
ATOM 3443 O O . PRO A 1 413 ? 6.755 -8.779 -0.818 1.00 94.19 413 PRO A O 1
ATOM 3446 N N . MET A 1 414 ? 5.712 -10.349 0.359 1.00 93.44 414 MET A N 1
ATOM 3447 C CA . MET A 1 414 ? 6.873 -11.252 0.325 1.00 93.44 414 MET A CA 1
ATOM 3448 C C . MET A 1 414 ? 7.244 -11.680 -1.098 1.00 93.44 414 MET A C 1
ATOM 3450 O O . MET A 1 414 ? 8.426 -11.734 -1.430 1.00 93.44 414 MET A O 1
ATOM 3454 N N . ALA A 1 415 ? 6.245 -11.937 -1.944 1.00 93.94 415 ALA A N 1
ATOM 3455 C CA . ALA A 1 415 ? 6.452 -12.287 -3.342 1.00 93.94 415 ALA A CA 1
ATOM 3456 C C . ALA A 1 415 ? 7.064 -11.133 -4.155 1.00 93.94 415 ALA A C 1
ATOM 3458 O O . ALA A 1 415 ? 7.783 -11.397 -5.117 1.00 93.94 415 ALA A O 1
ATOM 3459 N N . GLU A 1 416 ? 6.830 -9.873 -3.762 1.00 92.62 416 GLU A N 1
ATOM 3460 C CA . GLU A 1 416 ? 7.486 -8.714 -4.379 1.00 92.62 416 GLU A CA 1
ATOM 3461 C C . GLU A 1 416 ? 9.012 -8.798 -4.198 1.00 92.62 416 GLU A C 1
ATOM 3463 O O . GLU A 1 416 ? 9.753 -8.675 -5.172 1.00 92.62 416 GLU A O 1
ATOM 3468 N N . ILE A 1 417 ? 9.477 -9.114 -2.983 1.00 91.31 417 ILE A N 1
ATOM 3469 C CA . ILE A 1 417 ? 10.910 -9.248 -2.651 1.00 91.31 417 ILE A CA 1
ATOM 3470 C C . ILE A 1 417 ? 11.485 -10.656 -2.894 1.00 91.31 417 ILE A C 1
ATOM 3472 O O . ILE A 1 417 ? 12.606 -10.939 -2.476 1.00 91.31 417 ILE A O 1
ATOM 3476 N N . GLY A 1 418 ? 10.734 -11.546 -3.550 1.00 90.38 418 GLY A N 1
ATOM 3477 C CA . GLY A 1 418 ? 11.197 -12.890 -3.906 1.00 90.38 418 GLY A CA 1
ATOM 3478 C C . GLY A 1 418 ? 11.289 -13.890 -2.744 1.00 90.38 418 GLY A C 1
ATOM 3479 O O . GLY A 1 418 ? 12.022 -14.871 -2.850 1.00 90.38 418 GLY A O 1
ATOM 3480 N N . LEU A 1 419 ? 10.568 -13.676 -1.636 1.00 91.19 419 LEU A N 1
ATOM 3481 C CA . LEU A 1 419 ? 10.533 -14.603 -0.498 1.00 91.19 419 LEU A CA 1
ATOM 3482 C C . LEU A 1 419 ? 9.316 -15.531 -0.552 1.00 91.19 419 LEU A C 1
ATOM 3484 O O . LEU A 1 419 ? 8.169 -15.083 -0.565 1.00 91.19 419 LEU A O 1
ATOM 3488 N N . PHE A 1 420 ? 9.565 -16.841 -0.485 1.00 91.50 420 PHE A N 1
ATOM 3489 C CA . PHE A 1 420 ? 8.544 -17.868 -0.707 1.00 91.50 420 PHE A CA 1
ATOM 3490 C C . PHE A 1 420 ? 8.611 -19.011 0.324 1.00 91.50 420 PHE A C 1
ATOM 3492 O O . PHE A 1 420 ? 9.101 -20.102 0.017 1.00 91.50 420 PHE A O 1
ATOM 3499 N N . PRO A 1 421 ? 8.100 -18.818 1.559 1.00 90.19 421 PRO A N 1
ATOM 3500 C CA . PRO A 1 421 ? 8.098 -19.871 2.573 1.00 90.19 421 PRO A CA 1
ATOM 3501 C C . PRO A 1 421 ? 7.240 -21.060 2.123 1.00 90.19 421 PRO A C 1
ATOM 3503 O O . PRO A 1 421 ? 6.009 -20.987 2.108 1.00 90.19 421 PRO A O 1
ATOM 3506 N N . LYS A 1 422 ? 7.892 -22.174 1.761 1.00 89.25 422 LYS A N 1
ATOM 3507 C CA . LYS A 1 422 ? 7.243 -23.335 1.123 1.00 89.25 422 LYS A CA 1
ATOM 3508 C C . LYS A 1 422 ? 6.035 -23.859 1.902 1.00 89.25 422 LYS A C 1
ATOM 3510 O O . LYS A 1 422 ? 5.006 -24.135 1.296 1.00 89.25 422 LYS A O 1
ATOM 3515 N N . TYR A 1 423 ? 6.132 -23.941 3.230 1.00 89.06 423 TYR A N 1
ATOM 3516 C CA . TYR A 1 423 ? 5.046 -24.440 4.080 1.00 89.06 423 TYR A CA 1
ATOM 3517 C C . TYR A 1 423 ? 3.793 -23.543 4.039 1.00 89.06 423 TYR A C 1
ATOM 3519 O O . TYR A 1 423 ? 2.673 -24.049 4.033 1.00 89.06 423 TYR A O 1
ATOM 3527 N N . LEU A 1 424 ? 3.960 -22.217 3.945 1.00 91.25 424 LEU A N 1
ATOM 3528 C CA . LEU A 1 424 ? 2.842 -21.272 3.826 1.00 91.25 424 LEU A CA 1
ATOM 3529 C C . LEU A 1 424 ? 2.235 -21.283 2.424 1.00 91.25 424 LEU A C 1
ATOM 3531 O O . LEU A 1 424 ? 1.018 -21.163 2.292 1.00 91.25 424 LEU A O 1
ATOM 3535 N N . LEU A 1 425 ? 3.068 -21.451 1.390 1.00 92.50 425 LEU A N 1
ATOM 3536 C CA . LEU A 1 425 ? 2.593 -21.613 0.017 1.00 92.50 425 LEU A CA 1
ATOM 3537 C C . LEU A 1 425 ? 1.764 -22.891 -0.134 1.00 92.50 425 LEU A C 1
ATOM 3539 O O . LEU A 1 425 ? 0.648 -22.834 -0.638 1.00 92.50 425 LEU A O 1
ATOM 3543 N N . GLN A 1 426 ? 2.260 -24.025 0.364 1.00 90.88 426 GLN A N 1
ATOM 3544 C CA . GLN A 1 426 ? 1.522 -25.293 0.346 1.00 90.88 426 GLN A CA 1
ATOM 3545 C C . GLN A 1 426 ? 0.174 -25.184 1.062 1.00 90.88 426 GLN A C 1
ATOM 3547 O O . GLN A 1 426 ? -0.821 -25.728 0.591 1.00 90.88 426 GLN A O 1
ATOM 3552 N N . TYR A 1 427 ? 0.128 -24.456 2.179 1.00 90.75 427 TYR A N 1
ATOM 3553 C CA . TYR A 1 427 ? -1.111 -24.224 2.906 1.00 90.75 427 TYR A CA 1
ATOM 3554 C C . TYR A 1 427 ? -2.103 -23.352 2.119 1.00 90.75 427 TYR A C 1
ATOM 3556 O O . TYR A 1 427 ? -3.264 -23.729 1.979 1.00 90.75 427 TYR A O 1
ATOM 3564 N N . ILE A 1 428 ? -1.676 -22.196 1.589 1.00 91.88 428 ILE A N 1
ATOM 3565 C CA . ILE A 1 428 ? -2.602 -21.253 0.937 1.00 91.88 428 ILE A CA 1
ATOM 3566 C C . ILE A 1 428 ? -3.083 -21.734 -0.438 1.00 91.88 428 ILE A C 1
ATOM 3568 O O . ILE A 1 428 ? -4.200 -21.406 -0.829 1.00 91.88 428 ILE A O 1
ATOM 3572 N N . PHE A 1 429 ? -2.258 -22.510 -1.149 1.00 91.69 429 PHE A N 1
ATOM 3573 C CA . PHE A 1 429 ? -2.584 -23.099 -2.452 1.00 91.69 429 PHE A CA 1
ATOM 3574 C C . PHE A 1 429 ? -3.186 -24.510 -2.344 1.00 91.69 429 PHE A C 1
ATOM 3576 O O . PHE A 1 429 ? -3.359 -25.189 -3.351 1.00 91.69 429 PHE A O 1
ATOM 3583 N N . ASN A 1 430 ? -3.549 -24.957 -1.139 1.00 90.88 430 ASN A N 1
ATOM 3584 C CA . ASN A 1 430 ? -4.392 -26.136 -0.975 1.00 90.88 430 ASN A CA 1
ATOM 3585 C C . ASN A 1 430 ? -5.806 -25.842 -1.519 1.00 90.88 430 ASN A C 1
ATOM 3587 O O . ASN A 1 430 ? -6.380 -24.796 -1.209 1.00 90.88 430 ASN A O 1
ATOM 3591 N N . ASN A 1 431 ? -6.378 -26.772 -2.292 1.00 86.88 431 ASN A N 1
ATOM 3592 C CA . ASN A 1 431 ? -7.707 -26.644 -2.904 1.00 86.88 431 ASN A CA 1
ATOM 3593 C C . ASN A 1 431 ? -8.808 -26.262 -1.903 1.00 86.88 431 ASN A C 1
ATOM 3595 O O . ASN A 1 431 ? -9.646 -25.410 -2.213 1.00 86.88 431 ASN A O 1
ATOM 3599 N N . ASP A 1 432 ? -8.777 -26.826 -0.693 1.00 88.00 432 ASP A N 1
ATOM 3600 C CA . ASP A 1 432 ? -9.762 -26.538 0.349 1.00 88.00 432 ASP A CA 1
ATOM 3601 C C . ASP A 1 432 ? -9.698 -25.064 0.750 1.00 88.00 432 ASP A C 1
ATOM 3603 O O . ASP A 1 432 ? -10.718 -24.375 0.784 1.00 88.00 432 ASP A O 1
ATOM 3607 N N . VAL A 1 433 ? -8.488 -24.542 0.965 1.00 88.12 433 VAL A N 1
ATOM 3608 C CA . VAL A 1 433 ? -8.266 -23.146 1.358 1.00 88.12 433 VAL A CA 1
ATOM 3609 C C . VAL A 1 433 ? -8.571 -22.201 0.198 1.00 88.12 433 VAL A C 1
ATOM 3611 O O . VAL A 1 433 ? -9.300 -21.224 0.387 1.00 88.12 433 VAL A O 1
ATOM 3614 N N . LEU A 1 434 ? -8.093 -22.502 -1.012 1.00 87.12 434 LEU A N 1
ATOM 3615 C CA . LEU A 1 434 ? -8.350 -21.703 -2.215 1.00 87.12 434 LEU A CA 1
ATOM 3616 C C . LEU A 1 434 ? -9.851 -21.520 -2.475 1.00 87.12 434 LEU A C 1
ATOM 3618 O O . LEU A 1 434 ? -10.287 -20.413 -2.798 1.00 87.12 434 LEU A O 1
ATOM 3622 N N . SER A 1 435 ? -10.656 -22.567 -2.267 1.00 85.00 435 SER A N 1
ATOM 3623 C CA . SER A 1 435 ? -12.112 -22.521 -2.465 1.00 85.00 435 SER A CA 1
ATOM 3624 C C . SER A 1 435 ? -12.830 -21.525 -1.533 1.00 85.00 435 SER A C 1
ATOM 3626 O O . SER A 1 435 ? -13.890 -20.986 -1.880 1.00 85.00 435 SER A O 1
ATOM 3628 N N . 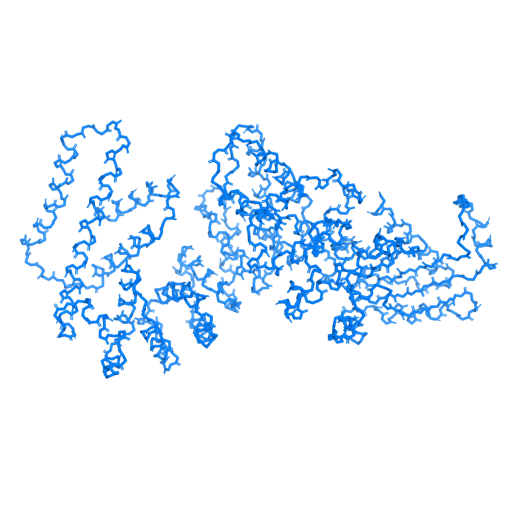THR A 1 436 ? -12.236 -21.215 -0.373 1.00 86.56 436 THR A N 1
ATOM 3629 C CA . THR A 1 436 ? -12.771 -20.228 0.582 1.00 86.56 436 THR A CA 1
ATOM 3630 C C . THR A 1 436 ? -12.470 -18.779 0.182 1.00 86.56 436 THR A C 1
ATOM 3632 O O . THR A 1 436 ? -13.192 -17.860 0.580 1.00 86.56 436 THR A O 1
ATOM 3635 N N . LEU A 1 437 ? -11.452 -18.547 -0.655 1.00 85.69 437 LEU A N 1
ATOM 3636 C CA . LEU A 1 437 ? -10.948 -17.220 -1.021 1.00 85.69 437 LEU A CA 1
ATOM 3637 C C . LEU A 1 437 ? -11.677 -16.648 -2.246 1.00 85.69 437 LEU A C 1
ATOM 3639 O O . LEU A 1 437 ? -11.140 -16.535 -3.348 1.00 85.69 437 LEU A O 1
ATOM 3643 N N . LYS A 1 438 ? -12.937 -16.255 -2.046 1.00 78.75 438 LYS A N 1
ATOM 3644 C CA . LYS A 1 438 ? -13.828 -15.832 -3.142 1.00 78.75 438 LYS A CA 1
ATOM 3645 C C . LYS A 1 438 ? -13.601 -14.398 -3.633 1.00 78.75 438 LYS A C 1
ATOM 3647 O O . LYS A 1 438 ? -13.901 -14.101 -4.789 1.00 78.75 438 LYS A O 1
ATOM 3652 N N . GLU A 1 439 ? -13.090 -13.508 -2.782 1.00 81.69 439 GLU A N 1
ATOM 3653 C CA . GLU A 1 439 ? -12.952 -12.081 -3.099 1.00 81.69 439 GLU A CA 1
ATOM 3654 C C . GLU A 1 439 ? -11.993 -11.824 -4.269 1.00 81.69 439 GLU A C 1
ATOM 3656 O O . GLU A 1 439 ? -10.851 -12.285 -4.265 1.00 81.69 439 GLU A O 1
ATOM 3661 N N . SER A 1 440 ? -12.404 -10.991 -5.236 1.00 78.25 440 SER A N 1
ATOM 3662 C CA . SER A 1 440 ? -11.576 -10.673 -6.412 1.00 78.25 440 SER A CA 1
ATOM 3663 C C . SER A 1 440 ? -10.196 -10.116 -6.047 1.00 78.25 440 SER A C 1
ATOM 3665 O O . SER A 1 440 ? -9.228 -10.419 -6.740 1.00 78.25 440 SER A O 1
ATOM 3667 N N . LYS A 1 441 ? -10.090 -9.328 -4.969 1.00 86.31 441 LYS A N 1
ATOM 3668 C CA . LYS A 1 441 ? -8.812 -8.771 -4.500 1.00 86.31 441 LYS A CA 1
ATOM 3669 C C . LYS A 1 441 ? -7.871 -9.856 -3.969 1.00 86.31 441 LYS A C 1
ATOM 3671 O O . LYS A 1 441 ? -6.660 -9.737 -4.124 1.00 86.31 441 LYS A O 1
ATOM 3676 N N . MET A 1 442 ? -8.412 -10.910 -3.356 1.00 90.56 442 MET A N 1
ATOM 3677 C CA . MET A 1 442 ? -7.613 -12.059 -2.922 1.00 90.56 442 MET A CA 1
ATOM 3678 C C . MET A 1 442 ? -7.156 -12.880 -4.124 1.00 90.56 442 MET A C 1
ATOM 3680 O O . MET A 1 442 ? -5.983 -13.228 -4.199 1.00 90.56 442 MET A O 1
ATOM 3684 N N . LYS A 1 443 ? -8.041 -13.104 -5.105 1.00 89.81 443 LYS A N 1
ATOM 3685 C CA . LYS A 1 443 ? -7.690 -13.799 -6.352 1.00 89.81 443 LYS A CA 1
ATOM 3686 C C . LYS A 1 443 ? -6.549 -13.115 -7.107 1.00 89.81 443 LYS A C 1
ATOM 3688 O O . LYS A 1 443 ? -5.632 -13.790 -7.559 1.00 89.81 443 LYS A O 1
ATOM 3693 N N . GLU A 1 444 ? -6.578 -11.786 -7.189 1.00 91.44 444 GLU A N 1
ATOM 3694 C CA . GLU A 1 444 ? -5.502 -10.987 -7.785 1.00 91.44 444 GLU A CA 1
ATOM 3695 C C . GLU A 1 444 ? -4.162 -11.194 -7.071 1.00 91.44 444 GLU A C 1
ATOM 3697 O O . GLU A 1 444 ? -3.149 -11.440 -7.719 1.00 91.44 444 GLU A O 1
ATOM 3702 N N . LYS A 1 445 ? -4.156 -11.151 -5.736 1.00 94.81 445 LYS A N 1
ATOM 3703 C CA . LYS A 1 445 ? -2.939 -11.371 -4.945 1.00 94.81 445 LYS A CA 1
ATOM 3704 C C . LYS A 1 445 ? -2.413 -12.798 -5.056 1.00 94.81 445 LYS A C 1
ATOM 3706 O O . LYS A 1 445 ? -1.208 -12.985 -5.145 1.00 94.81 445 LYS A O 1
ATOM 3711 N N . LEU A 1 446 ? -3.295 -13.796 -5.073 1.00 94.75 446 LEU A N 1
ATOM 3712 C CA . LEU A 1 446 ? -2.913 -15.194 -5.292 1.00 94.75 446 LEU A CA 1
ATOM 3713 C C . LEU A 1 446 ? -2.272 -15.385 -6.668 1.00 94.75 446 LEU A C 1
ATOM 3715 O O . LEU A 1 446 ? -1.237 -16.037 -6.765 1.00 94.75 446 LEU A O 1
ATOM 3719 N N . TYR A 1 447 ? -2.850 -14.775 -7.708 1.00 94.38 447 TYR A N 1
ATOM 3720 C CA . TYR A 1 447 ? -2.264 -14.767 -9.048 1.00 94.38 447 TYR A CA 1
ATOM 3721 C C . TYR A 1 447 ? -0.884 -14.095 -9.047 1.00 94.38 447 TYR A C 1
ATOM 3723 O O . TYR A 1 447 ? 0.071 -14.665 -9.566 1.00 94.38 447 TYR A O 1
ATOM 3731 N N . PHE A 1 448 ? -0.748 -12.945 -8.379 1.00 95.25 448 PHE A N 1
ATOM 3732 C CA . PHE A 1 448 ? 0.537 -12.262 -8.219 1.00 95.25 448 PHE A CA 1
ATOM 3733 C C . PHE A 1 448 ? 1.601 -13.131 -7.537 1.00 95.25 448 PHE A C 1
ATOM 3735 O O . PHE A 1 448 ? 2.725 -13.218 -8.032 1.00 95.25 448 PHE A O 1
ATOM 3742 N N . ILE A 1 449 ? 1.251 -13.802 -6.435 1.00 96.12 449 ILE A N 1
ATOM 3743 C CA . ILE A 1 449 ? 2.158 -14.704 -5.712 1.00 96.12 449 ILE A CA 1
ATOM 3744 C C . ILE A 1 449 ? 2.574 -15.875 -6.611 1.00 96.12 449 ILE A C 1
ATOM 3746 O O . ILE A 1 449 ? 3.761 -16.181 -6.698 1.00 96.12 449 ILE A O 1
ATOM 3750 N N . ALA A 1 450 ? 1.615 -16.512 -7.290 1.00 94.38 450 ALA A N 1
ATOM 3751 C CA . ALA A 1 450 ? 1.863 -17.683 -8.127 1.00 94.38 450 ALA A CA 1
ATOM 3752 C C . ALA A 1 450 ? 2.755 -17.371 -9.337 1.00 94.38 450 ALA A C 1
ATOM 3754 O O . ALA A 1 450 ? 3.686 -18.123 -9.622 1.00 94.38 450 ALA A O 1
ATOM 3755 N N . GLU A 1 451 ? 2.504 -16.261 -10.032 1.00 93.06 451 GLU A N 1
ATOM 3756 C CA . GLU A 1 451 ? 3.313 -15.864 -11.188 1.00 93.06 451 GLU A CA 1
ATOM 3757 C C . GLU A 1 451 ? 4.694 -15.351 -10.770 1.00 93.06 451 GLU A C 1
ATOM 3759 O O . GLU A 1 451 ? 5.686 -15.694 -11.409 1.00 93.06 451 GLU A O 1
ATOM 3764 N N . SER A 1 452 ? 4.799 -14.628 -9.650 1.00 94.50 452 SER A N 1
ATOM 3765 C CA . SER A 1 452 ? 6.105 -14.238 -9.101 1.00 94.50 452 SER A CA 1
ATOM 3766 C C . SER A 1 452 ? 6.933 -15.467 -8.714 1.00 94.50 452 SER A C 1
ATOM 3768 O O . SER A 1 452 ? 8.116 -15.534 -9.034 1.00 94.50 452 SER A O 1
ATOM 3770 N N . TYR A 1 453 ? 6.315 -16.483 -8.099 1.00 93.88 453 TYR A N 1
ATOM 3771 C CA . TYR A 1 453 ? 6.992 -17.737 -7.752 1.00 93.88 453 TYR A CA 1
ATOM 3772 C C . TYR A 1 453 ? 7.626 -18.415 -8.976 1.00 93.88 453 TYR A C 1
ATOM 3774 O O . TYR A 1 453 ? 8.776 -18.843 -8.907 1.00 93.88 453 TYR A O 1
ATOM 3782 N N . LYS A 1 454 ? 6.917 -18.454 -10.115 1.00 91.31 454 LYS A N 1
ATOM 3783 C CA . LYS A 1 454 ? 7.437 -19.014 -11.377 1.00 91.31 454 LYS A CA 1
ATOM 3784 C C . LYS A 1 454 ? 8.672 -18.268 -11.882 1.00 91.31 454 LYS A C 1
ATOM 3786 O O . LYS A 1 454 ? 9.609 -18.906 -12.348 1.00 91.31 454 LYS A O 1
ATOM 3791 N N . VAL A 1 455 ? 8.693 -16.938 -11.762 1.00 90.31 455 VAL A N 1
ATOM 3792 C CA . VAL A 1 455 ? 9.838 -16.116 -12.192 1.00 90.31 455 VAL A CA 1
ATOM 3793 C C . VAL A 1 455 ? 11.088 -16.411 -11.358 1.00 90.31 455 VAL A C 1
ATOM 3795 O O . VAL A 1 455 ? 12.181 -16.523 -11.906 1.00 90.31 455 VAL A O 1
ATOM 3798 N N . PHE A 1 456 ? 10.945 -16.565 -10.039 1.00 88.88 456 PHE A N 1
ATOM 3799 C CA . PHE A 1 456 ? 12.078 -16.861 -9.154 1.00 88.88 456 PHE A CA 1
ATOM 3800 C C . PHE A 1 456 ? 12.479 -18.346 -9.136 1.00 88.88 456 PHE A C 1
ATOM 3802 O O . PHE A 1 456 ? 13.595 -18.670 -8.726 1.00 88.88 456 PHE A O 1
ATOM 3809 N N . HIS A 1 457 ? 11.609 -19.246 -9.605 1.00 88.75 457 HIS A N 1
ATOM 3810 C CA . HIS A 1 457 ? 11.847 -20.690 -9.645 1.00 88.75 457 HIS A CA 1
ATOM 3811 C C . HIS A 1 457 ? 11.517 -21.304 -11.022 1.00 88.75 457 HIS A C 1
ATOM 3813 O O . HIS A 1 457 ? 10.615 -22.140 -11.120 1.00 88.75 457 HIS A O 1
ATOM 3819 N N . PRO A 1 458 ? 12.274 -20.964 -12.085 1.00 82.00 458 PRO A N 1
ATOM 3820 C CA . PRO A 1 458 ? 11.972 -21.393 -13.456 1.00 82.00 458 PRO A CA 1
ATOM 3821 C C . PRO A 1 458 ? 12.047 -22.915 -13.663 1.00 82.00 458 PRO A C 1
ATOM 3823 O O . PRO A 1 458 ? 11.419 -23.448 -14.573 1.00 82.00 458 PRO A O 1
ATOM 3826 N N . ASN A 1 459 ? 12.776 -23.629 -12.799 1.00 82.19 459 ASN A N 1
ATOM 3827 C CA . ASN A 1 459 ? 12.936 -25.085 -12.877 1.00 82.19 459 ASN A CA 1
ATOM 3828 C C . ASN A 1 459 ? 11.719 -25.865 -12.346 1.00 82.19 459 ASN A C 1
ATOM 3830 O O . ASN A 1 459 ? 11.683 -27.090 -12.450 1.00 82.19 459 ASN A O 1
ATOM 3834 N N . ILE A 1 460 ? 10.740 -25.191 -11.733 1.00 80.31 460 ILE A N 1
ATOM 3835 C CA . ILE A 1 460 ? 9.542 -25.841 -11.197 1.00 80.31 460 ILE A CA 1
ATOM 3836 C C . ILE A 1 460 ? 8.480 -25.909 -12.294 1.00 80.31 460 ILE A C 1
ATOM 3838 O O . ILE A 1 460 ? 7.946 -24.894 -12.731 1.00 80.31 460 ILE A O 1
ATOM 3842 N N . THR A 1 461 ? 8.154 -27.128 -12.721 1.00 65.44 461 THR A N 1
ATOM 3843 C CA . THR A 1 461 ? 7.169 -27.391 -13.781 1.00 65.44 461 THR A CA 1
ATOM 3844 C C . THR A 1 461 ? 5.724 -27.363 -13.283 1.00 65.44 461 THR A C 1
ATOM 3846 O O . THR A 1 461 ? 4.804 -27.141 -14.070 1.00 65.44 461 THR A O 1
ATOM 3849 N N . SER A 1 462 ? 5.494 -27.565 -11.982 1.00 75.38 462 SER A N 1
ATOM 3850 C CA . SER A 1 462 ? 4.161 -27.507 -11.385 1.00 75.38 462 SER A CA 1
ATOM 3851 C C . SER A 1 462 ? 3.748 -26.064 -11.081 1.00 75.38 462 SER A C 1
ATOM 3853 O O . SER A 1 462 ? 4.356 -25.360 -10.277 1.00 75.38 462 SER A O 1
ATOM 3855 N N . SER A 1 463 ? 2.669 -25.612 -11.722 1.00 82.06 463 SER A N 1
ATOM 3856 C CA . SER A 1 463 ? 2.054 -24.321 -11.407 1.00 82.06 463 SER A CA 1
ATOM 3857 C C . SER A 1 463 ? 1.354 -24.387 -10.045 1.00 82.06 463 SER A C 1
ATOM 3859 O O . SER A 1 463 ? 0.625 -25.339 -9.777 1.00 82.06 463 SER A O 1
ATOM 3861 N N . LEU A 1 464 ? 1.530 -23.358 -9.204 1.00 87.56 464 LEU A N 1
ATOM 3862 C CA . LEU A 1 464 ? 0.806 -23.228 -7.926 1.00 87.56 464 LEU A CA 1
ATOM 3863 C C . LEU A 1 464 ? -0.708 -23.050 -8.119 1.00 87.56 464 LEU A C 1
ATOM 3865 O O . LEU A 1 464 ? -1.489 -23.392 -7.238 1.00 87.56 464 LEU A O 1
ATOM 3869 N N . LEU A 1 465 ? -1.114 -22.501 -9.266 1.00 88.44 465 LEU A N 1
ATOM 3870 C CA . LEU A 1 465 ? -2.510 -22.379 -9.675 1.00 88.44 465 LEU A CA 1
ATOM 3871 C C . LEU A 1 465 ? -2.754 -23.239 -10.908 1.00 88.44 465 LEU A C 1
ATOM 3873 O O . LEU A 1 465 ? -1.984 -23.168 -11.870 1.00 88.44 465 LEU A O 1
ATOM 3877 N N . ASP A 1 466 ? -3.833 -24.012 -10.905 1.00 85.25 466 ASP A N 1
ATOM 3878 C CA . ASP A 1 466 ? -4.244 -24.753 -12.090 1.00 85.25 466 ASP A CA 1
ATOM 3879 C C . ASP A 1 466 ? -4.742 -23.805 -13.205 1.00 85.25 466 ASP A C 1
ATOM 3881 O O . ASP A 1 466 ? -5.132 -22.653 -12.971 1.00 85.25 466 ASP A O 1
ATOM 3885 N N . GLN A 1 467 ? -4.717 -24.283 -14.452 1.00 85.62 467 GLN A N 1
ATOM 3886 C CA . GLN A 1 467 ? -5.096 -23.465 -15.606 1.00 85.62 467 GLN A CA 1
ATOM 3887 C C . GLN A 1 467 ? -6.588 -23.099 -15.600 1.00 85.62 467 GLN A C 1
ATOM 3889 O O . GLN A 1 467 ? -6.955 -22.038 -16.103 1.00 85.62 467 GLN A O 1
ATOM 3894 N N . ASN A 1 468 ? -7.451 -23.929 -15.006 1.00 85.94 468 ASN A N 1
ATOM 3895 C CA . ASN A 1 468 ? -8.886 -23.656 -14.916 1.00 85.94 468 ASN A CA 1
ATOM 3896 C C . ASN A 1 468 ? -9.155 -22.470 -13.983 1.00 85.94 468 ASN A C 1
ATOM 3898 O O . ASN A 1 468 ? -9.954 -21.594 -14.310 1.00 85.94 468 ASN A O 1
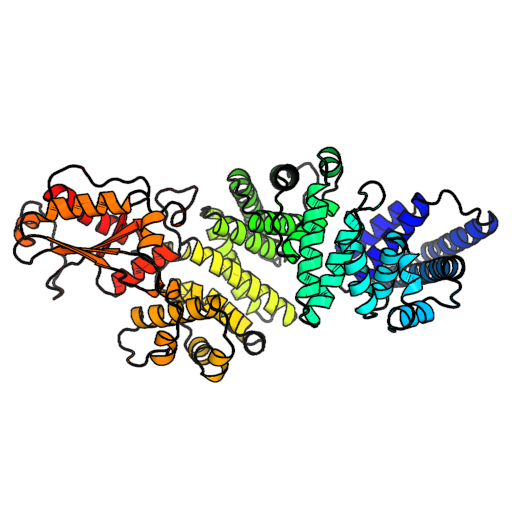ATOM 3902 N N . TYR A 1 469 ? -8.434 -22.390 -12.865 1.00 86.94 469 TYR A N 1
ATOM 3903 C CA . TYR A 1 469 ? -8.464 -21.279 -11.935 1.00 86.94 469 TYR A CA 1
ATOM 3904 C C . TYR A 1 469 ? -8.017 -20.001 -12.637 1.00 86.94 469 TYR A C 1
ATOM 3906 O O . TYR A 1 469 ? -8.742 -19.009 -12.582 1.00 86.94 469 TYR A O 1
ATOM 3914 N N . VAL A 1 470 ? -6.886 -20.030 -13.354 1.00 87.31 470 VAL A N 1
ATOM 3915 C CA . VAL A 1 470 ? -6.390 -18.870 -14.116 1.00 87.31 470 VAL A CA 1
ATOM 3916 C C . VAL A 1 470 ? -7.399 -18.432 -15.182 1.00 87.31 470 VAL A C 1
ATOM 3918 O O . VAL A 1 470 ? -7.695 -17.244 -15.283 1.00 87.31 470 VAL A O 1
ATOM 3921 N N . ASN A 1 471 ? -7.989 -19.374 -15.920 1.00 87.00 471 ASN A N 1
ATOM 3922 C CA . ASN A 1 471 ? -9.008 -19.089 -16.934 1.00 87.00 471 ASN A CA 1
ATOM 3923 C C . ASN A 1 471 ? -10.315 -18.539 -16.327 1.00 87.00 471 ASN A C 1
ATOM 3925 O O . ASN A 1 471 ? -11.052 -17.828 -17.004 1.00 87.00 471 ASN A O 1
ATOM 3929 N N . SER A 1 472 ? -10.600 -18.839 -15.055 1.00 87.81 472 SER A N 1
ATOM 3930 C CA . SER A 1 472 ? -11.754 -18.304 -14.318 1.00 87.81 472 SER A CA 1
ATOM 3931 C C . SER A 1 472 ? -11.537 -16.890 -13.761 1.00 87.81 472 SER A C 1
ATOM 3933 O O . SER A 1 472 ? -12.469 -16.292 -13.208 1.00 87.81 472 SER A O 1
ATOM 3935 N N . LEU A 1 473 ? -10.314 -16.349 -13.845 1.00 87.81 473 LEU A N 1
ATOM 3936 C CA . LEU A 1 473 ? -10.009 -15.028 -13.307 1.00 87.81 473 LEU A CA 1
ATOM 3937 C C . LEU A 1 473 ? -10.667 -13.926 -14.152 1.00 87.81 473 LEU A C 1
ATOM 3939 O O . LEU A 1 473 ? -10.566 -13.939 -15.378 1.00 87.81 473 LEU A O 1
ATOM 3943 N N . PRO A 1 474 ? -11.300 -12.924 -13.515 1.00 85.69 474 PRO A N 1
ATOM 3944 C CA . PRO A 1 474 ? -11.816 -11.758 -14.222 1.00 85.69 474 PRO A CA 1
ATOM 3945 C C . PRO A 1 474 ? -10.747 -11.026 -15.047 1.00 85.69 474 PRO A C 1
ATOM 3947 O O . PRO A 1 474 ? -9.627 -10.815 -14.577 1.00 85.69 474 PRO A O 1
ATOM 3950 N N . ASN A 1 475 ? -11.125 -10.529 -16.229 1.00 83.75 475 ASN A N 1
ATOM 3951 C CA . ASN A 1 475 ? -10.207 -9.861 -17.164 1.00 83.75 475 ASN A CA 1
ATOM 3952 C C . ASN A 1 475 ? -9.425 -8.681 -16.553 1.00 83.75 475 ASN A C 1
ATOM 3954 O O . ASN A 1 475 ? -8.285 -8.434 -16.941 1.00 83.75 475 ASN A O 1
ATOM 3958 N N . HIS A 1 476 ? -9.986 -7.960 -15.572 1.00 83.38 476 HIS A N 1
ATOM 3959 C CA . HIS A 1 476 ? -9.303 -6.828 -14.926 1.00 83.38 476 HIS A CA 1
ATOM 3960 C C . HIS A 1 476 ? -8.086 -7.234 -14.076 1.00 83.38 476 HIS A C 1
ATOM 3962 O O . HIS A 1 476 ? -7.295 -6.368 -13.691 1.00 83.38 476 HIS A O 1
ATOM 3968 N N . ILE A 1 477 ? -7.913 -8.527 -13.777 1.00 85.00 477 ILE A N 1
ATOM 3969 C CA . ILE A 1 477 ? -6.719 -9.056 -13.101 1.00 85.00 477 ILE A CA 1
ATOM 3970 C C . ILE A 1 477 ? -5.499 -9.048 -14.035 1.00 85.00 477 ILE A C 1
ATOM 3972 O O . ILE A 1 477 ? -4.377 -8.924 -13.560 1.00 85.00 477 ILE A O 1
ATOM 3976 N N . PHE A 1 478 ? -5.691 -9.076 -15.354 1.00 81.56 478 PHE A N 1
ATOM 3977 C CA . PHE A 1 478 ? -4.586 -9.053 -16.322 1.00 81.56 478 PHE A CA 1
ATOM 3978 C C . PHE A 1 478 ? -4.204 -7.636 -16.783 1.00 81.56 478 PHE A C 1
ATOM 3980 O O . PHE A 1 478 ? -3.284 -7.466 -17.579 1.00 81.56 478 PHE A O 1
ATOM 3987 N N . GLY A 1 479 ? -4.902 -6.613 -16.279 1.00 79.19 479 GLY A N 1
ATOM 3988 C CA . GLY A 1 479 ? -4.732 -5.226 -16.703 1.00 79.19 479 GLY A CA 1
ATOM 3989 C C . GLY A 1 479 ? -5.491 -4.892 -17.991 1.00 79.19 479 GLY A C 1
ATOM 3990 O O . GLY A 1 479 ? -6.037 -5.754 -18.675 1.00 79.19 479 GLY A O 1
ATOM 3991 N N . SER A 1 480 ? -5.566 -3.601 -18.316 1.00 83.25 480 SER A N 1
ATOM 3992 C CA . SER A 1 480 ? -6.206 -3.109 -19.539 1.00 83.25 480 SER A CA 1
ATOM 3993 C C . SER A 1 480 ? -5.337 -2.045 -20.179 1.00 83.25 480 SER A C 1
ATOM 3995 O O . SER A 1 480 ? -5.079 -1.006 -19.573 1.00 83.25 480 SER A O 1
ATOM 3997 N N . TRP A 1 481 ? -4.937 -2.276 -21.430 1.00 80.81 481 TRP A N 1
ATOM 3998 C CA . TRP A 1 481 ? -4.143 -1.332 -22.216 1.00 80.81 481 TRP A CA 1
ATOM 3999 C C . TRP A 1 481 ? -4.728 0.079 -22.212 1.00 80.81 481 TRP A C 1
ATOM 4001 O O . TRP A 1 481 ? -4.003 1.049 -22.020 1.00 80.81 481 TRP A O 1
ATOM 4011 N N . ASN A 1 482 ? -6.043 0.200 -22.390 1.00 81.81 482 ASN A N 1
ATOM 4012 C CA . ASN A 1 482 ? -6.706 1.498 -22.484 1.00 81.81 482 ASN A CA 1
ATOM 4013 C C . ASN A 1 482 ? -6.675 2.260 -21.154 1.00 81.81 482 ASN A C 1
ATOM 4015 O O . ASN A 1 482 ? -6.536 3.480 -21.153 1.00 81.81 482 ASN A O 1
ATOM 4019 N N . ILE A 1 483 ? -6.790 1.550 -20.029 1.00 83.31 483 ILE A N 1
ATOM 4020 C CA . ILE A 1 483 ? -6.723 2.152 -18.692 1.00 83.31 483 ILE A CA 1
ATOM 4021 C C . ILE A 1 483 ? -5.280 2.551 -18.375 1.00 83.31 483 ILE A C 1
ATOM 4023 O O . ILE A 1 483 ? -5.029 3.675 -17.948 1.00 83.31 483 ILE A O 1
ATOM 4027 N N . GLU A 1 484 ? -4.327 1.659 -18.630 1.00 82.69 484 GLU A N 1
ATOM 4028 C CA . GLU A 1 484 ? -2.926 1.874 -18.272 1.00 82.69 484 GLU A CA 1
ATOM 4029 C C . GLU A 1 484 ? -2.249 2.948 -19.131 1.00 82.69 484 GLU A C 1
ATOM 4031 O O . GLU A 1 484 ? -1.471 3.747 -18.609 1.00 82.69 484 GLU A O 1
ATOM 4036 N N . LYS A 1 485 ? -2.602 3.060 -20.416 1.00 79.88 485 LYS A N 1
ATOM 4037 C CA . LYS A 1 485 ? -2.143 4.169 -21.268 1.00 79.88 485 LYS A CA 1
ATOM 4038 C C . LYS A 1 485 ? -2.623 5.524 -20.742 1.00 79.88 485 LYS A C 1
ATOM 4040 O O . LYS A 1 485 ? -1.834 6.456 -20.665 1.00 79.88 485 LYS A O 1
ATOM 4045 N N . LYS A 1 486 ? -3.893 5.631 -20.329 1.00 82.69 486 LYS A N 1
ATOM 4046 C CA . LYS A 1 486 ? -4.475 6.891 -19.824 1.00 82.69 486 LYS A CA 1
ATOM 4047 C C . LYS A 1 486 ? -3.828 7.384 -18.529 1.00 82.69 486 LYS A C 1
ATOM 4049 O O . LYS A 1 486 ? -3.811 8.585 -18.290 1.00 82.69 486 LYS A O 1
ATOM 4054 N N . LYS A 1 487 ? -3.293 6.481 -17.702 1.00 83.88 487 LYS A N 1
ATOM 4055 C CA . LYS A 1 487 ? -2.598 6.839 -16.453 1.00 83.88 487 LYS A CA 1
ATOM 4056 C C . LYS A 1 487 ? -1.208 7.450 -16.675 1.00 83.88 487 LYS A C 1
ATOM 4058 O O . LYS A 1 487 ? -0.647 8.004 -15.735 1.00 83.88 487 LYS A O 1
ATOM 4063 N N . ARG A 1 488 ? -0.633 7.333 -17.878 1.00 86.00 488 ARG A N 1
ATOM 4064 C CA . ARG A 1 488 ? 0.762 7.697 -18.174 1.00 86.00 488 ARG A CA 1
ATOM 4065 C C . ARG A 1 488 ? 0.818 8.761 -19.259 1.00 86.00 488 ARG A C 1
ATOM 4067 O O . ARG A 1 488 ? 0.646 8.460 -20.438 1.00 86.00 488 ARG A O 1
ATOM 4074 N N . LYS A 1 489 ? 1.096 9.999 -18.847 1.00 78.00 489 LYS A N 1
ATOM 4075 C CA . LYS A 1 489 ? 1.058 11.193 -19.703 1.00 78.00 489 LYS A CA 1
ATOM 4076 C C . LYS A 1 489 ? 1.912 11.051 -20.975 1.00 78.00 489 LYS A C 1
ATOM 4078 O O . LYS A 1 489 ? 1.419 11.344 -22.059 1.00 78.00 489 LYS A O 1
ATOM 4083 N N . ASN A 1 490 ? 3.124 10.501 -20.859 1.00 79.50 490 ASN A N 1
ATOM 4084 C CA . ASN A 1 490 ? 4.091 10.444 -21.966 1.00 79.50 490 ASN A CA 1
ATOM 4085 C C . ASN A 1 490 ? 4.115 9.101 -22.720 1.00 79.50 490 ASN A C 1
ATOM 4087 O O . ASN A 1 490 ? 4.870 8.947 -23.676 1.00 79.50 490 ASN A O 1
ATOM 4091 N N . TYR A 1 491 ? 3.280 8.124 -22.344 1.00 85.06 491 TYR A N 1
ATOM 4092 C CA . TYR A 1 491 ? 3.383 6.754 -22.871 1.00 85.06 491 TYR A CA 1
ATOM 4093 C C . TYR A 1 491 ? 3.247 6.678 -24.398 1.00 85.06 491 TYR A C 1
ATOM 4095 O O . TYR A 1 491 ? 4.033 6.010 -25.065 1.00 85.06 491 TYR A O 1
ATOM 4103 N N . LEU A 1 492 ? 2.254 7.371 -24.965 1.00 83.75 492 LEU A N 1
ATOM 4104 C CA . LEU A 1 492 ? 2.016 7.368 -26.412 1.00 83.75 492 LEU A CA 1
ATOM 4105 C C . LEU A 1 492 ? 3.085 8.150 -27.181 1.00 83.75 492 LEU A C 1
ATOM 4107 O O . LEU A 1 492 ? 3.492 7.708 -28.250 1.00 83.75 492 LEU A O 1
ATOM 4111 N N . ALA A 1 493 ? 3.552 9.275 -26.634 1.00 85.12 493 ALA A N 1
ATOM 4112 C CA . ALA A 1 493 ? 4.608 10.075 -27.247 1.00 85.12 493 ALA A CA 1
ATOM 4113 C C . ALA A 1 493 ? 5.914 9.274 -27.347 1.00 85.12 493 ALA A C 1
ATOM 4115 O O . ALA A 1 493 ? 6.475 9.155 -28.433 1.00 85.12 493 ALA A O 1
ATOM 4116 N N . ILE A 1 494 ? 6.312 8.623 -26.248 1.00 85.50 494 ILE A N 1
ATOM 4117 C CA . ILE A 1 494 ? 7.487 7.744 -26.182 1.00 85.50 494 ILE A CA 1
ATOM 4118 C C . ILE A 1 494 ? 7.372 6.612 -27.205 1.00 85.50 494 ILE A C 1
ATOM 4120 O O . ILE A 1 494 ? 8.300 6.376 -27.970 1.00 85.50 494 ILE A O 1
ATOM 4124 N N . ILE A 1 495 ? 6.221 5.935 -27.273 1.00 83.81 495 ILE A N 1
ATOM 4125 C CA . ILE A 1 495 ? 5.997 4.869 -28.257 1.00 83.81 495 ILE A CA 1
ATOM 4126 C C . ILE A 1 495 ? 6.134 5.383 -29.691 1.00 83.81 495 ILE A C 1
ATOM 4128 O O . ILE A 1 495 ? 6.797 4.742 -30.502 1.00 83.81 495 ILE A O 1
ATOM 4132 N N . ASN A 1 496 ? 5.509 6.515 -30.013 1.00 84.31 496 ASN A N 1
ATOM 4133 C CA . ASN A 1 496 ? 5.538 7.069 -31.364 1.00 84.31 496 ASN A CA 1
ATOM 4134 C C . ASN A 1 496 ? 6.957 7.487 -31.765 1.00 84.31 496 ASN A C 1
ATOM 4136 O O . ASN A 1 496 ? 7.376 7.218 -32.889 1.00 84.31 496 ASN A O 1
ATOM 4140 N N . GLN A 1 497 ? 7.713 8.080 -30.839 1.00 83.12 497 GLN A N 1
ATOM 4141 C CA . GLN A 1 497 ? 9.112 8.440 -31.054 1.00 83.12 497 GLN A CA 1
ATOM 4142 C C . GLN A 1 497 ? 9.972 7.194 -31.279 1.00 83.12 497 GLN A C 1
ATOM 4144 O O . GLN A 1 497 ? 10.694 7.130 -32.271 1.00 83.12 497 GLN A O 1
ATOM 4149 N N . LEU A 1 498 ? 9.814 6.155 -30.453 1.00 82.00 498 LEU A N 1
ATOM 4150 C CA . LEU A 1 498 ? 10.514 4.885 -30.647 1.00 82.00 498 LEU A CA 1
ATOM 4151 C C . LEU A 1 498 ? 10.168 4.244 -31.996 1.00 82.00 498 LEU A C 1
ATOM 4153 O O . LEU A 1 498 ? 11.077 3.814 -32.695 1.00 82.00 498 LEU A O 1
ATOM 4157 N N . TYR A 1 499 ? 8.896 4.237 -32.411 1.00 80.00 499 TYR A N 1
ATOM 4158 C CA . TYR A 1 499 ? 8.506 3.743 -33.738 1.00 80.00 499 TYR A CA 1
ATOM 4159 C C . TYR A 1 499 ? 9.080 4.586 -34.881 1.00 80.00 499 TYR A C 1
ATOM 4161 O O . TYR A 1 499 ? 9.452 4.026 -35.909 1.00 80.00 499 TYR A O 1
ATOM 4169 N N . SER A 1 500 ? 9.210 5.905 -34.722 1.00 77.00 500 SER A N 1
ATOM 4170 C CA . SER A 1 500 ? 9.844 6.749 -35.745 1.00 77.00 500 SER A CA 1
ATOM 4171 C C . SER A 1 500 ? 11.331 6.411 -35.946 1.00 77.00 500 SER A C 1
ATOM 4173 O O . SER A 1 500 ? 11.845 6.497 -37.064 1.00 77.00 500 SER A O 1
ATOM 4175 N N . CYS A 1 501 ? 12.002 5.917 -34.897 1.00 70.88 501 CYS A N 1
ATOM 4176 C CA . CYS A 1 501 ? 13.381 5.429 -34.956 1.00 70.88 501 CYS A CA 1
ATOM 4177 C C . CYS A 1 501 ? 13.524 4.046 -35.631 1.00 70.88 501 CYS A C 1
ATOM 4179 O O . CYS A 1 501 ? 14.633 3.671 -36.005 1.00 70.88 501 CYS A O 1
ATOM 4181 N N . VAL A 1 502 ? 12.429 3.295 -35.832 1.00 66.38 502 VAL A N 1
ATOM 4182 C CA . VAL A 1 502 ? 12.420 1.931 -36.420 1.00 66.38 502 VAL A CA 1
ATOM 4183 C C . VAL A 1 502 ? 12.569 1.935 -37.953 1.00 66.38 502 VAL A C 1
ATOM 4185 O O . VAL A 1 502 ? 12.683 0.883 -38.576 1.00 66.38 502 VAL A O 1
ATOM 4188 N N . THR A 1 503 ? 12.652 3.106 -38.585 1.00 54.78 503 THR A N 1
ATOM 4189 C CA . THR A 1 503 ? 12.667 3.311 -40.049 1.00 54.78 503 THR A CA 1
ATOM 4190 C C . THR A 1 503 ? 13.829 2.658 -40.824 1.00 54.78 503 THR A C 1
ATOM 4192 O O . THR A 1 503 ? 13.876 2.783 -42.043 1.00 54.78 503 THR A O 1
ATOM 4195 N N . SER A 1 504 ? 14.741 1.921 -40.175 1.00 53.78 504 SER A N 1
ATOM 4196 C CA . SER A 1 504 ? 15.939 1.338 -40.805 1.00 53.78 504 SER A CA 1
ATOM 4197 C C . SER A 1 504 ? 16.128 -0.186 -40.652 1.00 53.78 504 SER A C 1
ATOM 4199 O O . SER A 1 504 ? 17.240 -0.664 -40.840 1.00 53.78 504 SER A O 1
ATOM 4201 N N . ASN A 1 505 ? 15.083 -0.979 -40.361 1.00 52.31 505 ASN A N 1
ATOM 4202 C CA . ASN A 1 505 ? 15.164 -2.455 -40.186 1.00 52.31 505 ASN A CA 1
ATOM 4203 C C . ASN A 1 505 ? 16.101 -2.938 -39.053 1.00 52.31 505 ASN A C 1
ATOM 4205 O O . ASN A 1 505 ? 16.405 -4.121 -38.956 1.00 52.31 505 ASN A O 1
ATOM 4209 N N . THR A 1 506 ? 16.551 -2.040 -38.180 1.00 57.12 506 THR A N 1
ATOM 4210 C CA . THR A 1 506 ? 17.573 -2.292 -37.147 1.00 57.12 506 THR A CA 1
ATOM 4211 C C . THR A 1 506 ? 16.995 -2.595 -35.761 1.00 57.12 506 THR A C 1
ATOM 4213 O O . THR A 1 506 ? 17.683 -3.177 -34.920 1.00 57.12 506 THR A O 1
ATOM 4216 N N . PHE A 1 507 ? 15.729 -2.234 -35.522 1.00 67.12 507 PHE A N 1
ATOM 4217 C CA . PHE A 1 507 ? 15.067 -2.335 -34.221 1.00 67.12 507 PHE A CA 1
ATOM 4218 C C . PHE A 1 507 ? 13.709 -3.021 -34.334 1.00 67.12 507 PHE A C 1
ATOM 4220 O O . PHE A 1 507 ? 12.922 -2.739 -35.235 1.00 67.12 507 PHE A O 1
ATOM 4227 N N . PHE A 1 508 ? 13.392 -3.862 -33.356 1.00 74.75 508 PHE A N 1
ATOM 4228 C CA . PHE A 1 508 ? 12.038 -4.354 -33.134 1.00 74.75 508 PHE A CA 1
ATOM 4229 C C . PHE A 1 508 ? 11.439 -3.646 -31.922 1.00 74.75 508 PHE A C 1
ATOM 4231 O O . PHE A 1 508 ? 11.994 -3.756 -30.831 1.00 74.75 508 PHE A O 1
ATOM 4238 N N . VAL A 1 509 ? 10.308 -2.958 -32.104 1.00 77.88 509 VAL A N 1
ATOM 4239 C CA . VAL A 1 509 ? 9.554 -2.305 -31.022 1.00 77.88 509 VAL A CA 1
ATOM 4240 C C . VAL A 1 509 ? 8.192 -2.979 -30.882 1.00 77.88 509 VAL A C 1
ATOM 4242 O O . VAL A 1 509 ? 7.425 -3.043 -31.841 1.00 77.88 509 VAL A O 1
ATOM 4245 N N . LYS A 1 510 ? 7.871 -3.481 -29.684 1.00 83.81 510 LYS A N 1
ATOM 4246 C CA . LYS A 1 510 ? 6.564 -4.089 -29.382 1.00 83.81 510 LYS A CA 1
ATOM 4247 C C . LYS A 1 510 ? 6.088 -3.717 -27.990 1.00 83.81 510 LYS A C 1
ATOM 4249 O O . LYS A 1 510 ? 6.791 -3.928 -27.011 1.00 83.81 510 LYS A O 1
ATOM 4254 N N . SER A 1 511 ? 4.846 -3.265 -27.875 1.00 82.88 511 SER A N 1
ATOM 4255 C CA . SER A 1 511 ? 4.204 -3.104 -26.569 1.00 82.88 511 SER A CA 1
ATOM 4256 C C . SER A 1 511 ? 3.613 -4.439 -26.096 1.00 82.88 511 SER A C 1
ATOM 4258 O O . SER A 1 511 ? 2.863 -5.086 -26.830 1.00 82.88 511 SER A O 1
ATOM 4260 N N . ALA A 1 512 ? 3.937 -4.867 -24.874 1.00 84.25 512 ALA A N 1
ATOM 4261 C CA . ALA A 1 512 ? 3.438 -6.107 -24.276 1.00 84.25 512 ALA A CA 1
ATOM 4262 C C . ALA A 1 512 ? 3.233 -5.965 -22.758 1.00 84.25 512 ALA A C 1
ATOM 4264 O O . ALA A 1 512 ? 3.854 -5.124 -22.126 1.00 84.25 512 ALA A O 1
ATOM 4265 N N . PHE A 1 513 ? 2.397 -6.813 -22.154 1.00 85.38 513 PHE A N 1
ATOM 4266 C CA . PHE A 1 513 ? 2.462 -7.070 -20.711 1.00 85.38 513 PHE A CA 1
ATOM 4267 C C . PHE A 1 513 ? 3.398 -8.259 -20.501 1.00 85.38 513 PHE A C 1
ATOM 4269 O O . PHE A 1 513 ? 2.949 -9.401 -20.616 1.00 85.38 513 PHE A O 1
ATOM 4276 N N . VAL A 1 514 ? 4.690 -8.006 -20.265 1.00 87.94 514 VAL A N 1
ATOM 4277 C CA . VAL A 1 514 ? 5.678 -9.089 -20.096 1.00 87.94 514 VAL A CA 1
ATOM 4278 C C . VAL A 1 514 ? 5.355 -9.884 -18.834 1.00 87.94 514 VAL A C 1
ATOM 4280 O O . VAL A 1 514 ? 5.207 -11.102 -18.880 1.00 87.94 514 VAL A O 1
ATOM 4283 N N . LEU A 1 515 ? 5.141 -9.168 -17.729 1.00 90.31 515 LEU A N 1
ATOM 4284 C CA . LEU A 1 515 ? 4.709 -9.718 -16.448 1.00 90.31 515 LEU A CA 1
ATOM 4285 C C . LEU A 1 515 ? 3.245 -9.324 -16.197 1.00 90.31 515 LEU A C 1
ATOM 4287 O O . LEU A 1 515 ? 2.949 -8.255 -15.655 1.00 90.31 515 LEU A O 1
ATOM 4291 N N . LYS A 1 516 ? 2.307 -10.173 -16.636 1.00 88.69 516 LYS A N 1
ATOM 4292 C CA . LYS A 1 516 ? 0.858 -9.881 -16.615 1.00 88.69 516 LYS A CA 1
ATOM 4293 C C . LYS A 1 516 ? 0.314 -9.578 -15.218 1.00 88.69 516 LYS A C 1
ATOM 4295 O O . LYS A 1 516 ? -0.582 -8.748 -15.088 1.00 88.69 516 LYS A O 1
ATOM 4300 N N . HIS A 1 517 ? 0.863 -10.204 -14.178 1.00 92.00 517 HIS A N 1
ATOM 4301 C CA . HIS A 1 517 ? 0.435 -10.015 -12.789 1.00 92.00 517 HIS A CA 1
ATOM 4302 C C . HIS A 1 517 ? 0.718 -8.623 -12.222 1.00 92.00 517 HIS A C 1
ATOM 4304 O O . HIS A 1 517 ? 0.079 -8.244 -11.246 1.00 92.00 517 HIS A O 1
ATOM 4310 N N . PHE A 1 518 ? 1.601 -7.834 -12.840 1.00 91.88 518 PHE A N 1
ATOM 4311 C CA . PHE A 1 518 ? 1.799 -6.433 -12.456 1.00 91.88 518 PHE A CA 1
ATOM 4312 C C . PHE A 1 518 ? 0.757 -5.496 -13.062 1.00 91.88 518 PHE A C 1
ATOM 4314 O O . PHE A 1 518 ? 0.548 -4.405 -12.541 1.00 91.88 518 PHE A O 1
ATOM 4321 N N . LYS A 1 519 ? 0.096 -5.897 -14.158 1.00 89.62 519 LYS A N 1
ATOM 4322 C CA . LYS A 1 519 ? -0.831 -5.042 -14.923 1.00 89.62 519 LYS A CA 1
ATOM 4323 C C . LYS A 1 519 ? -0.181 -3.754 -15.445 1.00 89.62 519 LYS A C 1
ATOM 4325 O O . LYS A 1 519 ? -0.871 -2.768 -15.681 1.00 89.62 519 LYS A O 1
ATOM 4330 N N . LEU A 1 520 ? 1.135 -3.765 -15.649 1.00 88.19 520 LEU A N 1
ATOM 4331 C CA . LEU A 1 520 ? 1.910 -2.629 -16.145 1.00 88.19 520 LEU A CA 1
ATOM 4332 C C . LEU A 1 520 ? 2.438 -2.964 -17.541 1.00 88.19 520 LEU A C 1
ATOM 4334 O O . LEU A 1 520 ? 3.147 -3.966 -17.658 1.00 88.19 520 LEU A O 1
ATOM 4338 N N . PRO A 1 521 ? 2.118 -2.188 -18.587 1.00 86.56 521 PRO A N 1
ATOM 4339 C CA . PRO A 1 521 ? 2.615 -2.473 -19.923 1.00 86.56 521 PRO A CA 1
ATOM 4340 C C . PRO A 1 521 ? 4.092 -2.088 -20.057 1.00 86.56 521 PRO A C 1
ATOM 4342 O O . PRO A 1 521 ? 4.543 -1.094 -19.491 1.00 86.56 521 PRO A O 1
ATOM 4345 N N . ASP A 1 522 ? 4.817 -2.854 -20.858 1.00 88.75 522 ASP A N 1
ATOM 4346 C CA . ASP A 1 522 ? 6.216 -2.653 -21.220 1.00 88.75 522 ASP A CA 1
ATOM 4347 C C . ASP A 1 522 ? 6.321 -2.316 -22.712 1.00 88.75 522 ASP A C 1
ATOM 4349 O O . ASP A 1 522 ? 5.498 -2.753 -23.526 1.00 88.75 522 ASP A O 1
ATOM 4353 N N . ILE A 1 523 ? 7.350 -1.555 -23.079 1.00 89.69 523 ILE A N 1
ATOM 4354 C CA . ILE A 1 523 ? 7.774 -1.377 -24.469 1.00 89.69 523 ILE A CA 1
ATOM 4355 C C . ILE A 1 523 ? 9.057 -2.187 -24.647 1.00 89.69 523 ILE A C 1
ATOM 4357 O O . ILE A 1 523 ? 10.091 -1.871 -24.066 1.00 89.69 523 ILE A O 1
ATOM 4361 N N . LEU A 1 524 ? 8.966 -3.262 -25.420 1.00 88.81 524 LEU A N 1
ATOM 4362 C CA . LEU A 1 524 ? 10.082 -4.141 -25.730 1.00 88.81 524 LEU A CA 1
ATOM 4363 C C . LEU A 1 524 ? 10.867 -3.585 -26.907 1.00 88.81 524 LEU A C 1
ATOM 4365 O O . LEU A 1 524 ? 10.270 -3.312 -27.950 1.00 88.81 524 LEU A O 1
ATOM 4369 N N . ILE A 1 525 ? 12.185 -3.482 -26.745 1.00 85.62 525 ILE A N 1
ATOM 4370 C CA . ILE A 1 525 ? 13.121 -3.132 -27.812 1.00 85.62 525 ILE A CA 1
ATOM 4371 C C . ILE A 1 525 ? 14.155 -4.242 -27.956 1.00 85.62 525 ILE A C 1
ATOM 4373 O O . ILE A 1 525 ? 14.847 -4.574 -26.995 1.00 85.62 525 ILE A O 1
ATOM 4377 N N . ARG A 1 526 ? 14.280 -4.803 -29.161 1.00 78.62 526 ARG A N 1
ATOM 4378 C CA . ARG A 1 526 ? 15.314 -5.792 -29.504 1.00 78.62 526 ARG A CA 1
ATOM 4379 C C . ARG A 1 526 ? 16.177 -5.283 -30.655 1.00 78.62 526 ARG A C 1
ATOM 4381 O O . ARG A 1 526 ? 15.648 -4.742 -31.626 1.00 78.62 526 ARG A O 1
ATOM 4388 N N . LEU A 1 527 ? 17.485 -5.494 -30.530 1.00 67.81 527 LEU A N 1
ATOM 4389 C CA . LEU A 1 527 ? 18.484 -5.198 -31.557 1.00 67.81 527 LEU A CA 1
ATOM 4390 C C . LEU A 1 527 ? 18.722 -6.400 -32.469 1.00 67.81 527 LEU A C 1
ATOM 4392 O O . LEU A 1 527 ? 18.781 -7.546 -32.002 1.00 67.81 527 LEU A O 1
ATOM 4396 N N . ASP A 1 528 ? 18.929 -6.120 -33.753 1.00 58.94 528 ASP A N 1
ATOM 4397 C CA . ASP A 1 528 ? 19.441 -7.109 -34.697 1.00 58.94 528 ASP A CA 1
ATOM 4398 C C . ASP A 1 528 ? 20.960 -7.346 -34.508 1.00 58.94 528 ASP A C 1
ATOM 4400 O O . ASP A 1 528 ? 21.736 -6.433 -34.209 1.00 58.94 528 ASP A O 1
ATOM 4404 N N . LYS A 1 529 ? 21.383 -8.601 -34.690 1.00 51.22 529 LYS A N 1
ATOM 4405 C CA . LYS A 1 529 ? 22.702 -9.176 -34.360 1.00 51.22 529 LYS A CA 1
ATOM 4406 C C . LYS A 1 529 ? 23.864 -8.519 -35.122 1.00 51.22 529 LYS A C 1
ATOM 4408 O O . LYS A 1 529 ? 24.997 -8.514 -34.648 1.00 51.22 529 LYS A O 1
ATOM 4413 N N . ASN A 1 530 ? 23.588 -7.908 -36.274 1.00 50.78 530 ASN A N 1
ATOM 4414 C CA . ASN A 1 530 ? 24.608 -7.405 -37.203 1.00 50.78 530 ASN A CA 1
ATOM 4415 C C . ASN A 1 530 ? 25.172 -6.009 -36.860 1.00 50.78 530 ASN A C 1
ATOM 4417 O O . ASN A 1 530 ? 26.139 -5.576 -37.483 1.00 50.78 530 ASN A O 1
ATOM 4421 N N . MET A 1 531 ? 24.601 -5.296 -35.880 1.00 51.94 531 MET A N 1
ATOM 4422 C CA . MET A 1 531 ? 24.971 -3.903 -35.552 1.00 51.94 531 MET A CA 1
ATOM 4423 C C . MET A 1 531 ? 25.634 -3.727 -34.176 1.00 51.94 531 MET A C 1
ATOM 4425 O O . MET A 1 531 ? 26.325 -2.730 -33.956 1.00 51.94 531 MET A O 1
ATOM 4429 N N . ILE A 1 532 ? 25.494 -4.703 -33.268 1.00 52.53 532 ILE A N 1
ATOM 4430 C CA . ILE A 1 532 ? 26.090 -4.675 -31.917 1.00 52.53 532 ILE A CA 1
ATOM 4431 C C . ILE A 1 532 ? 27.620 -4.455 -31.972 1.00 52.53 532 ILE A C 1
ATOM 4433 O O . ILE A 1 532 ? 28.116 -3.583 -31.255 1.00 52.53 532 ILE A O 1
ATOM 4437 N N . PRO A 1 533 ? 28.384 -5.114 -32.871 1.00 45.91 533 PRO A N 1
ATOM 4438 C CA . PRO A 1 533 ? 29.828 -4.895 -32.954 1.00 45.91 533 PRO A CA 1
ATOM 4439 C C . PRO A 1 533 ? 30.228 -3.521 -33.520 1.00 45.91 533 PRO A C 1
ATOM 4441 O O . PRO A 1 533 ? 31.289 -3.012 -33.171 1.00 45.91 533 PRO A O 1
ATOM 4444 N N . GLN A 1 534 ? 29.418 -2.890 -34.381 1.00 46.97 534 GLN A N 1
ATOM 4445 C CA . GLN A 1 534 ? 29.782 -1.625 -35.047 1.00 46.97 534 GLN A CA 1
ATOM 4446 C C . GLN A 1 534 ? 29.565 -0.382 -34.169 1.00 46.97 534 GLN A C 1
ATOM 4448 O O . GLN A 1 534 ? 30.325 0.583 -34.270 1.00 46.97 534 GLN A O 1
ATOM 4453 N N . LEU A 1 535 ? 28.551 -0.400 -33.300 1.00 47.06 535 LEU A N 1
ATOM 4454 C CA . LEU A 1 535 ? 28.291 0.683 -32.342 1.00 47.06 535 LEU A CA 1
ATOM 4455 C C . LEU A 1 535 ? 29.242 0.628 -31.135 1.00 47.06 535 LEU A C 1
ATOM 4457 O O . LEU A 1 535 ? 29.658 1.672 -30.632 1.00 47.06 535 LEU A O 1
ATOM 4461 N N . LEU A 1 536 ? 29.634 -0.578 -30.709 1.00 45.34 536 LEU A N 1
ATOM 4462 C CA . LEU A 1 536 ? 30.489 -0.791 -29.537 1.00 45.34 536 LEU A CA 1
ATOM 4463 C C . LEU A 1 536 ? 31.993 -0.707 -29.861 1.00 45.34 536 LEU A C 1
ATOM 4465 O O . LEU A 1 536 ? 32.752 -0.168 -29.054 1.00 45.34 536 LEU A O 1
ATOM 4469 N N . SER A 1 537 ? 32.434 -1.128 -31.057 1.00 43.31 537 SER A N 1
ATOM 4470 C CA . SER A 1 537 ? 33.853 -1.051 -31.462 1.00 43.31 537 SER A CA 1
ATOM 4471 C C . SER A 1 537 ? 34.374 0.381 -31.621 1.00 43.31 537 SER A C 1
ATOM 4473 O O . SER A 1 537 ? 35.557 0.633 -31.409 1.00 43.31 537 SER A O 1
ATOM 4475 N N . LYS A 1 538 ? 33.500 1.352 -31.915 1.00 43.91 538 LYS A N 1
ATOM 4476 C CA . LYS A 1 538 ? 33.876 2.772 -32.015 1.00 43.91 538 LYS A CA 1
ATOM 4477 C C . LYS A 1 538 ? 34.103 3.461 -30.666 1.00 43.91 538 LYS A C 1
ATOM 4479 O O . LYS A 1 538 ? 34.564 4.599 -30.665 1.00 43.91 538 LYS A O 1
ATOM 4484 N N . ARG A 1 539 ? 33.744 2.843 -29.533 1.00 41.66 539 ARG A N 1
ATOM 4485 C CA . ARG A 1 539 ? 33.619 3.566 -28.251 1.00 41.66 539 ARG A CA 1
ATOM 4486 C C . ARG A 1 539 ? 34.305 2.925 -27.045 1.00 41.66 539 ARG A C 1
ATOM 4488 O O . ARG A 1 539 ? 34.105 3.400 -25.934 1.00 41.66 539 ARG A O 1
ATOM 4495 N N . GLY A 1 540 ? 35.141 1.905 -27.244 1.00 32.22 540 GLY A N 1
ATOM 4496 C CA . GLY A 1 540 ? 36.041 1.407 -26.192 1.00 32.22 540 GLY A CA 1
ATOM 4497 C C . GLY A 1 540 ? 35.341 0.876 -24.934 1.00 32.22 540 GLY A C 1
ATOM 4498 O O . GLY A 1 540 ? 35.941 0.870 -23.863 1.00 32.22 540 GLY A O 1
ATOM 4499 N N . VAL A 1 541 ? 34.081 0.444 -25.040 1.00 36.59 541 VAL A N 1
ATOM 4500 C CA . VAL A 1 541 ? 33.369 -0.199 -23.929 1.00 36.59 541 VAL A CA 1
ATOM 4501 C C . VAL A 1 541 ? 33.806 -1.661 -23.898 1.00 36.59 541 VAL A C 1
ATOM 4503 O O . VAL A 1 541 ? 33.488 -2.422 -24.810 1.00 36.59 541 VAL A O 1
ATOM 4506 N N . ALA A 1 542 ? 34.593 -2.029 -22.885 1.00 33.59 542 ALA A N 1
ATOM 4507 C CA . ALA A 1 542 ? 35.065 -3.394 -22.685 1.00 33.59 542 ALA A CA 1
ATOM 4508 C C . ALA A 1 542 ? 33.880 -4.372 -22.608 1.00 33.59 542 ALA A C 1
ATOM 4510 O O . ALA A 1 542 ? 32.877 -4.104 -21.942 1.00 33.59 542 ALA A O 1
ATOM 4511 N N . PHE A 1 543 ? 34.001 -5.483 -23.336 1.00 38.16 543 PHE A N 1
ATOM 4512 C CA . PHE A 1 543 ? 32.997 -6.538 -23.411 1.00 38.16 543 PHE A CA 1
ATOM 4513 C C . PHE A 1 543 ? 32.719 -7.139 -22.028 1.00 38.16 543 PHE A C 1
ATOM 4515 O O . PHE A 1 543 ? 33.640 -7.420 -21.263 1.00 38.16 543 PHE A O 1
ATOM 4522 N N . PHE A 1 544 ? 31.435 -7.378 -21.755 1.00 37.06 544 PHE A N 1
ATOM 4523 C CA . PHE A 1 544 ? 31.011 -8.397 -20.804 1.00 37.06 544 PHE A CA 1
ATOM 4524 C C . PHE A 1 544 ? 31.431 -9.757 -21.365 1.00 37.06 544 PHE A C 1
ATOM 4526 O O . PHE A 1 544 ? 31.169 -10.043 -22.535 1.00 37.06 544 PHE A O 1
ATOM 4533 N N . GLU A 1 545 ? 32.100 -10.558 -20.542 1.00 33.94 545 GLU A N 1
ATOM 4534 C CA . GLU A 1 545 ? 32.462 -11.929 -20.878 1.00 33.94 545 GLU A CA 1
ATOM 4535 C C . GLU A 1 545 ? 31.226 -12.745 -21.281 1.00 33.94 545 GLU A C 1
ATOM 4537 O O . GLU A 1 545 ? 30.132 -12.616 -20.724 1.00 33.94 545 GLU A O 1
ATOM 4542 N N . GLU A 1 546 ? 31.465 -13.544 -22.313 1.00 35.03 546 GLU A N 1
ATOM 4543 C CA . GLU A 1 546 ? 30.625 -14.523 -22.986 1.00 35.03 546 GLU A CA 1
ATOM 4544 C C . GLU A 1 546 ? 29.525 -15.140 -22.105 1.00 35.03 546 GLU A C 1
ATOM 4546 O O . GLU A 1 546 ? 29.771 -15.989 -21.254 1.00 35.03 546 GLU A O 1
ATOM 4551 N N . ASN A 1 547 ? 28.274 -14.769 -22.381 1.00 33.59 547 ASN A N 1
ATOM 4552 C CA . ASN A 1 547 ? 27.130 -15.647 -22.165 1.00 33.59 547 ASN A CA 1
ATOM 4553 C C . ASN A 1 547 ? 26.296 -15.671 -23.451 1.00 33.59 547 ASN A C 1
ATOM 4555 O O . ASN A 1 547 ? 25.995 -14.627 -24.030 1.00 33.59 547 ASN A O 1
ATOM 4559 N N . GLU A 1 548 ? 25.951 -16.878 -23.892 1.00 37.09 548 GLU A N 1
ATOM 4560 C CA . GLU A 1 548 ? 25.297 -17.260 -25.151 1.00 37.09 548 GLU A CA 1
ATOM 4561 C C . GLU A 1 548 ? 23.837 -16.766 -25.294 1.00 37.09 548 GLU A C 1
ATOM 4563 O O . GLU A 1 548 ? 22.911 -17.527 -25.584 1.00 37.09 548 GLU A O 1
ATOM 4568 N N . HIS A 1 549 ? 23.576 -15.478 -25.088 1.00 40.66 549 HIS A N 1
ATOM 4569 C CA . HIS A 1 549 ? 22.276 -14.872 -25.367 1.00 40.66 549 HIS A CA 1
ATOM 4570 C C . HIS A 1 549 ? 22.413 -13.903 -26.536 1.00 40.66 549 HIS A C 1
ATOM 4572 O O . HIS A 1 549 ? 22.762 -12.739 -26.382 1.00 40.66 549 HIS A O 1
ATOM 4578 N N . GLU A 1 550 ? 22.128 -14.417 -27.734 1.00 49.38 550 GLU A N 1
ATOM 4579 C CA . GLU A 1 550 ? 22.346 -13.762 -29.030 1.00 49.38 550 GLU A CA 1
ATOM 4580 C C . GLU A 1 550 ? 21.604 -12.421 -29.232 1.00 49.38 550 GLU A C 1
ATOM 4582 O O . GLU A 1 550 ? 21.811 -11.776 -30.258 1.00 49.38 550 GLU A O 1
ATOM 4587 N N . HIS A 1 551 ? 20.764 -11.963 -28.291 1.00 59.19 551 HIS A N 1
ATOM 4588 C CA . HIS A 1 551 ? 20.070 -10.672 -28.367 1.00 59.19 551 HIS A CA 1
ATOM 4589 C C . HIS A 1 551 ? 19.740 -10.087 -26.984 1.00 59.19 551 HIS A C 1
ATOM 4591 O O . HIS A 1 551 ? 18.930 -10.650 -26.247 1.00 59.19 551 HIS A O 1
ATOM 4597 N N . THR A 1 552 ? 20.249 -8.892 -26.677 1.00 74.31 552 THR A N 1
ATOM 4598 C CA . THR A 1 552 ? 19.781 -8.106 -25.525 1.00 74.31 552 THR A CA 1
ATOM 4599 C C . THR A 1 552 ? 18.401 -7.518 -25.826 1.00 74.31 552 THR A C 1
ATOM 4601 O O . THR A 1 552 ? 18.226 -6.805 -26.819 1.00 74.31 552 THR A O 1
ATOM 4604 N N . THR A 1 553 ? 17.411 -7.808 -24.978 1.00 85.62 553 THR A N 1
ATOM 4605 C CA . THR A 1 553 ? 16.062 -7.229 -25.086 1.00 85.62 553 THR A CA 1
ATOM 4606 C C . THR A 1 553 ? 15.832 -6.238 -23.953 1.00 85.62 553 THR A C 1
ATOM 4608 O O . THR A 1 553 ? 15.829 -6.617 -22.783 1.00 85.62 553 THR A O 1
ATOM 4611 N N . TYR A 1 554 ? 15.597 -4.975 -24.299 1.00 90.25 554 TYR A N 1
ATOM 4612 C CA . TYR A 1 554 ? 15.269 -3.925 -23.341 1.00 90.25 554 TYR A CA 1
ATOM 4613 C C . TYR A 1 554 ? 13.768 -3.911 -23.066 1.00 90.25 554 TYR A C 1
ATOM 4615 O O . TYR A 1 554 ? 12.960 -3.952 -23.996 1.00 90.25 554 TYR A O 1
ATOM 4623 N N . ALA A 1 555 ? 13.394 -3.831 -21.793 1.00 92.81 555 ALA A N 1
ATOM 4624 C CA . ALA A 1 555 ? 12.014 -3.689 -21.348 1.00 92.81 555 ALA A CA 1
ATOM 4625 C C . ALA A 1 555 ? 11.824 -2.297 -20.734 1.00 92.81 555 ALA A C 1
ATOM 4627 O O . ALA A 1 555 ? 12.164 -2.053 -19.576 1.00 92.81 555 ALA A O 1
ATOM 4628 N N . ILE A 1 556 ? 11.292 -1.371 -21.529 1.00 93.00 556 ILE A N 1
ATOM 4629 C CA . ILE A 1 556 ? 11.060 0.008 -21.104 1.00 93.00 556 ILE A CA 1
ATOM 4630 C C . ILE A 1 556 ? 9.741 0.105 -20.341 1.00 93.00 556 ILE A C 1
ATOM 4632 O O . ILE A 1 556 ? 8.671 -0.220 -20.866 1.00 93.00 556 ILE A O 1
ATOM 4636 N N . GLN A 1 557 ? 9.822 0.631 -19.123 1.00 93.44 557 GLN A N 1
ATOM 4637 C CA . GLN A 1 557 ? 8.690 0.994 -18.284 1.00 93.44 557 GLN A CA 1
ATOM 4638 C C . GLN A 1 557 ? 8.589 2.508 -18.172 1.00 93.44 557 GLN A C 1
ATOM 4640 O O . GLN A 1 557 ? 9.463 3.172 -17.617 1.00 93.44 557 GLN A O 1
ATOM 4645 N N . VAL A 1 558 ? 7.481 3.046 -18.668 1.00 92.69 558 VAL A N 1
ATOM 4646 C CA . VAL A 1 558 ? 7.122 4.450 -18.465 1.00 92.69 558 VAL A CA 1
ATOM 4647 C C . VAL A 1 558 ? 6.280 4.539 -17.201 1.00 92.69 558 VAL A C 1
ATOM 4649 O O . VAL A 1 558 ? 5.234 3.892 -17.104 1.00 92.69 558 VAL A O 1
ATOM 4652 N N . LEU A 1 559 ? 6.732 5.328 -16.237 1.00 93.31 559 LEU A N 1
ATOM 4653 C CA . LEU A 1 559 ? 6.092 5.457 -14.936 1.00 93.31 559 LEU A CA 1
ATOM 4654 C C . LEU A 1 559 ? 5.068 6.600 -14.926 1.00 93.31 559 LEU A C 1
ATOM 4656 O O . LEU A 1 559 ? 5.140 7.561 -15.691 1.00 93.31 559 LEU A O 1
ATOM 4660 N N . SER A 1 560 ? 4.093 6.485 -14.035 1.00 92.00 560 SER A N 1
ATOM 4661 C CA . SER A 1 560 ? 3.143 7.525 -13.639 1.00 92.00 560 SER A CA 1
ATOM 4662 C C . SER A 1 560 ? 3.540 8.125 -12.287 1.00 92.00 560 SER A C 1
ATOM 4664 O O . SER A 1 560 ? 4.325 7.542 -11.541 1.00 92.00 560 SER A O 1
ATOM 4666 N N . HIS A 1 561 ? 2.980 9.283 -11.924 1.00 90.25 561 HIS A N 1
ATOM 4667 C CA . HIS A 1 561 ? 3.271 9.915 -10.627 1.00 90.25 561 HIS A CA 1
ATOM 4668 C C . HIS A 1 561 ? 2.902 9.037 -9.415 1.00 90.25 561 HIS A C 1
ATOM 4670 O O . HIS A 1 561 ? 3.473 9.202 -8.344 1.00 90.25 561 HIS A O 1
ATOM 4676 N N . ASN A 1 562 ? 1.988 8.074 -9.579 1.00 91.00 562 ASN A N 1
ATOM 4677 C CA . ASN A 1 562 ? 1.587 7.154 -8.509 1.00 91.00 562 ASN A CA 1
ATOM 4678 C C . ASN A 1 562 ? 2.552 5.971 -8.328 1.00 91.00 562 ASN A C 1
ATOM 4680 O O . ASN A 1 562 ? 2.375 5.175 -7.410 1.00 91.00 562 ASN A O 1
ATOM 4684 N N . GLU A 1 563 ? 3.543 5.835 -9.208 1.00 93.94 563 GLU A N 1
ATOM 4685 C CA . GLU A 1 563 ? 4.529 4.747 -9.222 1.00 93.94 563 GLU A CA 1
ATOM 4686 C C . GLU A 1 563 ? 5.908 5.205 -8.721 1.00 93.94 563 GLU A C 1
ATOM 4688 O O . GLU A 1 563 ? 6.880 4.448 -8.755 1.00 93.94 563 GLU A O 1
ATOM 4693 N N . ILE A 1 564 ? 5.983 6.443 -8.236 1.00 94.50 564 ILE A N 1
ATOM 4694 C CA . ILE A 1 564 ? 7.186 7.070 -7.696 1.00 94.50 564 ILE A CA 1
ATOM 4695 C C . ILE A 1 564 ? 6.889 7.683 -6.329 1.00 94.50 564 ILE A C 1
ATOM 4697 O O . ILE A 1 564 ? 5.730 7.937 -5.983 1.00 94.50 564 ILE A O 1
ATOM 4701 N N . CYS A 1 565 ? 7.937 7.927 -5.549 1.00 94.62 565 CYS A N 1
ATOM 4702 C CA . CYS A 1 565 ? 7.808 8.620 -4.279 1.00 94.62 565 CYS A CA 1
ATOM 4703 C C . CYS A 1 565 ? 7.496 10.107 -4.488 1.00 94.62 565 CYS A C 1
ATOM 4705 O O . CYS A 1 565 ? 8.137 10.792 -5.284 1.00 94.62 565 CYS A O 1
ATOM 4707 N N . SER A 1 566 ? 6.526 10.628 -3.736 1.00 91.94 566 SER A N 1
ATOM 4708 C CA . SER A 1 566 ? 5.984 11.982 -3.900 1.00 91.94 566 SER A CA 1
ATOM 4709 C C . SER A 1 566 ? 7.004 13.088 -3.614 1.00 91.94 566 SER A C 1
ATOM 4711 O O . SER A 1 566 ? 6.940 14.156 -4.219 1.00 91.94 566 SER A O 1
ATOM 4713 N N . ASN A 1 567 ? 7.973 12.829 -2.734 1.00 93.00 567 ASN A N 1
ATOM 4714 C CA . ASN A 1 567 ? 9.052 13.752 -2.380 1.00 93.00 567 ASN A CA 1
ATOM 4715 C C . ASN A 1 567 ? 10.410 13.418 -3.031 1.00 93.00 567 ASN A C 1
ATOM 4717 O O . ASN A 1 567 ? 11.354 14.183 -2.865 1.00 93.00 567 ASN A O 1
ATOM 4721 N N . GLU A 1 568 ? 10.522 12.322 -3.791 1.00 90.31 568 GLU A N 1
ATOM 4722 C CA . GLU A 1 568 ? 11.746 11.939 -4.512 1.00 90.31 568 GLU A CA 1
ATOM 4723 C C . GLU A 1 568 ? 11.411 11.470 -5.938 1.00 90.31 568 GLU A C 1
ATOM 4725 O O . GLU A 1 568 ? 11.102 10.303 -6.172 1.00 90.31 568 GLU A O 1
ATOM 4730 N N . ARG A 1 569 ? 11.513 12.384 -6.916 1.00 83.81 569 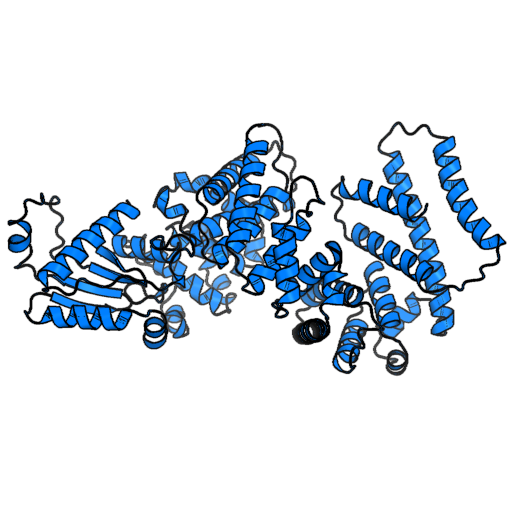ARG A N 1
ATOM 4731 C CA . ARG A 1 569 ? 11.028 12.181 -8.300 1.00 83.81 569 ARG A CA 1
ATOM 4732 C C . ARG A 1 569 ? 11.637 10.989 -9.050 1.00 83.81 569 ARG A C 1
ATOM 4734 O O . ARG A 1 569 ? 11.001 10.473 -9.960 1.00 83.81 569 ARG A O 1
ATOM 4741 N N . HIS A 1 570 ? 12.835 10.555 -8.661 1.00 88.81 570 HIS A N 1
ATOM 4742 C CA . HIS A 1 570 ? 13.552 9.430 -9.275 1.00 88.81 570 HIS A CA 1
ATOM 4743 C C . HIS A 1 570 ? 13.574 8.182 -8.385 1.00 88.81 570 HIS A C 1
ATOM 4745 O O . HIS A 1 570 ? 14.447 7.328 -8.538 1.00 88.81 570 HIS A O 1
ATOM 4751 N N . ARG A 1 571 ? 12.654 8.083 -7.418 1.00 91.62 571 ARG A N 1
ATOM 4752 C CA . ARG A 1 571 ? 12.527 6.897 -6.575 1.00 91.62 571 ARG A CA 1
ATOM 4753 C C . ARG A 1 571 ? 11.272 6.112 -6.952 1.00 91.62 571 ARG A C 1
ATOM 4755 O O . ARG A 1 571 ? 10.174 6.584 -6.662 1.00 91.62 571 ARG A O 1
ATOM 4762 N N . PRO A 1 572 ? 11.407 4.927 -7.567 1.00 94.75 572 PRO A N 1
ATOM 4763 C CA . PRO A 1 572 ? 10.276 4.040 -7.793 1.00 94.75 572 PRO A CA 1
ATOM 4764 C C . PRO A 1 572 ? 9.771 3.442 -6.472 1.00 94.75 572 PRO A C 1
ATOM 4766 O O . PRO A 1 572 ? 10.546 3.206 -5.544 1.00 94.75 572 PRO A O 1
ATOM 4769 N N . ILE A 1 573 ? 8.469 3.167 -6.397 1.00 95.12 573 ILE A N 1
ATOM 4770 C CA . ILE A 1 573 ? 7.885 2.417 -5.274 1.00 95.12 573 ILE A CA 1
ATOM 4771 C C . ILE A 1 573 ? 8.156 0.908 -5.405 1.00 95.12 573 ILE A C 1
ATOM 4773 O O . ILE A 1 573 ? 8.541 0.409 -6.464 1.00 95.12 573 ILE A O 1
ATOM 4777 N N . GLY A 1 574 ? 7.884 0.153 -4.342 1.00 94.62 574 GLY A N 1
ATOM 4778 C CA . GLY A 1 574 ? 8.218 -1.267 -4.215 1.00 94.62 574 GLY A CA 1
ATOM 4779 C C . GLY A 1 574 ? 7.701 -2.168 -5.328 1.00 94.62 574 GLY A C 1
ATOM 4780 O O . GLY A 1 574 ? 8.449 -3.013 -5.810 1.00 94.62 574 GLY A O 1
ATOM 4781 N N . ILE A 1 575 ? 6.472 -1.947 -5.804 1.00 94.75 575 ILE A N 1
ATOM 4782 C CA . ILE A 1 575 ? 5.903 -2.756 -6.890 1.00 94.75 575 ILE A CA 1
ATOM 4783 C C . ILE A 1 575 ? 6.652 -2.555 -8.220 1.00 94.75 575 ILE A C 1
ATOM 4785 O O . ILE A 1 575 ? 6.778 -3.490 -9.008 1.00 94.75 575 ILE A O 1
ATOM 4789 N N . ILE A 1 576 ? 7.208 -1.364 -8.468 1.00 95.69 576 ILE A N 1
ATOM 4790 C CA . ILE A 1 576 ? 8.046 -1.110 -9.648 1.00 95.69 576 ILE A CA 1
ATOM 4791 C C . ILE A 1 576 ? 9.402 -1.789 -9.477 1.00 95.69 576 ILE A C 1
ATOM 4793 O O . ILE A 1 576 ? 9.850 -2.484 -10.387 1.00 95.69 576 ILE A O 1
ATOM 4797 N N . CYS A 1 577 ? 10.012 -1.671 -8.296 1.00 94.69 577 CYS A N 1
ATOM 4798 C CA . CYS A 1 577 ? 11.252 -2.372 -7.964 1.00 94.69 577 CYS A CA 1
ATOM 4799 C C . CYS A 1 577 ? 11.115 -3.894 -8.155 1.00 94.69 577 CYS A C 1
ATOM 4801 O O . CYS A 1 577 ? 11.950 -4.521 -8.808 1.00 94.69 577 CYS A O 1
ATOM 4803 N N . ALA A 1 578 ? 10.017 -4.478 -7.665 1.00 94.75 578 ALA A N 1
ATOM 4804 C CA . ALA A 1 578 ? 9.691 -5.892 -7.835 1.00 94.75 578 ALA A CA 1
ATOM 4805 C C . ALA A 1 578 ? 9.620 -6.283 -9.316 1.00 94.75 578 ALA A C 1
ATOM 4807 O O . ALA A 1 578 ? 10.185 -7.297 -9.731 1.00 94.75 578 ALA A O 1
ATOM 4808 N N . LYS A 1 579 ? 8.946 -5.460 -10.132 1.00 95.56 579 LYS A N 1
ATOM 4809 C CA . LYS A 1 579 ? 8.806 -5.707 -11.568 1.00 95.56 579 LYS A CA 1
ATOM 4810 C C . LYS A 1 579 ? 10.157 -5.668 -12.277 1.00 95.56 579 LYS A C 1
ATOM 4812 O O . LYS A 1 579 ? 10.436 -6.539 -13.095 1.00 95.56 579 LYS A O 1
ATOM 4817 N N . VAL A 1 580 ? 10.993 -4.681 -11.960 1.00 94.62 580 VAL A N 1
ATOM 4818 C CA . VAL A 1 580 ? 12.348 -4.531 -12.512 1.00 94.62 580 VAL A CA 1
ATOM 4819 C C . VAL A 1 580 ? 13.191 -5.779 -12.243 1.00 94.62 580 VAL A C 1
ATOM 4821 O O . VAL A 1 580 ? 13.767 -6.337 -13.175 1.00 94.62 580 VAL A O 1
ATOM 4824 N N . ILE A 1 581 ? 13.190 -6.280 -11.007 1.00 91.94 581 ILE A N 1
ATOM 4825 C CA . ILE A 1 581 ? 13.946 -7.485 -10.631 1.00 91.94 581 ILE A CA 1
ATOM 4826 C C . ILE A 1 581 ? 13.405 -8.729 -11.334 1.00 91.94 581 ILE A C 1
ATOM 4828 O O . ILE A 1 581 ? 14.178 -9.546 -11.831 1.00 91.94 581 ILE A O 1
ATOM 4832 N N . GLN A 1 582 ? 12.083 -8.880 -11.415 1.00 93.12 582 GLN A N 1
ATOM 4833 C CA . GLN A 1 582 ? 11.476 -10.014 -12.112 1.00 93.12 582 GLN A CA 1
ATOM 4834 C C . GLN A 1 582 ? 11.776 -9.995 -13.621 1.00 93.12 582 GLN A C 1
ATOM 4836 O O . GLN A 1 582 ? 12.026 -11.048 -14.202 1.00 93.12 582 GLN A O 1
ATOM 4841 N N . LEU A 1 583 ? 11.839 -8.817 -14.252 1.00 93.00 583 LEU A N 1
ATOM 4842 C CA . LEU A 1 583 ? 12.279 -8.686 -15.645 1.00 93.00 583 LEU A CA 1
ATOM 4843 C C . LEU A 1 583 ? 13.745 -9.096 -15.827 1.00 93.00 583 LEU A C 1
ATOM 4845 O O . LEU A 1 583 ? 14.044 -9.847 -16.754 1.00 93.00 583 LEU A O 1
ATOM 4849 N N . GLN A 1 584 ? 14.636 -8.677 -14.923 1.00 90.56 584 GLN A N 1
ATOM 4850 C CA . GLN A 1 584 ? 16.045 -9.098 -14.940 1.00 90.56 584 GLN A CA 1
ATOM 4851 C C . GLN A 1 584 ? 16.180 -10.616 -14.798 1.00 90.56 584 GLN A C 1
ATOM 4853 O O . GLN A 1 584 ? 16.940 -11.243 -15.531 1.00 90.56 584 GLN A O 1
ATOM 4858 N N . LYS A 1 585 ? 15.395 -11.237 -13.905 1.00 87.50 585 LYS A N 1
ATOM 4859 C CA . LYS A 1 585 ? 15.355 -12.702 -13.742 1.00 87.50 585 LYS A CA 1
ATOM 4860 C C . LYS A 1 585 ? 14.883 -13.437 -14.998 1.00 87.50 585 LYS A C 1
ATOM 4862 O O . LYS A 1 585 ? 15.282 -14.576 -15.208 1.00 87.50 585 LYS A O 1
ATOM 4867 N N . MET A 1 586 ? 14.071 -12.789 -15.831 1.00 87.81 586 MET A N 1
ATOM 4868 C CA . MET A 1 586 ? 13.637 -13.311 -17.129 1.00 87.81 586 MET A CA 1
ATOM 4869 C C . MET A 1 586 ? 14.603 -12.985 -18.285 1.00 87.81 586 MET A C 1
ATOM 4871 O O . MET A 1 586 ? 14.285 -13.301 -19.430 1.00 87.81 586 MET A O 1
ATOM 4875 N N . GLY A 1 587 ? 15.752 -12.356 -18.016 1.00 87.50 587 GLY A N 1
ATOM 4876 C CA . GLY A 1 587 ? 16.766 -12.025 -19.025 1.00 87.50 587 GLY A CA 1
ATOM 4877 C C . GLY A 1 587 ? 16.521 -10.722 -19.795 1.00 87.50 587 GLY A C 1
ATOM 4878 O O . GLY A 1 587 ? 17.145 -10.505 -20.831 1.00 87.50 587 GLY A O 1
ATOM 4879 N N . TYR A 1 588 ? 15.618 -9.854 -19.326 1.00 89.62 588 TYR A N 1
ATOM 4880 C CA . TYR A 1 588 ? 15.417 -8.524 -19.911 1.00 89.62 588 TYR A CA 1
ATOM 4881 C C . TYR A 1 588 ? 16.325 -7.477 -19.261 1.00 89.62 588 TYR A C 1
ATOM 4883 O O . TYR A 1 588 ? 16.625 -7.554 -18.071 1.00 89.62 588 TYR A O 1
ATOM 4891 N N . GLU A 1 589 ? 16.647 -6.429 -20.020 1.00 92.19 589 GLU A N 1
ATOM 4892 C CA . GLU A 1 589 ? 17.280 -5.208 -19.514 1.00 92.19 589 GLU A CA 1
ATOM 4893 C C . GLU A 1 589 ? 16.221 -4.136 -19.217 1.00 92.19 589 GLU A C 1
ATOM 4895 O O . GLU A 1 589 ? 15.724 -3.482 -20.142 1.00 92.19 589 GLU A O 1
ATOM 4900 N N . PRO A 1 590 ? 15.812 -3.952 -17.951 1.00 93.75 590 PRO A N 1
ATOM 4901 C CA . PRO A 1 590 ? 14.780 -2.987 -17.606 1.00 93.75 590 PRO A CA 1
ATOM 4902 C C . PRO A 1 590 ? 15.290 -1.550 -17.733 1.00 93.75 590 PRO A C 1
ATOM 4904 O O . PRO A 1 590 ? 16.411 -1.223 -17.344 1.00 93.75 590 PRO A O 1
ATOM 4907 N N . VAL A 1 591 ? 14.421 -0.676 -18.232 1.00 94.56 591 VAL A N 1
ATOM 4908 C CA . VAL A 1 591 ? 14.686 0.755 -18.415 1.00 94.56 591 VAL A CA 1
ATOM 4909 C C . VAL A 1 591 ? 13.525 1.528 -17.810 1.00 94.56 591 VAL A C 1
ATOM 4911 O O . VAL A 1 591 ? 12.384 1.347 -18.232 1.00 94.56 591 VAL A O 1
ATOM 4914 N N . LEU A 1 592 ? 13.799 2.391 -16.833 1.00 94.75 592 LEU A N 1
ATOM 4915 C CA . LEU A 1 592 ? 12.780 3.254 -16.230 1.00 94.75 592 LEU A CA 1
ATOM 4916 C C . LEU A 1 592 ? 12.776 4.640 -16.885 1.00 94.75 592 LEU A C 1
ATOM 4918 O O . LEU A 1 592 ? 13.816 5.298 -16.961 1.00 94.75 592 LEU A O 1
ATOM 4922 N N . ILE A 1 593 ? 11.594 5.088 -17.312 1.00 93.38 593 ILE A N 1
ATOM 4923 C CA . ILE A 1 593 ? 11.331 6.461 -17.762 1.00 93.38 593 ILE A CA 1
ATOM 4924 C C . ILE A 1 593 ? 10.363 7.107 -16.773 1.00 93.38 593 ILE A C 1
ATOM 4926 O O . ILE A 1 593 ? 9.242 6.620 -16.596 1.00 93.38 593 ILE A O 1
ATOM 4930 N N . TYR A 1 594 ? 10.790 8.183 -16.114 1.00 92.06 594 TYR A N 1
ATOM 4931 C CA . TYR A 1 594 ? 9.977 8.866 -15.104 1.00 92.06 594 TYR A CA 1
ATOM 4932 C C . TYR A 1 594 ? 8.922 9.782 -15.756 1.00 92.06 594 TYR A C 1
ATOM 4934 O O . TYR A 1 594 ? 9.051 10.142 -16.925 1.00 92.06 594 TYR A O 1
ATOM 4942 N N . PRO A 1 595 ? 7.848 10.159 -15.036 1.00 87.44 595 PRO A N 1
ATOM 4943 C CA . PRO A 1 595 ? 6.660 10.779 -15.636 1.00 87.44 595 PRO A CA 1
ATOM 4944 C C . PRO A 1 595 ? 6.889 12.087 -16.408 1.00 87.44 595 PRO A C 1
ATOM 4946 O O . PRO A 1 595 ? 6.113 12.387 -17.313 1.00 87.44 595 PRO A O 1
ATOM 4949 N N . ASP A 1 596 ? 7.921 12.846 -16.036 1.00 85.00 596 ASP A N 1
ATOM 4950 C CA . ASP A 1 596 ? 8.282 14.136 -16.638 1.00 85.00 596 ASP A CA 1
ATOM 4951 C C . ASP A 1 596 ? 9.542 14.039 -17.514 1.00 85.00 596 ASP A C 1
ATOM 4953 O O . ASP A 1 596 ? 10.049 15.052 -17.987 1.00 85.00 596 ASP A O 1
ATOM 4957 N N . GLU A 1 597 ? 10.070 12.829 -17.715 1.00 87.56 597 GLU A N 1
ATOM 4958 C CA . GLU A 1 597 ? 11.198 12.605 -18.610 1.00 87.56 597 GLU A CA 1
ATOM 4959 C C . GLU A 1 597 ? 10.718 12.446 -20.053 1.00 87.56 597 GLU A C 1
ATOM 4961 O O . GLU A 1 597 ? 9.693 11.814 -20.341 1.00 87.56 597 GLU A O 1
ATOM 4966 N N . GLU A 1 598 ? 11.506 13.008 -20.961 1.00 84.38 598 GLU A N 1
ATOM 4967 C CA . GLU A 1 598 ? 11.334 12.889 -22.402 1.00 84.38 598 GLU A CA 1
ATOM 4968 C C . GLU A 1 598 ? 12.516 12.115 -22.986 1.00 84.38 598 GLU A C 1
ATOM 4970 O O . GLU A 1 598 ? 13.640 12.173 -22.477 1.00 84.38 598 GLU A O 1
ATOM 4975 N N . LEU A 1 599 ? 12.261 11.370 -24.061 1.00 83.94 599 LEU A N 1
ATOM 4976 C CA . LEU A 1 599 ? 13.343 10.782 -24.841 1.00 83.94 599 LEU A CA 1
ATOM 4977 C C . LEU A 1 599 ? 14.067 11.897 -25.612 1.00 83.94 599 LEU A C 1
ATOM 4979 O O . LEU A 1 599 ? 13.403 12.810 -26.110 1.00 83.94 599 LEU A O 1
ATOM 4983 N N . PRO A 1 600 ? 15.397 11.810 -25.790 1.00 84.31 600 PRO A N 1
ATOM 4984 C CA . PRO A 1 600 ? 16.139 12.797 -26.570 1.00 84.31 600 PRO A CA 1
ATOM 4985 C C . PRO A 1 600 ? 15.569 12.911 -27.993 1.00 84.31 600 PRO A C 1
ATOM 4987 O O . PRO A 1 600 ? 15.299 11.900 -28.641 1.00 84.31 600 PRO A O 1
ATOM 4990 N N . SER A 1 601 ? 15.387 14.136 -28.493 1.00 71.12 601 SER A N 1
ATOM 4991 C CA . SER A 1 601 ? 14.748 14.436 -29.789 1.00 71.12 601 SER A CA 1
ATOM 4992 C C . SER A 1 601 ? 15.635 14.171 -31.018 1.00 71.12 601 SER A C 1
ATOM 4994 O O . SER A 1 601 ? 15.393 14.715 -32.093 1.00 71.12 601 SER A O 1
ATOM 4996 N N . ASP A 1 602 ? 16.675 13.358 -30.857 1.00 69.94 602 ASP A N 1
ATOM 4997 C CA . ASP A 1 602 ? 17.757 13.168 -31.820 1.00 69.94 602 ASP A CA 1
ATOM 4998 C C . ASP A 1 602 ? 17.591 11.887 -32.664 1.00 69.94 602 ASP A C 1
ATOM 5000 O O . ASP A 1 602 ? 16.581 11.185 -32.619 1.00 69.94 602 ASP A O 1
ATOM 5004 N N . THR A 1 603 ? 18.607 11.574 -33.475 1.00 76.12 603 THR A N 1
ATOM 5005 C CA . THR A 1 603 ? 18.667 10.362 -34.313 1.00 76.12 603 THR A CA 1
ATOM 5006 C C . THR A 1 603 ? 18.468 9.062 -33.516 1.00 76.12 603 THR A C 1
ATOM 5008 O O . THR A 1 603 ? 18.765 8.994 -32.323 1.00 76.12 603 THR A O 1
ATOM 5011 N N . ALA A 1 604 ? 18.061 7.983 -34.199 1.00 73.88 604 ALA A N 1
ATOM 5012 C CA . ALA A 1 604 ? 17.854 6.659 -33.596 1.00 73.88 604 ALA A CA 1
ATOM 5013 C C . ALA A 1 604 ? 19.051 6.162 -32.755 1.00 73.88 604 ALA A C 1
ATOM 5015 O O . ALA A 1 604 ? 18.854 5.546 -31.709 1.00 73.88 604 ALA A O 1
ATOM 5016 N N . ASN A 1 605 ? 20.283 6.483 -33.167 1.00 75.88 605 ASN A N 1
ATOM 5017 C CA . ASN A 1 605 ? 21.496 6.119 -32.429 1.00 75.88 605 ASN A CA 1
ATOM 5018 C C . ASN A 1 605 ? 21.583 6.814 -31.063 1.00 75.88 605 ASN A C 1
ATOM 5020 O O . ASN A 1 605 ? 21.961 6.179 -30.086 1.00 75.88 605 ASN A O 1
ATOM 5024 N N . VAL A 1 606 ? 21.195 8.090 -30.976 1.00 81.38 606 VAL A N 1
ATOM 5025 C CA . VAL A 1 606 ? 21.226 8.854 -29.717 1.00 81.38 606 VAL A CA 1
ATOM 5026 C C . VAL A 1 606 ? 20.157 8.350 -28.751 1.00 81.38 606 VAL A C 1
ATOM 5028 O O . VAL A 1 606 ? 20.436 8.147 -27.571 1.00 81.38 606 VAL A O 1
ATOM 5031 N N . VAL A 1 607 ? 18.947 8.084 -29.253 1.00 82.00 607 VAL A N 1
ATOM 5032 C CA . VAL A 1 607 ? 17.867 7.484 -28.452 1.00 82.00 607 VAL A CA 1
ATOM 5033 C C . VAL A 1 607 ? 18.295 6.122 -27.909 1.00 82.00 607 VAL A C 1
ATOM 5035 O O . VAL A 1 607 ? 18.060 5.816 -26.742 1.00 82.00 607 VAL A O 1
ATOM 5038 N N . PHE A 1 608 ? 18.963 5.312 -28.729 1.00 80.69 608 PHE A N 1
ATOM 5039 C CA . PHE A 1 608 ? 19.446 4.008 -28.302 1.00 80.69 608 PHE A CA 1
ATOM 5040 C C . PHE A 1 608 ? 20.582 4.100 -27.273 1.00 80.69 608 PHE A C 1
ATOM 5042 O O . PHE A 1 608 ? 20.513 3.438 -26.240 1.00 80.69 608 PHE A O 1
ATOM 5049 N N . ASP A 1 609 ? 21.581 4.955 -27.497 1.00 81.75 609 ASP A N 1
ATOM 5050 C CA . ASP A 1 609 ? 22.651 5.209 -26.524 1.00 81.75 609 ASP A CA 1
ATOM 5051 C C . ASP A 1 609 ? 22.075 5.622 -25.163 1.00 81.75 609 ASP A C 1
ATOM 5053 O O . ASP A 1 609 ? 22.496 5.121 -24.117 1.00 81.75 609 ASP A O 1
ATOM 5057 N N . TRP A 1 610 ? 21.056 6.484 -25.183 1.00 88.00 610 TRP A N 1
ATOM 5058 C CA . TRP A 1 610 ? 20.327 6.889 -23.989 1.00 88.00 610 TRP A CA 1
ATOM 5059 C C . TRP A 1 610 ? 19.635 5.700 -23.308 1.00 88.00 610 TRP A C 1
ATOM 5061 O O . TRP A 1 610 ? 19.761 5.542 -22.096 1.00 88.00 610 TRP A O 1
ATOM 5071 N N . ILE A 1 611 ? 18.969 4.816 -24.065 1.00 87.75 611 ILE A N 1
ATOM 5072 C CA . ILE A 1 611 ? 18.344 3.592 -23.531 1.00 87.75 611 ILE A CA 1
ATOM 5073 C C . ILE A 1 611 ? 19.387 2.691 -22.858 1.00 87.75 611 ILE A C 1
ATOM 5075 O O . ILE A 1 611 ? 19.144 2.201 -21.754 1.00 87.75 611 ILE A O 1
ATOM 5079 N N . VAL A 1 612 ? 20.551 2.487 -23.482 1.00 86.88 612 VAL A N 1
ATOM 5080 C CA . VAL A 1 612 ? 21.634 1.657 -22.926 1.00 86.88 612 VAL A CA 1
ATOM 5081 C C . VAL A 1 612 ? 22.158 2.250 -21.622 1.00 86.88 612 VAL A C 1
ATOM 5083 O O . VAL A 1 612 ? 22.241 1.545 -20.615 1.00 86.88 612 VAL A O 1
ATOM 5086 N N . GLN A 1 613 ? 22.468 3.548 -21.610 1.00 89.06 613 GLN A N 1
ATOM 5087 C CA . GLN A 1 613 ? 22.910 4.245 -20.400 1.00 89.06 613 GLN A CA 1
ATOM 5088 C C . GLN A 1 613 ? 21.845 4.177 -19.304 1.00 89.06 613 GLN A C 1
ATOM 5090 O O . GLN A 1 613 ? 22.154 3.950 -18.133 1.00 89.06 613 GLN A O 1
ATOM 5095 N N . ARG A 1 614 ? 20.569 4.310 -19.673 1.00 91.06 614 ARG A N 1
ATOM 5096 C CA . ARG A 1 614 ? 19.460 4.248 -18.726 1.00 91.06 614 ARG A CA 1
ATOM 5097 C C . ARG A 1 614 ? 19.240 2.849 -18.161 1.00 91.06 614 ARG A C 1
ATOM 5099 O O . ARG A 1 614 ? 18.934 2.718 -16.974 1.00 91.06 614 ARG A O 1
ATOM 5106 N N . ALA A 1 615 ? 19.437 1.808 -18.965 1.00 90.75 615 ALA A N 1
ATOM 5107 C CA . ALA A 1 615 ? 19.436 0.425 -18.501 1.00 90.75 615 ALA A CA 1
ATOM 5108 C C . ALA A 1 615 ? 20.566 0.190 -17.488 1.00 90.75 615 ALA A C 1
ATOM 5110 O O . ALA A 1 615 ? 20.331 -0.385 -16.429 1.00 90.75 615 ALA A O 1
ATOM 5111 N N . GLN A 1 616 ? 21.771 0.708 -17.757 1.00 88.56 616 GLN A N 1
ATOM 5112 C CA . GLN A 1 616 ? 22.903 0.628 -16.827 1.00 88.56 616 GLN A CA 1
ATOM 5113 C C . GLN A 1 616 ? 22.617 1.357 -15.508 1.00 88.56 616 GLN A C 1
ATOM 5115 O O . GLN A 1 616 ? 22.867 0.801 -14.442 1.00 88.56 616 GLN A O 1
ATOM 5120 N N . GLN A 1 617 ? 22.038 2.560 -15.561 1.00 90.44 617 GLN A N 1
ATOM 5121 C CA . GLN A 1 617 ? 21.614 3.300 -14.366 1.00 90.44 617 GLN A CA 1
ATOM 5122 C C . GLN A 1 617 ? 20.545 2.543 -13.572 1.00 90.44 617 GLN A C 1
ATOM 5124 O O . GLN A 1 617 ? 20.621 2.465 -12.348 1.00 90.44 617 GLN A O 1
ATOM 5129 N N . THR A 1 618 ? 19.562 1.965 -14.268 1.00 91.19 618 THR A N 1
ATOM 5130 C CA . THR A 1 618 ? 18.518 1.146 -13.640 1.00 91.19 618 THR A CA 1
ATOM 5131 C C . THR A 1 618 ? 19.155 -0.062 -12.965 1.00 91.19 618 THR A C 1
ATOM 5133 O O . THR A 1 618 ? 18.897 -0.311 -11.795 1.00 91.19 618 THR A O 1
ATOM 5136 N N . ARG A 1 619 ? 20.057 -0.773 -13.648 1.00 86.44 619 ARG A N 1
ATOM 5137 C CA . ARG A 1 619 ? 20.779 -1.913 -13.079 1.00 86.44 619 ARG A CA 1
ATOM 5138 C C . ARG A 1 619 ? 21.583 -1.518 -11.841 1.00 86.44 619 ARG A C 1
ATOM 5140 O O . ARG A 1 619 ? 21.442 -2.187 -10.830 1.00 86.44 619 ARG A O 1
ATOM 5147 N N . ALA A 1 620 ? 22.342 -0.424 -11.897 1.00 85.56 620 ALA A N 1
ATOM 5148 C CA . ALA A 1 620 ? 23.143 0.069 -10.775 1.00 85.56 620 ALA A CA 1
ATOM 5149 C C . ALA A 1 620 ? 22.300 0.436 -9.538 1.00 85.56 620 ALA A C 1
ATOM 5151 O O . ALA A 1 620 ? 22.795 0.396 -8.419 1.00 85.56 620 ALA A O 1
ATOM 5152 N N . MET A 1 621 ? 21.022 0.787 -9.722 1.00 84.44 621 MET A N 1
ATOM 5153 C CA . MET A 1 621 ? 20.094 1.040 -8.614 1.00 84.44 621 MET A CA 1
ATOM 5154 C C . MET A 1 621 ? 19.668 -0.248 -7.883 1.00 84.44 621 MET A C 1
ATOM 5156 O O . MET A 1 621 ? 19.280 -0.177 -6.717 1.00 84.44 621 MET A O 1
ATOM 5160 N N . PHE A 1 622 ? 19.716 -1.399 -8.564 1.00 81.38 622 PHE A N 1
ATOM 5161 C CA . PHE A 1 622 ? 19.217 -2.697 -8.086 1.00 81.38 622 PHE A CA 1
ATOM 5162 C C . PHE A 1 622 ? 20.298 -3.792 -8.023 1.00 81.38 622 PHE A C 1
ATOM 5164 O O . PHE A 1 622 ? 19.970 -4.963 -7.835 1.00 81.38 622 PHE A O 1
ATOM 5171 N N . SER A 1 623 ? 21.569 -3.434 -8.206 1.00 68.94 623 SER A N 1
ATOM 5172 C CA . SER A 1 623 ? 22.743 -4.279 -7.951 1.00 68.94 623 SER A CA 1
ATOM 5173 C C . SER A 1 623 ? 23.300 -3.972 -6.574 1.00 68.94 623 SER A C 1
ATOM 5175 O O . SER A 1 623 ? 23.559 -4.931 -5.817 1.00 68.94 623 SER A O 1
#

Sequence (623 aa):
MLRKVLLNCFQIQHQKQLISPACFQINSCLLLLTRHLQNNHIVKIDYDDHRSISRTFENSAYQYFYNKRLDNFQDETRLSHIVLKNTELILMKTFNEIITKTVNSKNINDLLCQLNMKENVKMYDKLSLEHLNDFLFYSYGQGLRLQSLTSKLLKHIQNQEIDTNQVNIIELLVLLLLHRQWIYADGNTVATQTLQTFVNKLESKLTYDDIQQLTTYELSLISSAYYRFQVPIRNQLLIERLAMLLLSETSDRQSLKAVDKQNFLKILTLSGYSDARISETLSSRFNDSYEQHSLHSDHALHTDVVILAMRLGLYLSSFNYWSSRFYKNCFQLIEYEAVRLKQKSFSLTSNEQQYRSKDMIKIMNTLINIGYCYYKSINNEQYYKHYLDLIELYSKSDYFKVKPDRLVNVLAPMAEIGLFPKYLLQYIFNNDVLSTLKESKMKEKLYFIAESYKVFHPNITSSLLDQNYVNSLPNHIFGSWNIEKKKRKNYLAIINQLYSCVTSNTFFVKSAFVLKHFKLPDILIRLDKNMIPQLLSKRGVAFFEENEHEHTTYAIQVLSHNEICSNERHRPIGIICAKVIQLQKMGYEPVLIYPDEELPSDTANVVFDWIVQRAQQTRAMFS

Radius of gyration: 31.09 Å; chains: 1; bounding box: 82×54×101 Å

Foldseek 3Di:
DVVVVVVVLVVVVVVVPPPDLLVVLQVLLVVVVVVVVVPDPDDPPPPVVVCVVVCVVCVVVVVVVVVDPPPDPVVVVVVSVVVSVVSVVVSLVVVQVVCCVPPVDNHLVVVLVVQLDPPDPPSLVPDDLVNLLVNLSVCVSVVHDRPSSLVVSLVVLLPDDDPCVPDDPLSVLVSLLSVLVVCVVVVDPVSLVSLLVNLVSSLVPQDLVNLVPDDLVSLLSNLQSCLSSLHARPPVSSLVSLLVLLLVPDPPDDDDDLSSLLSNLSRCLSNVNDDVSSLVRLLVVLLVVLVVVVVPPPDDDDPSSLSNLLSSLSSQLSQLADDLSSLVSLLVVLQVLLVVLPPPPDPDDLVRLLVSLLSNLSSVLSCLQSAVVLQPDQPDCVSCVSNVSSVVSNVVPCVCVVPVLVLLVSLLSCLLSPHDDPVSLCVCLPPVNVVVQPDLVSLLSNLSNQLSNCLSCVVDPDGSDDPVSVVPRDPCSQADPVVQVVQAPCPVVQLVLLVVLPVPVFKDWDWDCPRRSLNFIWIKIKGDQPCVCVLCVVPPDDDDPDDPDSIAIETEGEDGCSQARVPDQPHGTNSVSSVCVSCVSVRHQYAYHTRPDDQPPDHSSSSVVVRVVRSVVSVVSRD

Secondary structure (DSSP, 8-state):
-HHHHHHHHHHHHHTTT---HHHHHHHHHHHHHHHHHHH-------HHHHHHHHHHHHHHHHHHHHH-----HHHHHHHHHHHHHHHHHHHHHHHHHHHHHHH--S-HHHHHHHHHSTT-GGGGGGS-HHHHHHHHHHHHHTT---HHHHHHHHHHHHHS---TTTS-HHHHHHHHHHHHHHHHHHT-HHHHHHHHHHHHHHHHH--HHHHHH--HHHHHHHHHHHHHHT-----HHHHHHHHHHHH---TTS-PPPHHHHHHHHHHHHHTT---HHHHHHHHHHHHHHHHHHHTSTTSPPPHHHHHHHHHHHHHHHHTT---HHHHHHHHHHHHHHHHHHHSTTS---HHHHHHHHHHHHHHHHHHHHTTGGGGT-SS-TTTTHHHHHHHHHHHTSTHHHH-HHHHHHHHHHHHHTT---HHHHHHHTSHHHHHH---HHHHHHHHHHHHHHHHH-TT--S-SS-HHHHHTS-GGGG--HHHHHHT-TTHHHHHHHHHHTTTTSSEEEEEE-SSGGGT--EEEEEE-TTTHHHHHHTTT-PPPP----S--EEEEEEPPGGGEETTEEEEE-HHHHHHHHHHHHTTEEEEEE-TT----SS-HHHHHHHHHHHHHHHHHHH-